Protein AF-0000000076529692 (afdb_homodimer)

Structure (mmCIF, N/CA/C/O backbone):
data_AF-0000000076529692-model_v1
#
loop_
_entity.id
_entity.type
_entity.pdbx_description
1 polymer 'dihydropteroate synthase'
#
loop_
_atom_site.group_PDB
_atom_site.id
_atom_site.type_symbol
_atom_site.label_atom_id
_atom_site.label_alt_id
_atom_site.label_comp_id
_atom_site.label_asym_id
_atom_site.label_entity_id
_atom_site.label_seq_id
_atom_site.pdbx_PDB_ins_code
_atom_site.Cartn_x
_atom_site.Cartn_y
_atom_site.Cartn_z
_atom_site.occupancy
_atom_site.B_iso_or_equiv
_atom_site.auth_seq_id
_atom_site.auth_comp_id
_atom_site.auth_asym_id
_atom_site.auth_atom_id
_atom_site.pdbx_PDB_model_num
ATOM 1 N N . MET A 1 1 ? 6.816 -10.875 -9.75 1 97.62 1 MET A N 1
ATOM 2 C CA . MET A 1 1 ? 6.414 -11.805 -10.797 1 97.62 1 MET A CA 1
ATOM 3 C C . MET A 1 1 ? 5.316 -11.195 -11.672 1 97.62 1 MET A C 1
ATOM 5 O O . MET A 1 1 ? 4.176 -11.062 -11.234 1 97.62 1 MET A O 1
ATOM 9 N N . ALA A 1 2 ? 5.715 -10.781 -12.891 1 98.25 2 ALA A N 1
ATOM 10 C CA . ALA A 1 2 ? 4.77 -10.109 -13.773 1 98.25 2 ALA A CA 1
ATOM 11 C C . ALA A 1 2 ? 4.098 -11.102 -14.719 1 98.25 2 ALA A C 1
ATOM 13 O O . ALA A 1 2 ? 4.754 -11.984 -15.273 1 98.25 2 ALA A O 1
ATOM 14 N N . ILE A 1 3 ? 2.846 -10.938 -14.914 1 96.38 3 ILE A N 1
ATOM 15 C CA . ILE A 1 3 ? 2.018 -11.891 -15.641 1 96.38 3 ILE A CA 1
ATOM 16 C C . ILE A 1 3 ? 2.066 -11.578 -17.141 1 96.38 3 ILE A C 1
ATOM 18 O O . ILE A 1 3 ? 1.864 -10.43 -17.547 1 96.38 3 ILE A O 1
ATOM 22 N N . VAL A 1 4 ? 2.33 -12.531 -17.906 1 94.38 4 VAL A N 1
ATOM 23 C CA . VAL A 1 4 ? 2.238 -12.477 -19.375 1 94.38 4 VAL A CA 1
ATOM 24 C C . VAL A 1 4 ? 1.317 -13.586 -19.875 1 94.38 4 VAL A C 1
ATOM 26 O O . VAL A 1 4 ? 1.7 -14.758 -19.891 1 94.38 4 VAL A O 1
ATOM 29 N N . ASN A 1 5 ? 0.143 -13.195 -20.234 1 87.56 5 ASN A N 1
ATOM 30 C CA . ASN A 1 5 ? -0.796 -14.156 -20.797 1 87.56 5 ASN A CA 1
ATOM 31 C C . ASN A 1 5 ? -0.762 -14.148 -22.328 1 87.56 5 ASN A C 1
ATOM 33 O O . ASN A 1 5 ? -0.855 -13.094 -22.953 1 87.56 5 ASN A O 1
ATOM 37 N N . ILE A 1 6 ? -0.597 -15.344 -22.812 1 85.88 6 ILE A N 1
ATOM 38 C CA . ILE A 1 6 ? -0.611 -15.477 -24.266 1 85.88 6 ILE A CA 1
ATOM 39 C C . ILE A 1 6 ? -1.953 -16.047 -24.719 1 85.88 6 ILE A C 1
ATOM 41 O O . ILE A 1 6 ? -2.203 -17.25 -24.578 1 85.88 6 ILE A O 1
ATOM 45 N N . THR A 1 7 ? -3 -15.336 -24.953 1 68.25 7 THR A N 1
ATOM 46 C CA . THR A 1 7 ? -4.305 -15.852 -25.359 1 68.25 7 THR A CA 1
ATOM 47 C C . THR A 1 7 ? -4.609 -15.469 -26.797 1 68.25 7 THR A C 1
ATOM 49 O O . THR A 1 7 ? -4.039 -14.516 -27.328 1 68.25 7 THR A O 1
ATOM 52 N N . PRO A 1 8 ? -5.465 -16.422 -27.438 1 60.72 8 PRO A N 1
ATOM 53 C CA . PRO A 1 8 ? -5.789 -16.297 -28.859 1 60.72 8 PRO A CA 1
ATOM 54 C C . PRO A 1 8 ? -6.352 -14.914 -29.219 1 60.72 8 PRO A C 1
ATOM 56 O O . PRO A 1 8 ? -6.242 -14.477 -30.375 1 60.72 8 PRO A O 1
ATOM 59 N N . ASP A 1 9 ? -7.277 -14.422 -28.312 1 52.22 9 ASP A N 1
ATOM 60 C CA . ASP A 1 9 ? -8.047 -13.422 -29.047 1 52.22 9 ASP A CA 1
ATOM 61 C C . ASP A 1 9 ? -7.137 -12.523 -29.875 1 52.22 9 ASP A C 1
ATOM 63 O O . ASP A 1 9 ? -7.613 -11.656 -30.609 1 52.22 9 ASP A O 1
ATOM 67 N N . SER A 1 10 ? -6.047 -12.422 -29.406 1 44.91 10 SER A N 1
ATOM 68 C CA . SER A 1 10 ? -5.242 -11.547 -30.266 1 44.91 10 SER A CA 1
ATOM 69 C C . SER A 1 10 ? -4.867 -12.234 -31.562 1 44.91 10 SER A C 1
ATOM 71 O O . SER A 1 10 ? -4.008 -11.758 -32.312 1 44.91 10 SER A O 1
ATOM 73 N N . PHE A 1 11 ? -5.281 -13.516 -31.609 1 41.28 11 PHE A N 1
ATOM 74 C CA . PHE A 1 11 ? -4.945 -14.242 -32.844 1 41.28 11 PHE A CA 1
ATOM 75 C C . PHE A 1 11 ? -5.832 -13.797 -34 1 41.28 11 PHE A C 1
ATOM 77 O O . PHE A 1 11 ? -6.676 -14.562 -34.469 1 41.28 11 PHE A O 1
ATOM 84 N N . SER A 1 12 ? -6.473 -12.695 -33.844 1 38.19 12 SER A N 1
ATOM 85 C CA . SER A 1 12 ? -7.145 -12.477 -35.125 1 38.19 12 SER A CA 1
ATOM 86 C C . SER A 1 12 ? -6.227 -12.82 -36.312 1 38.19 12 SER A C 1
ATOM 88 O O . SER A 1 12 ? -5.152 -13.391 -36.094 1 38.19 12 SER A O 1
ATOM 90 N N . ASP A 1 13 ? -6.379 -11.836 -37.438 1 40.62 13 ASP A N 1
ATOM 91 C CA . ASP A 1 13 ? -5.77 -12.047 -38.75 1 40.62 13 ASP A CA 1
ATOM 92 C C . ASP A 1 13 ? -4.285 -12.383 -38.625 1 40.62 13 ASP A C 1
ATOM 94 O O . ASP A 1 13 ? -3.74 -13.141 -39.406 1 40.62 13 ASP A O 1
ATOM 98 N N . GLY A 1 14 ? -3.447 -11.453 -38.375 1 43.47 14 GLY A N 1
ATOM 99 C CA . GLY A 1 14 ? -2.002 -11.523 -38.531 1 43.47 14 GLY A CA 1
ATOM 100 C C . GLY A 1 14 ? -1.351 -12.547 -37.625 1 43.47 14 GLY A C 1
ATOM 101 O O . GLY A 1 14 ? -0.164 -12.844 -37.781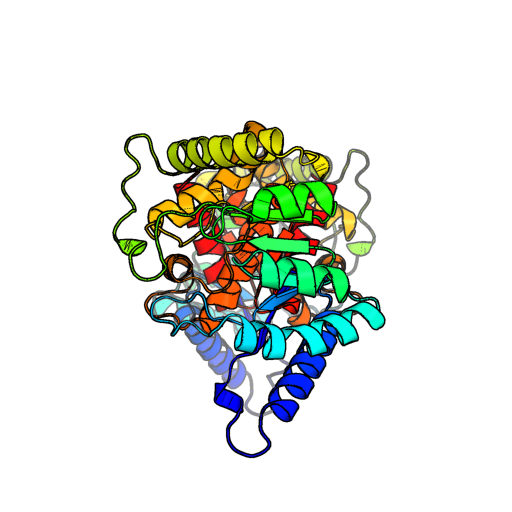 1 43.47 14 GLY A O 1
ATOM 102 N N . GLY A 1 15 ? -2.053 -13.742 -37 1 51.91 15 GLY A N 1
ATOM 103 C CA . GLY A 1 15 ? -1.924 -15.133 -36.594 1 51.91 15 GLY A CA 1
ATOM 104 C C . GLY A 1 15 ? -1.099 -15.305 -35.344 1 51.91 15 GLY A C 1
ATOM 105 O O . GLY A 1 15 ? -0.919 -14.359 -34.562 1 51.91 15 GLY A O 1
ATOM 106 N N . ARG A 1 16 ? -0.655 -16.547 -35 1 56.44 16 ARG A N 1
ATOM 107 C CA . ARG A 1 16 ? 0.222 -17.094 -33.969 1 56.44 16 ARG A CA 1
ATOM 108 C C . ARG A 1 16 ? 1.446 -16.203 -33.781 1 56.44 16 ARG A C 1
ATOM 110 O O . ARG A 1 16 ? 1.831 -15.922 -32.656 1 56.44 16 ARG A O 1
ATOM 117 N N . TRP A 1 17 ? 1.884 -15.766 -34.844 1 55.19 17 TRP A N 1
ATOM 118 C CA . TRP A 1 17 ? 3.104 -14.969 -34.812 1 55.19 17 TRP A CA 1
ATOM 119 C C . TRP A 1 17 ? 2.852 -13.617 -34.156 1 55.19 17 TRP A C 1
ATOM 121 O O . TRP A 1 17 ? 3.668 -13.156 -33.344 1 55.19 17 TRP A O 1
ATOM 131 N N . ASP A 1 18 ? 1.763 -13.133 -34.375 1 67.19 18 ASP A N 1
ATOM 132 C CA . ASP A 1 18 ? 1.43 -11.836 -33.781 1 67.19 18 ASP A CA 1
ATOM 133 C C . ASP A 1 18 ? 1.236 -11.938 -32.281 1 67.19 18 ASP A C 1
ATOM 135 O O . ASP A 1 18 ? 1.643 -11.039 -31.531 1 67.19 18 ASP A O 1
ATOM 139 N N . SER A 1 19 ? 0.863 -13.094 -32 1 78.88 19 SER A N 1
ATOM 140 C CA . SER A 1 19 ? 0.641 -13.305 -30.578 1 78.88 19 SER A CA 1
ATOM 141 C C . SER A 1 19 ? 1.96 -13.484 -29.828 1 78.88 19 SER A C 1
ATOM 143 O O . SER A 1 19 ? 2.137 -12.953 -28.734 1 78.88 19 SER A O 1
ATOM 145 N N . HIS A 1 20 ? 2.902 -14.109 -30.562 1 87.56 20 HIS A N 1
ATOM 146 C CA . HIS A 1 20 ? 4.207 -14.32 -29.953 1 87.56 20 HIS A CA 1
ATOM 147 C C . HIS A 1 20 ? 4.973 -13.008 -29.812 1 87.56 20 HIS A C 1
ATOM 149 O O . HIS A 1 20 ? 5.504 -12.703 -28.734 1 87.56 20 HIS A O 1
ATOM 155 N N . GLU A 1 21 ? 4.934 -12.305 -30.891 1 90.25 21 GLU A N 1
ATOM 156 C CA . GLU A 1 21 ? 5.656 -11.031 -30.875 1 90.25 21 GLU A CA 1
ATOM 157 C C . GLU A 1 21 ? 5.066 -10.078 -29.844 1 90.25 21 GLU A C 1
ATOM 159 O O . GLU A 1 21 ? 5.805 -9.359 -29.156 1 90.25 21 GLU A O 1
ATOM 164 N N . ALA A 1 22 ? 3.818 -10.086 -29.781 1 91 22 ALA A N 1
ATOM 165 C CA . ALA A 1 22 ? 3.148 -9.227 -28.797 1 91 22 ALA A CA 1
ATOM 166 C C . ALA A 1 22 ? 3.518 -9.633 -27.375 1 91 22 ALA A C 1
ATOM 168 O O . ALA A 1 22 ? 3.771 -8.781 -26.531 1 91 22 ALA A O 1
ATOM 169 N N . ALA A 1 23 ? 3.512 -10.914 -27.125 1 93.31 23 ALA A N 1
ATOM 170 C CA . ALA A 1 23 ? 3.867 -11.422 -25.797 1 93.31 23 ALA A CA 1
ATOM 171 C C . ALA A 1 23 ? 5.316 -11.094 -25.453 1 93.31 23 ALA A C 1
ATOM 173 O O . ALA A 1 23 ? 5.625 -10.719 -24.328 1 93.31 23 ALA A O 1
ATOM 174 N N . LEU A 1 24 ? 6.176 -11.234 -26.469 1 95.06 24 LEU A N 1
ATOM 175 C CA . LEU A 1 24 ? 7.582 -10.906 -26.281 1 95.06 24 LEU A CA 1
ATOM 176 C C . LEU A 1 24 ? 7.758 -9.422 -25.953 1 95.06 24 LEU A C 1
ATOM 178 O O . LEU A 1 24 ? 8.469 -9.062 -25.016 1 95.06 24 LEU A O 1
ATOM 182 N N . ALA A 1 25 ? 7.117 -8.633 -26.75 1 94.88 25 ALA A N 1
ATOM 183 C CA . ALA A 1 25 ? 7.184 -7.188 -26.531 1 94.88 25 ALA A CA 1
ATOM 184 C C . ALA A 1 25 ? 6.66 -6.824 -25.141 1 94.88 25 ALA A C 1
ATOM 186 O O . ALA A 1 25 ? 7.262 -6.016 -24.438 1 94.88 25 ALA A O 1
ATOM 187 N N . HIS A 1 26 ? 5.633 -7.449 -24.781 1 94.75 26 HIS A N 1
ATOM 188 C CA . HIS A 1 26 ? 5.039 -7.203 -23.469 1 94.75 26 HIS A CA 1
ATOM 189 C C . HIS A 1 26 ? 5.98 -7.641 -22.344 1 94.75 26 HIS A C 1
ATOM 191 O O . HIS A 1 26 ? 6.168 -6.914 -21.359 1 94.75 26 HIS A O 1
ATOM 197 N N . GLY A 1 27 ? 6.523 -8.805 -22.484 1 96.44 27 GLY A N 1
ATOM 198 C CA . GLY A 1 27 ? 7.488 -9.281 -21.5 1 96.44 27 GLY A CA 1
ATOM 199 C C . GLY A 1 27 ? 8.656 -8.328 -21.312 1 96.44 27 GLY A C 1
ATOM 200 O O . GLY A 1 27 ? 9.039 -8.031 -20.172 1 96.44 27 GLY A O 1
ATOM 201 N N . ARG A 1 28 ? 9.18 -7.84 -22.406 1 97.12 28 ARG A N 1
ATOM 202 C CA . ARG A 1 28 ? 10.289 -6.902 -22.344 1 97.12 28 ARG A CA 1
ATOM 203 C C . ARG A 1 28 ? 9.875 -5.598 -21.672 1 97.12 28 ARG A C 1
ATOM 205 O O . ARG A 1 28 ? 10.641 -5.031 -20.875 1 97.12 28 ARG A O 1
ATOM 212 N N . GLU A 1 29 ? 8.711 -5.172 -22.016 1 97 29 GLU A N 1
ATOM 213 C CA . GLU A 1 29 ? 8.172 -3.969 -21.391 1 97 29 GLU A CA 1
ATOM 214 C C . GLU A 1 29 ? 8.07 -4.129 -19.875 1 97 29 GLU A C 1
ATOM 216 O O . GLU A 1 29 ? 8.422 -3.215 -19.125 1 97 29 GLU A O 1
ATOM 221 N N . LEU A 1 30 ? 7.59 -5.246 -19.453 1 97.62 30 LEU A N 1
ATOM 222 C CA . LEU A 1 30 ? 7.438 -5.508 -18.031 1 97.62 30 LEU A CA 1
ATOM 223 C C . LEU A 1 30 ? 8.789 -5.531 -17.328 1 97.62 30 LEU A C 1
ATOM 225 O O . LEU A 1 30 ? 8.938 -5.004 -16.219 1 97.62 30 LEU A O 1
ATOM 229 N N . LEU A 1 31 ? 9.766 -6.117 -17.984 1 97.94 31 LEU A N 1
ATOM 230 C CA . LEU A 1 31 ? 11.117 -6.117 -17.438 1 97.94 31 LEU A CA 1
ATOM 231 C C . LEU A 1 31 ? 11.664 -4.695 -17.328 1 97.94 31 LEU A C 1
ATOM 233 O O . LEU A 1 31 ? 12.258 -4.328 -16.312 1 97.94 31 LEU A O 1
ATOM 237 N N . ASP A 1 32 ? 11.422 -3.896 -18.344 1 96.94 32 ASP A N 1
ATOM 238 C CA . ASP A 1 32 ? 11.844 -2.5 -18.344 1 96.94 32 ASP A CA 1
ATOM 239 C C . ASP A 1 32 ? 11.164 -1.72 -17.219 1 96.94 32 ASP A C 1
ATOM 241 O O . ASP A 1 32 ? 11.734 -0.775 -16.672 1 96.94 32 ASP A O 1
ATOM 245 N N . GLN A 1 33 ? 10.016 -2.131 -16.891 1 96.38 33 GLN A N 1
ATOM 246 C CA . GLN A 1 33 ? 9.242 -1.48 -15.836 1 96.38 33 GLN A CA 1
ATOM 247 C C . GLN A 1 33 ? 9.711 -1.917 -14.453 1 96.38 33 GLN A C 1
ATOM 249 O O . GLN A 1 33 ? 9.297 -1.354 -13.445 1 96.38 33 GLN A O 1
ATOM 254 N N . GLY A 1 34 ? 10.555 -2.994 -14.398 1 96.5 34 GLY A N 1
ATOM 255 C CA . GLY A 1 34 ? 11.172 -3.352 -13.133 1 96.5 34 GLY A CA 1
ATOM 256 C C . GLY A 1 34 ? 10.75 -4.715 -12.625 1 96.5 34 GLY A C 1
ATOM 257 O O . GLY A 1 34 ? 11.016 -5.062 -11.469 1 96.5 34 GLY A O 1
ATOM 258 N N . ALA A 1 35 ? 10.07 -5.52 -13.414 1 98.06 35 ALA A N 1
ATOM 259 C CA . ALA A 1 35 ? 9.727 -6.879 -13.008 1 98.06 35 ALA A CA 1
ATOM 260 C C . ALA A 1 35 ? 10.984 -7.711 -12.75 1 98.06 35 ALA A C 1
ATOM 262 O O . ALA A 1 35 ? 11.953 -7.625 -13.508 1 98.06 35 ALA A O 1
ATOM 263 N N . ASP A 1 36 ? 10.969 -8.484 -11.625 1 97.75 36 ASP A N 1
ATOM 264 C CA . ASP A 1 36 ? 12.094 -9.359 -11.32 1 97.75 36 ASP A CA 1
ATOM 265 C C . ASP A 1 36 ? 12.023 -10.648 -12.133 1 97.75 36 ASP A C 1
ATOM 267 O O . ASP A 1 36 ? 13.062 -11.227 -12.469 1 97.75 36 ASP A O 1
ATOM 271 N N . LEU A 1 37 ? 10.844 -11.109 -12.406 1 97.62 37 LEU A N 1
ATOM 272 C CA . LEU A 1 37 ? 10.625 -12.312 -13.195 1 97.62 37 LEU A CA 1
ATOM 273 C C . LEU A 1 37 ? 9.273 -12.25 -13.906 1 97.62 37 LEU A C 1
ATOM 275 O O . LEU A 1 37 ? 8.453 -11.383 -13.609 1 97.62 37 LEU A O 1
ATOM 279 N N . LEU A 1 38 ? 9.133 -13.07 -14.977 1 98.38 38 LEU A N 1
ATOM 280 C CA . LEU A 1 38 ? 7.934 -13.133 -15.805 1 98.38 38 LEU A CA 1
ATOM 281 C C . LEU A 1 38 ? 7.219 -14.469 -15.625 1 98.38 38 LEU A C 1
ATOM 283 O O . LEU A 1 38 ? 7.855 -15.523 -15.609 1 98.38 38 LEU A O 1
ATOM 287 N N . ASP A 1 39 ? 5.941 -14.406 -15.461 1 98.06 39 ASP A N 1
ATOM 288 C CA . ASP A 1 39 ? 5.105 -15.602 -15.406 1 98.06 39 ASP A CA 1
ATOM 289 C C . ASP A 1 39 ? 4.277 -15.758 -16.672 1 98.06 39 ASP A C 1
ATOM 291 O O . ASP A 1 39 ? 3.301 -15.039 -16.875 1 98.06 39 ASP A O 1
ATOM 295 N N . ILE A 1 40 ? 4.609 -16.766 -17.422 1 96.69 40 ILE A N 1
ATOM 296 C CA . ILE A 1 40 ? 4.016 -16.953 -18.75 1 96.69 40 ILE A CA 1
ATOM 297 C C . ILE A 1 40 ? 2.922 -18.016 -18.672 1 96.69 40 ILE A C 1
ATOM 299 O O . ILE A 1 40 ? 3.145 -19.109 -18.156 1 96.69 40 ILE A O 1
ATOM 303 N N . GLY A 1 41 ? 1.798 -17.688 -19.125 1 92.75 41 GLY A N 1
ATOM 304 C CA . GLY A 1 41 ? 0.682 -18.609 -19.188 1 92.75 41 GLY A CA 1
ATOM 305 C C . GLY A 1 41 ? 0.075 -18.719 -20.578 1 92.75 41 GLY A C 1
ATOM 306 O O . GLY A 1 41 ? -0.044 -17.719 -21.297 1 92.75 41 GLY A O 1
ATOM 307 N N . GLY A 1 42 ? -0.254 -19.938 -20.953 1 86.62 42 GLY A N 1
ATOM 308 C CA . GLY A 1 42 ? -0.865 -20.156 -22.25 1 86.62 42 GLY A CA 1
ATOM 309 C C . GLY A 1 42 ? -2.34 -20.5 -22.156 1 86.62 42 GLY A C 1
ATOM 310 O O . GLY A 1 42 ? -3.004 -20.672 -23.188 1 86.62 42 GLY A O 1
ATOM 311 N N . GLU A 1 43 ? -2.781 -20.656 -20.953 1 79 43 GLU A N 1
ATOM 312 C CA . GLU A 1 43 ? -4.168 -21 -20.672 1 79 43 GLU A CA 1
ATOM 313 C C . GLU A 1 43 ? -4.758 -20.109 -19.578 1 79 43 GLU A C 1
ATOM 315 O O . GLU A 1 43 ? -4.09 -19.812 -18.578 1 79 43 GLU A O 1
ATOM 320 N N . SER A 1 44 ? -6 -19.531 -20 1 66 44 SER A N 1
ATOM 321 C CA . SER A 1 44 ? -6.652 -18.766 -18.938 1 66 44 SER A CA 1
ATOM 322 C C . SER A 1 44 ? -7.219 -19.688 -17.859 1 66 44 SER A C 1
ATOM 324 O O . SER A 1 44 ? -7.754 -20.75 -18.156 1 66 44 SER A O 1
ATOM 326 N N . THR A 1 45 ? -6.859 -19.375 -16.609 1 60.22 45 THR A N 1
ATOM 327 C CA . THR A 1 45 ? -7.398 -20.141 -15.492 1 60.22 45 THR A CA 1
ATOM 328 C C . THR A 1 45 ? -8.586 -19.406 -14.859 1 60.22 45 THR A C 1
ATOM 330 O O . THR A 1 45 ? -9.047 -19.797 -13.789 1 60.22 45 THR A O 1
ATOM 333 N N . ARG A 1 46 ? -9.039 -18.406 -15.609 1 61.09 46 ARG A N 1
ATOM 334 C CA . ARG A 1 46 ? -10.211 -17.688 -15.133 1 61.09 46 ARG A CA 1
ATOM 335 C C . ARG A 1 46 ? -11.453 -18.578 -15.172 1 61.09 46 ARG A C 1
ATOM 337 O O . ARG A 1 46 ? -11.539 -19.5 -15.984 1 61.09 46 ARG A O 1
ATOM 344 N N . PRO A 1 47 ? -12.25 -18.25 -14.172 1 58.5 47 PRO A N 1
ATOM 345 C CA . PRO A 1 47 ? -13.516 -18.984 -14.211 1 58.5 47 PRO A CA 1
ATOM 346 C C . PRO A 1 47 ? -14.203 -18.906 -15.57 1 58.5 47 PRO A C 1
ATOM 348 O O . PRO A 1 47 ? -14.336 -17.828 -16.141 1 58.5 47 PRO A O 1
ATOM 351 N N . GLY A 1 48 ? -14.516 -19.953 -16.109 1 59.28 48 GLY A N 1
ATOM 352 C CA . GLY A 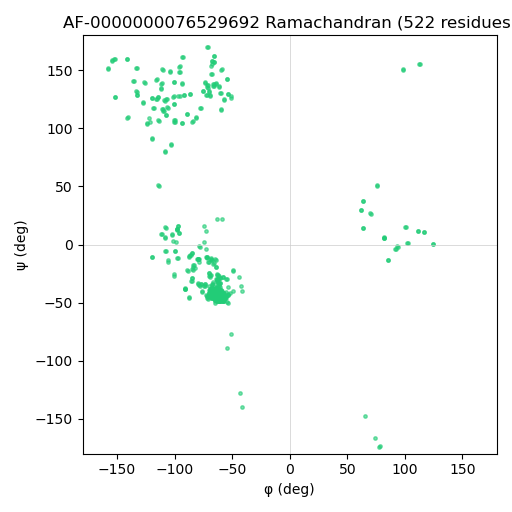1 48 ? -15.227 -20.031 -17.375 1 59.28 48 GLY A CA 1
ATOM 353 C C . GLY A 1 48 ? -14.305 -20.141 -18.578 1 59.28 48 GLY A C 1
ATOM 354 O O . GLY A 1 48 ? -14.766 -20.25 -19.719 1 59.28 48 GLY A O 1
ATOM 355 N N . ALA A 1 49 ? -13.055 -20.062 -18.297 1 62.44 49 ALA A N 1
ATOM 356 C CA . ALA A 1 49 ? -12.094 -20.109 -19.406 1 62.44 49 ALA A CA 1
ATOM 357 C C . ALA A 1 49 ? -12.117 -21.484 -20.078 1 62.44 49 ALA A C 1
ATOM 359 O O . ALA A 1 49 ? -12.359 -22.5 -19.438 1 62.44 49 ALA A O 1
ATOM 360 N N . GLN A 1 50 ? -12.094 -21.438 -21.531 1 61.59 50 GLN A N 1
ATOM 361 C CA . GLN A 1 50 ? -12.047 -22.672 -22.312 1 61.59 50 GLN A CA 1
ATOM 362 C C . GLN A 1 50 ? -10.656 -23.297 -22.281 1 61.59 50 GLN A C 1
ATOM 364 O O . GLN A 1 50 ? -9.648 -22.594 -22.359 1 61.59 50 GLN A O 1
ATOM 369 N N . ARG A 1 51 ? -10.625 -24.625 -22.016 1 70.56 51 ARG A N 1
ATOM 370 C CA . ARG A 1 51 ? -9.367 -25.359 -21.938 1 70.56 51 ARG A CA 1
ATOM 371 C C . ARG A 1 51 ? -8.742 -25.516 -23.328 1 70.56 51 ARG A C 1
ATOM 373 O O . ARG A 1 51 ? -9.445 -25.719 -24.312 1 70.56 51 ARG A O 1
ATOM 380 N N . VAL A 1 52 ? -7.512 -25.297 -23.484 1 80.81 52 VAL A N 1
ATOM 381 C CA . VAL A 1 52 ? -6.73 -25.531 -24.688 1 80.81 52 VAL A CA 1
ATOM 382 C C . VAL A 1 52 ? -6.043 -26.891 -24.609 1 80.81 52 VAL A C 1
ATOM 384 O O . VAL A 1 52 ? -5.82 -27.422 -23.516 1 80.81 52 VAL A O 1
ATOM 387 N N . SER A 1 53 ? -5.762 -27.469 -25.781 1 85.94 53 SER A N 1
ATOM 388 C CA . SER A 1 53 ? -5.035 -28.734 -25.781 1 85.94 53 SER A CA 1
ATOM 389 C C . SER A 1 53 ? -3.602 -28.547 -25.312 1 85.94 53 SER A C 1
ATOM 391 O O . SER A 1 53 ? -3.057 -27.438 -25.359 1 85.94 53 SER A O 1
ATOM 393 N N . PRO A 1 54 ? -3.029 -29.578 -24.766 1 88.5 54 PRO A N 1
ATOM 394 C CA . PRO A 1 54 ? -1.629 -29.5 -24.359 1 88.5 54 PRO A CA 1
ATOM 395 C C . PRO A 1 54 ? -0.704 -29.016 -25.469 1 88.5 54 PRO A C 1
ATOM 397 O O . PRO A 1 54 ? 0.204 -28.219 -25.234 1 88.5 54 PRO A O 1
ATOM 400 N N . ASP A 1 55 ? -0.958 -29.516 -26.656 1 91 55 ASP A N 1
ATOM 401 C CA . ASP A 1 55 ? -0.13 -29.125 -27.797 1 91 55 ASP A CA 1
ATOM 402 C C . ASP A 1 55 ? -0.28 -27.641 -28.094 1 91 55 ASP A C 1
ATOM 404 O O . ASP A 1 55 ? 0.71 -26.953 -28.344 1 91 55 ASP A O 1
ATOM 408 N N . GLN A 1 56 ? -1.438 -27.188 -28.078 1 88.38 56 GLN A N 1
ATOM 409 C CA . GLN A 1 56 ? -1.696 -25.766 -28.312 1 88.38 56 GLN A CA 1
ATOM 410 C C . GLN A 1 56 ? -1.052 -24.891 -27.234 1 88.38 56 GLN A C 1
ATOM 412 O O . GLN A 1 56 ? -0.49 -23.844 -27.531 1 88.38 56 GLN A O 1
ATOM 417 N N . GLU A 1 57 ? -1.182 -25.328 -26.031 1 90.94 57 GLU A N 1
ATOM 418 C CA . GLU A 1 57 ? -0.555 -24.594 -24.938 1 90.94 57 GLU A CA 1
ATOM 419 C C . GLU A 1 57 ? 0.951 -24.469 -25.141 1 90.94 57 GLU A C 1
ATOM 421 O O . GLU A 1 57 ? 1.508 -23.375 -25.016 1 90.94 57 GLU A O 1
ATOM 426 N N . ARG A 1 58 ? 1.552 -25.531 -25.516 1 93.56 58 ARG A N 1
ATOM 427 C CA . ARG A 1 58 ? 2.998 -25.547 -25.719 1 93.56 58 ARG A CA 1
ATOM 428 C C . ARG A 1 58 ? 3.396 -24.672 -26.891 1 93.56 58 ARG A C 1
ATOM 430 O O . ARG A 1 58 ? 4.387 -23.938 -26.828 1 93.56 58 ARG A O 1
ATOM 437 N N . GLU A 1 59 ? 2.613 -24.766 -27.922 1 90.88 59 GLU A N 1
ATOM 438 C CA . GLU A 1 59 ? 2.879 -23.953 -29.094 1 90.88 59 GLU A CA 1
ATOM 439 C C . GLU A 1 59 ? 2.82 -22.469 -28.766 1 90.88 59 GLU A C 1
ATOM 441 O O . GLU A 1 59 ? 3.576 -21.672 -29.328 1 90.88 59 GLU A O 1
ATOM 446 N N . ARG A 1 60 ? 1.974 -22.172 -27.875 1 89.31 60 ARG A N 1
ATOM 447 C CA . ARG A 1 60 ? 1.769 -20.781 -27.5 1 89.31 60 ARG A CA 1
ATOM 448 C C . ARG A 1 60 ? 2.912 -20.281 -26.625 1 89.31 60 ARG A C 1
ATOM 450 O O . ARG A 1 60 ? 3.41 -19.172 -26.828 1 89.31 60 ARG A O 1
ATOM 457 N N . ILE A 1 61 ? 3.385 -21.094 -25.703 1 94.25 61 ILE A N 1
ATOM 458 C CA . ILE A 1 61 ? 4.211 -20.5 -24.656 1 94.25 61 ILE A CA 1
ATOM 459 C C . ILE A 1 61 ? 5.688 -20.75 -24.953 1 94.25 61 ILE A C 1
ATOM 461 O O . ILE A 1 61 ? 6.551 -19.969 -24.578 1 94.25 61 ILE A O 1
ATOM 465 N N . LEU A 1 62 ? 6.047 -21.812 -25.703 1 96.19 62 LEU A N 1
ATOM 466 C CA . LEU A 1 62 ? 7.43 -22.266 -25.75 1 96.19 62 LEU A CA 1
ATOM 467 C C . LEU A 1 62 ? 8.305 -21.25 -26.5 1 96.19 62 LEU A C 1
ATOM 469 O O . LEU A 1 62 ? 9.406 -20.938 -26.047 1 96.19 62 LEU A O 1
ATOM 473 N N . PRO A 1 63 ? 7.859 -20.672 -27.672 1 95.69 63 PRO A N 1
ATOM 474 C CA . PRO A 1 63 ? 8.695 -19.672 -28.328 1 95.69 63 PRO A CA 1
ATOM 475 C C . PRO A 1 63 ? 8.969 -18.453 -27.453 1 95.69 63 PRO A C 1
ATOM 477 O O . PRO A 1 63 ? 10.078 -17.906 -27.469 1 95.69 63 PRO A O 1
ATOM 480 N N . VAL A 1 64 ? 8.016 -18.078 -26.703 1 96.44 64 VAL A N 1
ATOM 481 C CA . VAL A 1 64 ? 8.117 -16.906 -25.828 1 96.44 64 VAL A CA 1
ATOM 482 C C . VAL A 1 64 ? 9.07 -17.203 -24.672 1 96.44 64 VAL A C 1
ATOM 484 O O . VAL A 1 64 ? 9.953 -16.406 -24.359 1 96.44 64 VAL A O 1
ATOM 487 N N . VAL A 1 65 ? 8.93 -18.359 -24.078 1 98 65 VAL A N 1
ATOM 488 C CA . VAL A 1 65 ? 9.781 -18.797 -22.969 1 98 65 VAL A CA 1
ATOM 489 C C . VAL A 1 65 ? 11.234 -18.828 -23.422 1 98 65 VAL A C 1
ATOM 491 O O . VAL A 1 65 ? 12.109 -18.25 -22.781 1 98 65 VAL A O 1
ATOM 494 N N . ARG A 1 66 ? 11.461 -19.453 -24.578 1 98.12 66 ARG A N 1
ATOM 495 C CA . ARG A 1 66 ? 12.812 -19.625 -25.109 1 98.12 66 ARG A CA 1
ATOM 496 C C . ARG A 1 66 ? 13.477 -18.281 -25.344 1 98.12 66 ARG A C 1
ATOM 498 O O . ARG A 1 66 ? 14.617 -18.062 -24.922 1 98.12 66 ARG A O 1
ATOM 505 N N . GLU A 1 67 ? 12.781 -17.422 -25.969 1 97.38 67 GLU A N 1
ATOM 506 C CA . GLU A 1 67 ? 13.359 -16.125 -26.344 1 97.38 67 GLU A CA 1
ATOM 507 C C . GLU A 1 67 ? 13.625 -15.273 -25.109 1 97.38 67 GLU A C 1
ATOM 509 O O . GLU A 1 67 ? 14.703 -14.688 -24.984 1 97.38 67 GLU A O 1
ATOM 514 N N . LEU A 1 68 ? 12.727 -15.18 -24.188 1 97.94 68 LEU A N 1
ATOM 515 C CA . LEU A 1 68 ? 12.898 -14.352 -23 1 97.94 68 LEU A CA 1
ATOM 516 C C . LEU A 1 68 ? 14.016 -14.914 -22.109 1 97.94 68 LEU A C 1
ATOM 518 O O . LEU A 1 68 ? 14.828 -14.156 -21.594 1 97.94 68 LEU A O 1
ATOM 522 N N . ALA A 1 69 ? 14.047 -16.203 -21.969 1 98.19 69 ALA A N 1
ATOM 523 C CA . ALA A 1 69 ? 15.094 -16.828 -21.172 1 98.19 69 ALA A CA 1
ATOM 524 C C . ALA A 1 69 ? 16.469 -16.594 -21.797 1 98.19 69 ALA A C 1
ATOM 526 O O . ALA A 1 69 ? 17.438 -16.312 -21.094 1 98.19 69 ALA A O 1
ATOM 527 N N . ALA A 1 70 ? 16.531 -16.703 -23.109 1 97.31 70 ALA A N 1
ATOM 528 C CA . ALA A 1 70 ? 17.781 -16.5 -23.828 1 97.31 70 ALA A CA 1
ATOM 529 C C . ALA A 1 70 ? 18.312 -15.086 -23.625 1 97.31 70 ALA A C 1
ATOM 531 O O . ALA A 1 70 ? 19.531 -14.852 -23.672 1 97.31 70 ALA A O 1
ATOM 532 N N . HIS A 1 71 ? 17.438 -14.234 -23.375 1 95.88 71 HIS A N 1
ATOM 533 C CA . HIS A 1 71 ? 17.844 -12.844 -23.188 1 95.88 71 HIS A CA 1
ATOM 534 C C . HIS A 1 71 ? 18.016 -12.508 -21.719 1 95.88 71 HIS A C 1
ATOM 536 O O . HIS A 1 71 ? 18 -11.328 -21.344 1 95.88 71 HIS A O 1
ATOM 542 N N . GLY A 1 72 ? 17.984 -13.5 -20.859 1 97.19 72 GLY A N 1
ATOM 543 C CA . GLY A 1 72 ? 18.406 -13.32 -19.484 1 97.19 72 GLY A CA 1
ATOM 544 C C . GLY A 1 72 ? 17.266 -13.188 -18.5 1 97.19 72 GLY A C 1
ATOM 545 O O . GLY A 1 72 ? 17.484 -13 -17.312 1 97.19 72 GLY A O 1
ATOM 546 N N . ALA A 1 73 ? 16.047 -13.273 -18.953 1 98.25 73 ALA A N 1
ATOM 547 C CA . ALA A 1 73 ? 14.898 -13.156 -18.062 1 98.25 73 ALA A CA 1
ATOM 548 C C . ALA A 1 73 ? 14.727 -14.406 -17.203 1 98.25 73 ALA A C 1
ATOM 550 O O . ALA A 1 73 ? 14.961 -15.523 -17.688 1 98.25 73 ALA A O 1
ATOM 551 N N . VAL A 1 74 ? 14.383 -14.219 -15.938 1 98.62 74 VAL A N 1
ATOM 552 C CA . VAL A 1 74 ? 13.891 -15.336 -15.133 1 98.62 74 VAL A CA 1
ATOM 553 C C . VAL A 1 74 ? 12.438 -15.617 -15.484 1 98.62 74 VAL A C 1
ATOM 555 O O . VAL A 1 74 ? 11.562 -14.766 -15.305 1 98.62 74 VAL A O 1
ATOM 558 N N . VAL A 1 75 ? 12.188 -16.828 -16 1 98.69 75 VAL A N 1
ATOM 559 C CA . VAL A 1 75 ? 10.867 -17.125 -16.531 1 98.69 75 VAL A CA 1
ATOM 560 C C . VAL A 1 75 ? 10.195 -18.203 -15.695 1 98.69 75 VAL A C 1
ATOM 562 O O . VAL A 1 75 ? 10.797 -19.234 -15.398 1 98.69 75 VAL A O 1
ATOM 565 N N . SER A 1 76 ? 9.008 -17.906 -15.242 1 98.81 76 SER A N 1
ATOM 566 C CA . SER A 1 76 ? 8.047 -18.828 -14.664 1 98.81 76 SER A CA 1
ATOM 567 C C . SER A 1 76 ? 6.977 -19.219 -15.68 1 98.81 76 SER A C 1
ATOM 569 O O . SER A 1 76 ? 6.551 -18.391 -16.484 1 98.81 76 SER A O 1
ATOM 571 N N . VAL A 1 77 ? 6.598 -20.516 -15.672 1 98.12 77 VAL A N 1
ATOM 572 C CA . VAL A 1 77 ? 5.512 -20.938 -16.547 1 98.12 77 VAL A CA 1
ATOM 573 C C . VAL A 1 77 ? 4.332 -21.422 -15.711 1 98.12 77 VAL A C 1
ATOM 575 O O . VAL A 1 77 ? 4.484 -22.297 -14.852 1 98.12 77 VAL A O 1
ATOM 578 N N . ASP A 1 78 ? 3.209 -20.812 -16 1 96.69 78 ASP A N 1
ATOM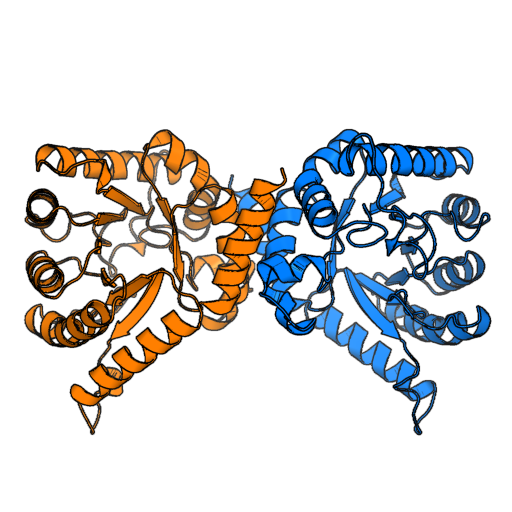 579 C CA . ASP A 1 78 ? 1.95 -21.203 -15.375 1 96.69 78 ASP A CA 1
ATOM 580 C C . ASP A 1 78 ? 1.303 -22.375 -16.109 1 96.69 78 ASP A C 1
ATOM 582 O O . ASP A 1 78 ? 0.732 -22.203 -17.188 1 96.69 78 ASP A O 1
ATOM 586 N N . THR A 1 79 ? 1.36 -23.547 -15.523 1 96.06 79 THR A N 1
ATOM 587 C CA . THR A 1 79 ? 0.776 -24.734 -16.141 1 96.06 79 THR A CA 1
ATOM 588 C C . THR A 1 79 ? 0.482 -25.797 -15.094 1 96.06 79 THR A C 1
ATOM 590 O O . THR A 1 79 ? 1.164 -25.875 -14.07 1 96.06 79 THR A O 1
ATOM 593 N N . THR A 1 80 ? -0.509 -26.594 -15.383 1 95.38 80 THR A N 1
ATOM 594 C CA . THR A 1 80 ? -0.841 -27.719 -14.516 1 95.38 80 THR A CA 1
ATOM 595 C C . THR A 1 80 ? -0.453 -29.047 -15.164 1 95.38 80 THR A C 1
ATOM 597 O O . THR A 1 80 ? -0.759 -30.109 -14.641 1 95.38 80 THR A O 1
ATOM 600 N N . ARG A 1 81 ? 0.224 -28.938 -16.328 1 96.38 81 ARG A N 1
ATOM 601 C CA . ARG A 1 81 ? 0.566 -30.141 -17.094 1 96.38 81 ARG A CA 1
ATOM 602 C C . ARG A 1 81 ? 2.062 -30.422 -17.031 1 96.38 81 ARG A C 1
ATOM 604 O O . ARG A 1 81 ? 2.879 -29.578 -17.406 1 96.38 81 ARG A O 1
ATOM 611 N N . ALA A 1 82 ? 2.344 -31.594 -16.594 1 97.94 82 ALA A N 1
ATOM 612 C CA . ALA A 1 82 ? 3.742 -31.984 -16.422 1 97.94 82 ALA A CA 1
ATOM 613 C C . ALA A 1 82 ? 4.492 -31.953 -17.75 1 97.94 82 ALA A C 1
ATOM 615 O O . ALA A 1 82 ? 5.648 -31.531 -17.797 1 97.94 82 ALA A O 1
ATOM 616 N N . ALA A 1 83 ? 3.807 -32.375 -18.812 1 97.25 83 ALA A N 1
ATOM 617 C CA . ALA A 1 83 ? 4.453 -32.406 -20.125 1 97.25 83 ALA A CA 1
ATOM 618 C C . ALA A 1 83 ? 4.805 -30.984 -20.578 1 97.25 83 ALA A C 1
ATOM 620 O O . ALA A 1 83 ? 5.887 -30.75 -21.125 1 97.25 83 ALA A O 1
ATOM 621 N N . THR A 1 84 ? 3.904 -30.078 -20.406 1 97 84 THR A N 1
ATOM 622 C CA . THR A 1 84 ? 4.16 -28.672 -20.719 1 97 84 THR A CA 1
ATOM 623 C C . THR A 1 84 ? 5.273 -28.109 -19.844 1 97 84 THR A C 1
ATOM 625 O O . THR A 1 84 ? 6.156 -27.406 -20.328 1 97 84 THR A O 1
ATOM 628 N N . ALA A 1 85 ? 5.254 -28.438 -18.578 1 98.44 85 ALA A N 1
ATOM 629 C CA . ALA A 1 85 ? 6.293 -28 -17.641 1 98.44 85 ALA A CA 1
ATOM 630 C C . ALA A 1 85 ? 7.664 -28.516 -18.094 1 98.44 85 ALA A C 1
ATOM 632 O O . ALA A 1 85 ? 8.633 -27.75 -18.12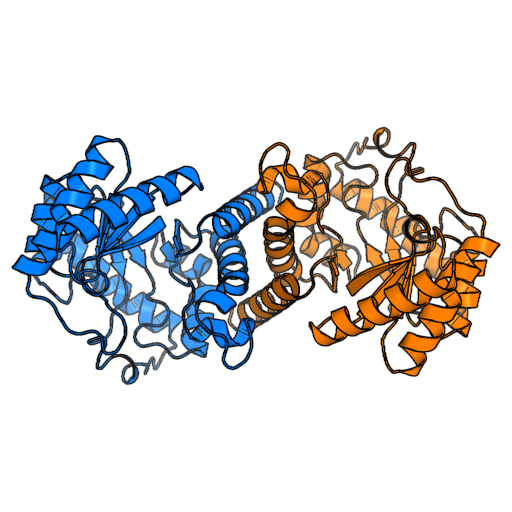5 1 98.44 85 ALA A O 1
ATOM 633 N N . ALA A 1 86 ? 7.711 -29.75 -18.453 1 98.56 86 ALA A N 1
ATOM 634 C CA . ALA A 1 86 ? 8.977 -30.344 -18.891 1 98.56 86 ALA A CA 1
ATOM 635 C C . ALA A 1 86 ? 9.523 -29.609 -20.109 1 98.56 86 ALA A C 1
ATOM 637 O O . ALA A 1 86 ? 10.711 -29.281 -20.156 1 98.56 86 ALA A O 1
ATOM 638 N N . ALA A 1 87 ? 8.641 -29.406 -21.047 1 98.38 87 ALA A N 1
ATOM 639 C CA . ALA A 1 87 ? 9.031 -28.703 -22.266 1 98.38 87 ALA A CA 1
ATOM 640 C C . ALA A 1 87 ? 9.5 -27.281 -21.938 1 98.38 87 ALA A C 1
ATOM 642 O O . ALA A 1 87 ? 10.453 -26.781 -22.547 1 98.38 87 ALA A O 1
ATOM 643 N N . ALA A 1 88 ? 8.836 -26.625 -21.031 1 98.5 88 ALA A N 1
ATOM 644 C CA . ALA A 1 88 ? 9.18 -25.266 -20.641 1 98.5 88 ALA A CA 1
ATOM 645 C C . ALA A 1 88 ? 10.555 -25.219 -19.969 1 98.5 88 ALA A C 1
ATOM 647 O O . ALA A 1 88 ? 11.344 -24.312 -20.219 1 98.5 88 ALA A O 1
ATOM 648 N N . ILE A 1 89 ? 10.844 -26.172 -19.078 1 98.69 89 ILE A N 1
ATOM 649 C CA . ILE A 1 89 ? 12.133 -26.266 -18.406 1 98.69 89 ILE A CA 1
ATOM 650 C C . ILE A 1 89 ? 13.25 -26.422 -19.453 1 98.69 89 ILE A C 1
ATOM 652 O O . ILE A 1 89 ? 14.266 -25.734 -19.391 1 98.69 89 ILE A O 1
ATOM 656 N N . GLU A 1 90 ? 12.977 -27.25 -20.406 1 98.31 90 GLU A N 1
ATOM 657 C CA . GLU A 1 90 ? 13.945 -27.453 -21.484 1 98.31 90 GLU A CA 1
ATOM 658 C C . GLU A 1 90 ? 14.164 -26.156 -22.266 1 98.31 90 GLU A C 1
ATOM 660 O O . GLU A 1 90 ? 15.273 -25.891 -22.734 1 98.31 90 GLU A O 1
ATOM 665 N N . ALA A 1 91 ? 13.148 -25.359 -22.359 1 98.38 91 ALA A N 1
ATOM 666 C CA . ALA A 1 91 ? 13.195 -24.109 -23.109 1 98.38 91 ALA A CA 1
ATOM 667 C C . ALA A 1 91 ? 13.867 -23 -22.312 1 98.38 91 ALA A C 1
ATOM 669 O O . ALA A 1 91 ? 14.141 -21.922 -22.828 1 98.38 91 ALA A O 1
ATOM 670 N N . GLY A 1 92 ? 14.078 -23.234 -21 1 98.5 92 GLY A N 1
ATOM 671 C CA . GLY A 1 92 ? 14.844 -22.266 -20.219 1 98.5 92 GLY A CA 1
ATOM 672 C C . GLY A 1 92 ? 14.102 -21.75 -19 1 98.5 92 GLY A C 1
ATOM 673 O O . GLY A 1 92 ? 14.625 -20.922 -18.25 1 98.5 92 GLY A O 1
ATOM 674 N N . ALA A 1 93 ? 12.875 -22.188 -18.734 1 98.69 93 ALA A N 1
ATOM 675 C CA . ALA A 1 93 ? 12.133 -21.781 -17.547 1 98.69 93 ALA A CA 1
ATOM 676 C C . ALA A 1 93 ? 12.82 -22.25 -16.281 1 98.69 93 ALA A C 1
ATOM 678 O O . ALA A 1 93 ? 13.289 -23.391 -16.203 1 98.69 93 ALA A O 1
ATOM 679 N N . LEU A 1 94 ? 12.844 -21.359 -15.273 1 98.62 94 LEU A N 1
ATOM 680 C CA . LEU A 1 94 ? 13.484 -21.688 -14.008 1 98.62 94 LEU A CA 1
ATOM 681 C C . LEU A 1 94 ? 12.445 -21.953 -12.922 1 98.62 94 LEU A C 1
ATOM 683 O O . LEU A 1 94 ? 12.773 -22.5 -11.867 1 98.62 94 LEU A O 1
ATOM 687 N N . ILE A 1 95 ? 11.203 -21.578 -13.219 1 98.81 95 ILE A N 1
ATOM 688 C CA . ILE A 1 95 ? 10.125 -21.703 -12.242 1 98.81 95 ILE A CA 1
ATOM 689 C C . ILE A 1 95 ? 8.898 -22.328 -12.906 1 98.81 95 ILE A C 1
ATOM 691 O O . ILE A 1 95 ? 8.555 -21.969 -14.039 1 98.81 95 ILE A O 1
ATOM 695 N N . ILE A 1 96 ? 8.297 -23.312 -12.297 1 98.81 96 ILE A N 1
ATOM 696 C CA . ILE A 1 96 ? 6.984 -23.828 -12.672 1 98.81 96 ILE A CA 1
ATOM 697 C C . ILE A 1 96 ? 5.945 -23.391 -11.641 1 98.81 96 ILE A C 1
ATOM 699 O O . ILE A 1 96 ? 6.09 -23.656 -10.445 1 98.81 96 ILE A O 1
ATOM 703 N N . ASN A 1 97 ? 4.992 -22.641 -12.078 1 98.5 97 ASN A N 1
ATOM 704 C CA . ASN A 1 97 ? 3.873 -22.156 -11.273 1 98.5 97 ASN A CA 1
ATOM 705 C C . ASN A 1 97 ? 2.615 -22.984 -11.508 1 98.5 97 ASN A C 1
ATOM 707 O O . ASN A 1 97 ? 1.972 -22.859 -12.555 1 98.5 97 ASN A O 1
ATOM 711 N N . ASP A 1 98 ? 2.26 -23.844 -10.539 1 97.38 98 ASP A N 1
ATOM 712 C CA . ASP A 1 98 ? 1.198 -24.844 -10.703 1 97.38 98 ASP A CA 1
ATOM 713 C C . ASP A 1 98 ? 0.023 -24.531 -9.773 1 97.38 98 ASP A C 1
ATOM 715 O O . ASP A 1 98 ? 0.065 -24.859 -8.586 1 97.38 98 ASP A O 1
ATOM 719 N N . VAL A 1 99 ? -1.075 -24.047 -10.359 1 95.38 99 VAL A N 1
ATOM 720 C CA . VAL A 1 99 ? -2.23 -23.609 -9.578 1 95.38 99 VAL A CA 1
ATOM 721 C C . VAL A 1 99 ? -2.889 -24.812 -8.914 1 95.38 99 VAL A C 1
ATOM 723 O O . VAL A 1 99 ? -3.654 -24.672 -7.961 1 95.38 99 VAL A O 1
ATOM 726 N N . SER A 1 100 ? -2.527 -26.078 -9.344 1 95.25 100 SER A N 1
ATOM 727 C CA . SER A 1 100 ? -3.184 -27.266 -8.797 1 95.25 100 SER A CA 1
ATOM 728 C C . SER A 1 100 ? -2.354 -27.891 -7.684 1 95.25 100 SER A C 1
ATOM 730 O O . SER A 1 100 ? -2.814 -28.812 -7.004 1 95.25 100 SER A O 1
ATOM 732 N N . GLY A 1 101 ? -1.129 -27.438 -7.562 1 97 101 GLY A N 1
ATOM 733 C CA . GLY A 1 101 ? -0.247 -28.031 -6.566 1 97 101 GLY A CA 1
ATOM 734 C C . GLY A 1 101 ? 0.021 -29.5 -6.809 1 97 101 GLY A C 1
ATOM 735 O O . GLY A 1 101 ? 0.151 -30.266 -5.855 1 97 101 GLY A O 1
ATOM 736 N N . GLY A 1 102 ? -0.01 -29.859 -8.047 1 97 102 GLY A N 1
ATOM 737 C CA . GLY A 1 102 ? 0.292 -31.234 -8.398 1 97 102 GLY A CA 1
ATOM 738 C C . GLY A 1 102 ? -0.943 -32.125 -8.5 1 97 102 GLY A C 1
ATOM 739 O O . GLY A 1 102 ? -0.853 -33.281 -8.875 1 97 102 GLY A O 1
ATOM 740 N N . LEU A 1 103 ? -2.104 -31.594 -8.25 1 95.88 103 LEU A N 1
ATOM 741 C CA . LEU A 1 103 ? -3.322 -32.406 -8.188 1 95.88 103 LEU A CA 1
ATOM 742 C C . LEU A 1 103 ? -3.887 -32.625 -9.578 1 95.88 103 LEU A C 1
ATOM 744 O O . LEU A 1 103 ? -4.625 -33.594 -9.797 1 95.88 103 LEU A O 1
ATOM 748 N N . ALA A 1 104 ? -3.531 -31.828 -10.547 1 94.31 104 ALA A N 1
ATOM 749 C CA . ALA A 1 104 ? -4.074 -31.969 -11.898 1 94.31 104 ALA A CA 1
ATOM 750 C C . ALA A 1 104 ? -3.295 -33 -12.703 1 94.31 104 ALA A C 1
ATOM 752 O O . ALA A 1 104 ? -3.834 -33.594 -13.633 1 94.31 104 ALA A O 1
ATOM 753 N N . ASP A 1 105 ? -2.061 -33.188 -12.438 1 96.62 105 ASP A N 1
ATOM 754 C CA . ASP A 1 105 ? -1.187 -34.125 -13.156 1 96.62 105 ASP A CA 1
ATOM 755 C C . ASP A 1 105 ? -0.246 -34.844 -12.195 1 96.62 105 ASP A C 1
ATOM 757 O O . ASP A 1 105 ? 0.713 -34.25 -11.695 1 96.62 105 ASP A O 1
ATOM 761 N N . PRO A 1 106 ? -0.462 -36.125 -11.984 1 96.69 106 PRO A N 1
ATOM 762 C CA . PRO A 1 106 ? 0.281 -36.875 -10.969 1 96.69 106 PRO A CA 1
ATOM 763 C C . PRO A 1 106 ? 1.774 -36.969 -11.281 1 96.69 106 PRO A C 1
ATOM 765 O O . PRO A 1 106 ? 2.566 -37.344 -10.414 1 96.69 106 PRO A O 1
ATOM 768 N N . ALA A 1 107 ? 2.188 -36.625 -12.492 1 98.06 107 ALA A N 1
ATOM 769 C CA . ALA A 1 107 ? 3.596 -36.688 -12.875 1 98.06 107 ALA A CA 1
ATOM 770 C C . ALA A 1 107 ? 4.34 -35.406 -12.477 1 98.06 107 ALA A C 1
ATOM 772 O O . ALA A 1 107 ? 5.57 -35.375 -12.539 1 98.06 107 ALA A O 1
ATOM 773 N N . MET A 1 108 ? 3.684 -34.406 -12.047 1 98.44 108 MET A N 1
ATOM 774 C CA . MET A 1 108 ? 4.262 -33.094 -11.82 1 98.44 108 MET A CA 1
ATOM 775 C C . MET A 1 108 ? 5.301 -33.125 -10.703 1 98.44 108 MET A C 1
ATOM 777 O O . MET A 1 108 ? 6.422 -32.656 -10.875 1 98.44 108 MET A O 1
ATOM 781 N N . HIS A 1 109 ? 4.984 -33.719 -9.562 1 98.5 109 HIS A N 1
ATOM 782 C CA . HIS A 1 109 ? 5.887 -33.719 -8.414 1 98.5 109 HIS A CA 1
ATOM 783 C C . HIS A 1 109 ? 7.191 -34.438 -8.742 1 98.5 109 HIS A C 1
ATOM 785 O O . HIS A 1 109 ? 8.273 -33.969 -8.352 1 98.5 109 HIS A O 1
ATOM 791 N N . ARG A 1 110 ? 7.078 -35.531 -9.461 1 98.19 110 ARG A N 1
ATOM 792 C CA . ARG A 1 110 ? 8.281 -36.25 -9.867 1 98.19 110 ARG A CA 1
ATOM 793 C C . ARG A 1 110 ? 9.133 -35.406 -10.805 1 98.19 110 ARG A C 1
ATOM 795 O O . ARG A 1 110 ? 10.359 -35.344 -10.672 1 98.19 110 ARG A O 1
ATOM 802 N N . LEU A 1 111 ? 8.461 -34.781 -11.758 1 98.5 111 LEU A N 1
ATOM 803 C CA . LEU A 1 111 ? 9.172 -33.875 -12.672 1 98.5 111 LEU A CA 1
ATOM 804 C C . LEU A 1 111 ? 9.914 -32.812 -11.906 1 98.5 111 LEU A C 1
ATOM 806 O O . LEU A 1 111 ? 11.078 -32.5 -12.203 1 98.5 111 LEU A O 1
ATOM 810 N N . VAL A 1 112 ? 9.305 -32.188 -10.945 1 98.12 112 VAL A N 1
ATOM 811 C CA . VAL A 1 112 ? 9.883 -31.109 -10.125 1 98.12 112 VAL A CA 1
ATOM 812 C C . VAL A 1 112 ? 11.109 -31.641 -9.391 1 98.12 112 VAL A C 1
ATOM 814 O O . VAL A 1 112 ? 12.18 -31.031 -9.422 1 98.12 112 VAL A O 1
ATOM 817 N N . ALA A 1 113 ? 10.977 -32.781 -8.758 1 98.12 113 ALA A N 1
ATOM 818 C CA . ALA A 1 113 ? 12.07 -33.375 -8.008 1 98.12 113 ALA A CA 1
ATOM 819 C C . ALA A 1 113 ? 13.281 -33.625 -8.898 1 98.12 113 ALA A C 1
ATOM 821 O O . ALA A 1 113 ? 14.414 -33.344 -8.516 1 98.12 113 ALA A O 1
ATOM 822 N N . GLU A 1 114 ? 13.023 -34.062 -10.07 1 98.12 114 GLU A N 1
ATOM 823 C CA . GLU A 1 114 ? 14.094 -34.469 -10.984 1 98.12 114 GLU A CA 1
ATOM 824 C C . GLU A 1 114 ? 14.758 -33.25 -11.633 1 98.12 114 GLU A C 1
ATOM 826 O O . GLU A 1 114 ? 15.961 -33.25 -11.875 1 98.12 114 GLU A O 1
ATOM 831 N N . SER A 1 115 ? 14.016 -32.219 -11.914 1 97.94 115 SER A N 1
ATOM 832 C CA . SER A 1 115 ? 14.508 -31.094 -12.688 1 97.94 115 SER A CA 1
ATOM 833 C C . SER A 1 115 ? 15.219 -30.078 -11.797 1 97.94 115 SER A C 1
ATOM 835 O O . SER A 1 115 ? 16.031 -29.281 -12.273 1 97.94 115 SER A O 1
ATOM 837 N N . GLY A 1 116 ? 14.797 -29.938 -10.555 1 96.69 116 GLY A N 1
ATOM 838 C CA . GLY A 1 116 ? 15.406 -28.984 -9.633 1 96.69 116 GLY A CA 1
ATOM 839 C C . GLY A 1 116 ? 14.891 -27.562 -9.805 1 96.69 116 GLY A C 1
ATOM 840 O O . GLY A 1 116 ? 15.406 -26.641 -9.188 1 96.69 116 GLY A O 1
ATOM 841 N N . VAL A 1 117 ? 13.93 -27.406 -10.617 1 98.06 117 VAL A N 1
ATOM 842 C CA . VAL A 1 117 ? 13.344 -26.094 -10.828 1 98.06 117 VAL A CA 1
ATOM 843 C C . VAL A 1 117 ? 12.656 -25.625 -9.547 1 98.06 117 VAL A C 1
ATOM 845 O O . VAL A 1 117 ? 12.328 -26.438 -8.68 1 98.06 117 VAL A O 1
ATOM 848 N N . VAL A 1 118 ? 12.484 -24.281 -9.406 1 98.75 118 VAL A N 1
ATOM 849 C CA . VAL A 1 118 ? 11.625 -23.766 -8.352 1 98.75 118 VAL A CA 1
ATOM 850 C C . VAL A 1 118 ? 10.164 -24.078 -8.664 1 98.75 118 VAL A C 1
ATOM 852 O O . VAL A 1 118 ? 9.727 -23.922 -9.812 1 98.75 118 VAL A O 1
ATOM 855 N N . TYR A 1 119 ? 9.516 -24.578 -7.676 1 98.88 119 TYR A N 1
ATOM 856 C CA . TYR A 1 119 ? 8.125 -25 -7.855 1 98.88 119 TYR A CA 1
ATOM 857 C C . TYR A 1 119 ? 7.199 -24.203 -6.949 1 98.88 119 TYR A C 1
ATOM 859 O O . TYR A 1 119 ? 7.352 -24.203 -5.727 1 98.88 119 TYR A O 1
ATOM 867 N N . VAL A 1 120 ? 6.266 -23.422 -7.602 1 98.88 120 VAL A N 1
ATOM 868 C CA . VAL A 1 120 ? 5.211 -22.75 -6.852 1 98.88 120 VAL A CA 1
ATOM 869 C C . VAL A 1 120 ? 3.994 -23.672 -6.73 1 98.88 120 VAL A C 1
ATOM 871 O O . VAL A 1 120 ? 3.324 -23.953 -7.727 1 98.88 120 VAL A O 1
ATOM 874 N N . CYS A 1 121 ? 3.766 -24.078 -5.539 1 98.69 121 CYS A N 1
ATOM 875 C CA . CYS A 1 121 ? 2.68 -24.984 -5.191 1 98.69 121 CYS A CA 1
ATOM 876 C C . CYS A 1 121 ? 1.497 -24.234 -4.605 1 98.69 121 CYS A C 1
ATOM 878 O O . CYS A 1 121 ? 1.553 -23.781 -3.459 1 98.69 121 CYS A O 1
ATOM 880 N N . GLN A 1 122 ? 0.452 -24.156 -5.418 1 98.12 122 GLN A N 1
ATOM 881 C CA . GLN A 1 122 ? -0.701 -23.391 -4.949 1 98.12 122 GLN A CA 1
ATOM 882 C C . GLN A 1 122 ? -1.738 -24.312 -4.301 1 98.12 122 GLN A C 1
ATOM 884 O O . GLN A 1 122 ? -1.859 -25.484 -4.672 1 98.12 122 GLN A O 1
ATOM 889 N N . HIS A 1 123 ? -2.449 -23.781 -3.314 1 98.12 123 HIS A N 1
ATOM 890 C CA . HIS A 1 123 ? -3.627 -24.453 -2.793 1 98.12 123 HIS A CA 1
ATOM 891 C C . HIS A 1 123 ? -4.738 -24.516 -3.834 1 98.12 123 HIS A C 1
ATOM 893 O O . HIS A 1 123 ? -5.031 -23.516 -4.488 1 98.12 123 HIS A O 1
ATOM 899 N N . TRP A 1 124 ? -5.391 -25.656 -3.914 1 93.5 124 TRP A N 1
ATOM 900 C CA . TRP A 1 124 ? -6.387 -25.859 -4.961 1 93.5 124 TRP A CA 1
ATOM 901 C C . TRP A 1 124 ? -7.457 -26.844 -4.508 1 93.5 124 TRP A C 1
ATOM 903 O O . TRP A 1 124 ? -7.148 -27.875 -3.893 1 93.5 124 TRP A O 1
ATOM 913 N N . ARG A 1 125 ? -8.695 -26.391 -4.641 1 92.75 125 ARG A N 1
ATOM 914 C CA . ARG A 1 125 ? -9.836 -27.297 -4.492 1 92.75 125 ARG A CA 1
ATOM 915 C C . ARG A 1 125 ? -10.695 -27.297 -5.75 1 92.75 125 ARG A C 1
ATOM 917 O O . ARG A 1 125 ? -11.375 -26.312 -6.051 1 92.75 125 ARG A O 1
ATOM 924 N N . GLY A 1 126 ? -10.68 -28.312 -6.473 1 82.19 126 GLY A N 1
ATOM 925 C CA . GLY A 1 126 ? -11.539 -28.438 -7.645 1 82.19 126 GLY A CA 1
ATOM 926 C C . GLY A 1 126 ? -11.031 -27.641 -8.836 1 82.19 126 GLY A C 1
ATOM 927 O O . GLY A 1 126 ? -9.914 -27.141 -8.82 1 82.19 126 GLY A O 1
ATOM 928 N N . SER A 1 127 ? -11.891 -27.641 -9.906 1 77.06 127 SER A N 1
ATOM 929 C CA . SER A 1 127 ? -11.578 -26.922 -11.133 1 77.06 127 SER A CA 1
ATOM 930 C C . SER A 1 127 ? -12.164 -25.516 -11.117 1 77.06 127 SER A C 1
ATOM 932 O O . SER A 1 127 ? -12.969 -25.172 -10.242 1 77.06 127 SER A O 1
ATOM 934 N N . PRO A 1 128 ? -11.625 -24.609 -12.016 1 71.94 128 PRO A N 1
ATOM 935 C CA . PRO A 1 128 ? -12.195 -23.266 -12.125 1 71.94 128 PRO A CA 1
ATOM 936 C C . PRO A 1 128 ? -13.711 -23.281 -12.266 1 71.94 128 PRO A C 1
ATOM 938 O O . PRO A 1 128 ? -14.383 -22.328 -11.859 1 71.94 128 PRO A O 1
ATOM 941 N N . GLU A 1 129 ? -14.188 -24.312 -12.695 1 73.75 129 GLU A N 1
ATOM 942 C CA . GLU A 1 129 ? -15.625 -24.438 -12.914 1 73.75 129 GLU A CA 1
ATOM 943 C C . GLU A 1 129 ? -16.344 -24.828 -11.633 1 73.75 129 GLU A C 1
ATOM 945 O O . GLU A 1 129 ? -17.547 -24.547 -11.484 1 73.75 129 GLU A O 1
ATOM 950 N N . THR A 1 130 ? -15.586 -25.422 -10.688 1 78.38 130 THR A N 1
ATOM 951 C CA . THR A 1 130 ? -16.297 -26 -9.555 1 78.38 130 THR A CA 1
ATOM 952 C C . THR A 1 130 ? -15.852 -25.344 -8.25 1 78.38 130 THR A C 1
ATOM 954 O O . THR A 1 130 ? -16.531 -25.484 -7.223 1 78.38 130 THR A O 1
ATOM 957 N N . MET A 1 131 ? -14.859 -24.625 -8.336 1 79.69 131 MET A N 1
ATOM 958 C CA . MET A 1 131 ? -14.172 -24.219 -7.117 1 79.69 131 MET A CA 1
ATOM 959 C C . MET A 1 131 ? -15.023 -23.266 -6.297 1 79.69 131 MET A C 1
ATOM 961 O O . MET A 1 131 ? -14.922 -23.219 -5.066 1 79.69 131 MET A O 1
ATOM 965 N N . ASP A 1 132 ? -15.883 -22.547 -6.852 1 80.25 132 ASP A N 1
ATOM 966 C CA . ASP A 1 132 ? -16.672 -21.547 -6.133 1 80.25 132 ASP A CA 1
ATOM 967 C C . ASP A 1 132 ? -17.609 -22.203 -5.125 1 80.25 132 ASP A C 1
ATOM 969 O O . ASP A 1 132 ? -18.047 -21.562 -4.168 1 80.25 132 ASP A O 1
ATOM 973 N N . ALA A 1 133 ? -17.781 -23.531 -5.316 1 83.88 133 ALA A N 1
ATOM 974 C CA . ALA A 1 133 ? -18.688 -24.25 -4.434 1 83.88 133 ALA A CA 1
ATOM 975 C C . ALA A 1 133 ? -17.922 -25.016 -3.361 1 83.88 133 ALA A C 1
ATOM 977 O O . ALA A 1 133 ? -18.516 -25.672 -2.502 1 83.88 133 ALA A O 1
ATOM 978 N N . LEU A 1 134 ? -16.688 -24.859 -3.383 1 90.5 134 LEU A N 1
ATOM 979 C CA . LEU A 1 134 ? -15.852 -25.656 -2.49 1 90.5 134 LEU A CA 1
ATOM 980 C C . LEU A 1 134 ? -15.156 -24.766 -1.463 1 90.5 134 LEU A C 1
ATOM 982 O O . LEU A 1 134 ? -13.945 -24.859 -1.265 1 90.5 134 LEU A O 1
ATOM 986 N N . THR A 1 135 ? -15.922 -23.953 -0.802 1 94.31 135 THR A N 1
ATOM 987 C CA . THR A 1 135 ? -15.359 -22.953 0.104 1 94.31 135 THR A CA 1
ATOM 988 C C . THR A 1 135 ? -15.625 -23.328 1.558 1 94.31 135 THR A C 1
ATOM 990 O O . THR A 1 135 ? -15.555 -22.484 2.449 1 94.31 135 THR A O 1
ATOM 993 N N . ASP A 1 136 ? -16.016 -24.609 1.765 1 95.5 136 ASP A N 1
ATOM 994 C CA . ASP A 1 136 ? -16.297 -25.047 3.129 1 95.5 136 ASP A CA 1
ATOM 995 C C . ASP A 1 136 ? -15 -25.406 3.859 1 95.5 136 ASP A C 1
ATOM 997 O O . ASP A 1 136 ? -14.344 -26.391 3.527 1 95.5 136 ASP A O 1
ATOM 1001 N N . TYR A 1 137 ? -14.609 -24.609 4.809 1 97.06 137 TYR A N 1
ATOM 1002 C CA . TYR A 1 137 ? -13.477 -24.812 5.703 1 97.06 137 TYR A CA 1
ATOM 1003 C C . TYR A 1 137 ? -13.938 -24.875 7.156 1 97.06 137 TYR A C 1
ATOM 1005 O O . TYR A 1 137 ? -13.93 -23.859 7.852 1 97.06 137 TYR A O 1
ATOM 1013 N N . PRO A 1 138 ? -14.242 -26.078 7.645 1 96.19 138 PRO A N 1
ATOM 1014 C CA . PRO A 1 138 ? -14.891 -26.188 8.953 1 96.19 138 PRO A CA 1
ATOM 1015 C C . PRO A 1 138 ? -14.031 -25.641 10.086 1 96.19 138 PRO A C 1
ATOM 1017 O O . PRO A 1 138 ? -14.562 -25.125 11.078 1 96.19 138 PRO A O 1
ATOM 1020 N N . ASP A 1 139 ? -12.781 -25.75 9.984 1 96.69 139 ASP A N 1
ATOM 1021 C CA . ASP A 1 139 ? -11.891 -25.266 11.039 1 96.69 139 ASP A CA 1
ATOM 1022 C C . ASP A 1 139 ? -11.336 -23.875 10.695 1 96.69 139 ASP A C 1
ATOM 1024 O O . ASP A 1 139 ? -10.367 -23.422 11.305 1 96.69 139 ASP A O 1
ATOM 1028 N N . GLY A 1 140 ? -11.883 -23.219 9.719 1 97.81 140 GLY A N 1
ATOM 1029 C CA . GLY A 1 140 ? -11.375 -21.953 9.234 1 97.81 140 GLY A CA 1
ATOM 1030 C C . GLY A 1 140 ? -10.516 -22.094 7.992 1 97.81 140 GLY A C 1
ATOM 1031 O O . GLY A 1 140 ? -9.82 -23.094 7.82 1 97.81 140 GLY A O 1
ATOM 1032 N N . VAL A 1 141 ? -10.539 -21.062 7.211 1 98.31 141 VAL A N 1
ATOM 1033 C CA . VAL A 1 141 ? -9.898 -21.141 5.902 1 98.31 141 VAL A CA 1
ATOM 1034 C C . VAL A 1 141 ? -8.383 -21.203 6.078 1 98.31 141 VAL A C 1
ATOM 1036 O O . VAL A 1 141 ? -7.691 -21.922 5.344 1 98.31 141 VAL A O 1
ATOM 1039 N N . VAL A 1 142 ? -7.824 -20.453 7.031 1 98.62 142 VAL A N 1
ATOM 1040 C CA . VAL A 1 142 ? -6.375 -20.422 7.215 1 98.62 142 VAL A CA 1
ATOM 1041 C C . VAL A 1 142 ? -5.891 -21.812 7.648 1 98.62 142 VAL A C 1
ATOM 1043 O O . VAL A 1 142 ? -4.965 -22.359 7.051 1 98.62 142 VAL A O 1
ATOM 1046 N N . ALA A 1 143 ? -6.574 -22.375 8.617 1 98.38 143 ALA A N 1
ATOM 1047 C CA . ALA A 1 143 ? -6.207 -23.703 9.086 1 98.38 143 ALA A CA 1
ATOM 1048 C C . ALA A 1 143 ? -6.414 -24.75 7.996 1 98.38 143 ALA A C 1
ATOM 1050 O O . ALA A 1 143 ? -5.594 -25.656 7.832 1 98.38 143 ALA A O 1
ATOM 1051 N N . GLY A 1 144 ? -7.512 -24.656 7.328 1 98.38 144 GLY A N 1
ATOM 1052 C CA . GLY A 1 144 ? -7.801 -25.594 6.258 1 98.38 144 GLY A CA 1
ATOM 1053 C C . GLY A 1 144 ? -6.781 -25.547 5.137 1 98.38 144 GLY A C 1
ATOM 1054 O O . GLY A 1 144 ? -6.281 -26.594 4.707 1 98.38 144 GLY A O 1
ATOM 1055 N N . VAL A 1 145 ? -6.457 -24.375 4.668 1 98.5 145 VAL A N 1
ATOM 1056 C CA . VAL A 1 145 ? -5.488 -24.188 3.592 1 98.5 145 VAL A CA 1
ATOM 1057 C C . VAL A 1 145 ? -4.113 -24.672 4.051 1 98.5 145 VAL A C 1
ATOM 1059 O O . VAL A 1 145 ? -3.412 -25.359 3.305 1 98.5 145 VAL A O 1
ATOM 1062 N N . GLU A 1 146 ? -3.75 -24.328 5.277 1 98.5 146 GLU A N 1
ATOM 1063 C CA . GLU A 1 146 ? -2.477 -24.781 5.824 1 98.5 146 GLU A CA 1
ATOM 1064 C C . GLU A 1 146 ? -2.391 -26.312 5.816 1 98.5 146 GLU A C 1
ATOM 1066 O O . GLU A 1 146 ? -1.392 -26.875 5.371 1 98.5 146 GLU A O 1
ATOM 1071 N N . SER A 1 147 ? -3.432 -26.938 6.305 1 98.44 147 SER A N 1
ATOM 1072 C CA . SER A 1 147 ? -3.461 -28.391 6.379 1 98.44 147 SER A CA 1
ATOM 1073 C C . SER A 1 147 ? -3.332 -29.016 4.992 1 98.44 147 SER A C 1
ATOM 1075 O O . SER A 1 147 ? -2.576 -29.969 4.805 1 98.44 147 SER A O 1
ATOM 1077 N N . GLU A 1 148 ? -4.012 -28.484 4.09 1 98.12 148 GLU A N 1
ATOM 1078 C CA . GLU A 1 148 ? -4.012 -29.062 2.746 1 98.12 148 GLU A CA 1
ATOM 1079 C C . GLU A 1 148 ? -2.695 -28.781 2.027 1 98.12 148 GLU A C 1
ATOM 1081 O O . GLU A 1 148 ? -2.219 -29.609 1.253 1 98.12 148 GLU A O 1
ATOM 1086 N N . LEU A 1 149 ? -2.07 -27.641 2.262 1 98.62 149 LEU A N 1
ATOM 1087 C CA . LEU A 1 149 ? -0.752 -27.359 1.704 1 98.62 149 LEU A CA 1
ATOM 1088 C C . LEU A 1 149 ? 0.3 -28.281 2.309 1 98.62 149 LEU A C 1
ATOM 1090 O O . LEU A 1 149 ? 1.25 -28.672 1.628 1 98.62 149 LEU A O 1
ATOM 1094 N N . ARG A 1 150 ? 0.132 -28.672 3.58 1 98.56 150 ARG A N 1
ATOM 1095 C CA . ARG A 1 150 ? 1.044 -29.625 4.199 1 98.56 150 ARG A CA 1
ATOM 1096 C C . ARG A 1 150 ? 0.974 -30.969 3.504 1 98.56 150 ARG A C 1
ATOM 1098 O O . ARG A 1 150 ? 1.988 -31.656 3.369 1 98.56 150 ARG A O 1
ATOM 1105 N N . LEU A 1 151 ? -0.211 -31.328 3.082 1 98.25 151 LEU A N 1
ATOM 1106 C CA . LEU A 1 151 ? -0.356 -32.562 2.332 1 98.25 151 LEU A CA 1
ATOM 1107 C C . LEU A 1 151 ? 0.401 -32.5 1.01 1 98.25 151 LEU A C 1
ATOM 1109 O O . LEU A 1 151 ? 1.034 -33.469 0.599 1 98.25 151 LEU A O 1
ATOM 1113 N N . ARG A 1 152 ? 0.302 -31.328 0.357 1 98.06 152 ARG A N 1
ATOM 1114 C CA . ARG A 1 152 ? 1.057 -31.156 -0.878 1 98.06 152 ARG A CA 1
ATOM 1115 C C . ARG A 1 152 ? 2.557 -31.234 -0.622 1 98.06 152 ARG A C 1
ATOM 1117 O O . ARG A 1 152 ? 3.289 -31.859 -1.402 1 98.06 152 ARG A O 1
ATOM 1124 N N . LEU A 1 153 ? 3.025 -30.625 0.444 1 98.31 153 LEU A N 1
ATOM 1125 C CA . LEU A 1 153 ? 4.438 -30.656 0.81 1 98.31 153 LEU A CA 1
ATOM 1126 C C . LEU A 1 153 ? 4.902 -32.094 1.058 1 98.31 153 LEU A C 1
ATOM 1128 O O . LEU A 1 153 ? 5.992 -32.469 0.625 1 98.31 153 LEU A O 1
ATOM 1132 N N . ALA A 1 154 ? 4.082 -32.875 1.69 1 98.19 154 ALA A N 1
ATOM 1133 C CA . ALA A 1 154 ? 4.406 -34.281 1.939 1 98.19 154 ALA A CA 1
ATOM 1134 C C . ALA A 1 154 ? 4.531 -35.031 0.63 1 98.19 154 ALA A C 1
ATOM 1136 O O . ALA A 1 154 ? 5.414 -35.875 0.486 1 98.19 154 ALA A O 1
ATOM 1137 N N . GLY A 1 155 ? 3.639 -34.75 -0.28 1 97.88 155 GLY A N 1
ATOM 1138 C CA . GLY A 1 155 ? 3.709 -35.375 -1.591 1 97.88 155 GLY A CA 1
ATOM 1139 C C . GLY A 1 155 ? 4.98 -35.031 -2.346 1 97.88 155 GLY A C 1
ATOM 1140 O O . GLY A 1 155 ? 5.59 -35.906 -2.967 1 97.88 155 GLY A O 1
ATOM 1141 N N . LEU A 1 156 ? 5.371 -33.812 -2.309 1 98.44 156 LEU A N 1
ATOM 1142 C CA . LEU A 1 156 ? 6.598 -33.344 -2.947 1 98.44 156 LEU A CA 1
ATOM 1143 C C . LEU A 1 156 ? 7.82 -34.031 -2.322 1 98.44 156 LEU A C 1
ATOM 1145 O O . LEU A 1 156 ? 8.719 -34.469 -3.033 1 98.44 156 LEU A O 1
ATOM 1149 N N . GLU A 1 157 ? 7.809 -34.094 -1.01 1 97.62 157 GLU A N 1
ATOM 1150 C CA . GLU A 1 157 ? 8.898 -34.75 -0.3 1 97.62 157 GLU A CA 1
ATOM 1151 C C . GLU A 1 157 ? 8.992 -36.25 -0.694 1 97.62 157 GLU A C 1
ATOM 1153 O O . GLU A 1 157 ? 10.086 -36.75 -0.956 1 97.62 157 GLU A O 1
ATOM 1158 N N . ALA A 1 158 ? 7.871 -36.844 -0.769 1 97.94 158 ALA A N 1
ATOM 1159 C CA . ALA A 1 158 ? 7.824 -38.281 -1.133 1 97.94 158 ALA A CA 1
ATOM 1160 C C . ALA A 1 158 ? 8.359 -38.5 -2.545 1 97.94 158 ALA A C 1
ATOM 1162 O O . ALA A 1 158 ? 8.953 -39.531 -2.834 1 97.94 158 ALA A O 1
ATOM 1163 N N . ALA A 1 159 ? 8.164 -37.5 -3.371 1 97.88 159 ALA A N 1
ATOM 1164 C CA . ALA A 1 159 ? 8.625 -37.562 -4.758 1 97.88 159 ALA A CA 1
ATOM 1165 C C . ALA A 1 159 ? 10.117 -37.281 -4.859 1 97.88 159 ALA A C 1
ATOM 1167 O O . ALA A 1 159 ? 10.727 -37.469 -5.918 1 97.88 159 ALA A O 1
ATOM 1168 N N . GLY A 1 160 ? 10.672 -36.719 -3.754 1 98.06 160 GLY A N 1
ATOM 1169 C CA . GLY A 1 160 ? 12.102 -36.469 -3.719 1 98.06 160 GLY A CA 1
ATOM 1170 C C . GLY A 1 160 ? 12.461 -35.031 -3.994 1 98.06 160 GLY A C 1
ATOM 1171 O O . GLY A 1 160 ? 13.617 -34.688 -4.273 1 98.06 160 GLY A O 1
ATOM 1172 N N . ALA A 1 161 ? 11.539 -34.188 -3.926 1 97.88 161 ALA A N 1
ATOM 1173 C CA . ALA A 1 161 ? 11.812 -32.781 -4.168 1 97.88 161 ALA A CA 1
ATOM 1174 C C . ALA A 1 161 ? 12.594 -32.156 -3.01 1 97.88 161 ALA A C 1
ATOM 1176 O O . ALA A 1 161 ? 12.336 -32.469 -1.845 1 97.88 161 ALA A O 1
ATOM 1177 N N . ASP A 1 162 ? 13.594 -31.344 -3.324 1 97.69 162 ASP A N 1
ATOM 1178 C CA . ASP A 1 162 ? 14.281 -30.547 -2.324 1 97.69 162 ASP A CA 1
ATOM 1179 C C . ASP A 1 162 ? 13.375 -29.438 -1.774 1 97.69 162 ASP A C 1
ATOM 1181 O O . ASP A 1 162 ? 12.789 -28.672 -2.539 1 97.69 162 ASP A O 1
ATOM 1185 N N . PRO A 1 163 ? 13.266 -29.375 -0.445 1 96.62 163 PRO A N 1
ATOM 1186 C CA . PRO A 1 163 ? 12.406 -28.344 0.139 1 96.62 163 PRO A CA 1
ATOM 1187 C C . PRO A 1 163 ? 12.773 -26.938 -0.331 1 96.62 163 PRO A C 1
ATOM 1189 O O . PRO A 1 163 ? 11.898 -26.062 -0.423 1 96.62 163 PRO A O 1
ATOM 1192 N N . ALA A 1 164 ? 13.969 -26.703 -0.629 1 96.38 164 ALA A N 1
ATOM 1193 C CA . ALA A 1 164 ? 14.453 -25.375 -1.016 1 96.38 164 ALA A CA 1
ATOM 1194 C C . ALA A 1 164 ? 13.883 -24.969 -2.371 1 96.38 164 ALA A C 1
ATOM 1196 O O . ALA A 1 164 ? 13.938 -23.781 -2.74 1 96.38 164 ALA A O 1
ATOM 1197 N N . GLN A 1 165 ? 13.266 -25.938 -3.113 1 96.94 165 GLN A N 1
ATOM 1198 C CA . GLN A 1 165 ? 12.711 -25.672 -4.434 1 96.94 165 GLN A CA 1
ATOM 1199 C C . GLN A 1 165 ? 11.273 -25.172 -4.332 1 96.94 165 GLN A C 1
ATOM 1201 O O . GLN A 1 165 ? 10.711 -24.688 -5.312 1 96.94 165 GLN A O 1
ATOM 1206 N N . VAL A 1 166 ? 10.719 -25.266 -3.145 1 98.69 166 VAL A N 1
ATOM 1207 C CA . VAL A 1 166 ? 9.258 -25.188 -3.088 1 98.69 166 VAL A CA 1
ATOM 1208 C C . VAL A 1 166 ? 8.836 -23.844 -2.512 1 98.69 166 VAL A C 1
ATOM 1210 O O . VAL A 1 166 ? 9.305 -23.438 -1.443 1 98.69 166 VAL A O 1
ATOM 1213 N N . VAL A 1 167 ? 8.008 -23.125 -3.238 1 98.81 167 VAL A N 1
ATOM 1214 C CA . VAL A 1 167 ? 7.285 -21.938 -2.82 1 98.81 167 VAL A CA 1
ATOM 1215 C C . VAL A 1 167 ? 5.793 -22.234 -2.736 1 98.81 167 VAL A C 1
ATOM 1217 O O . VAL A 1 167 ? 5.254 -22.969 -3.576 1 98.81 167 VAL A O 1
ATOM 1220 N N . LEU A 1 168 ? 5.145 -21.734 -1.72 1 98.88 168 LEU A N 1
ATOM 1221 C CA . LEU A 1 168 ? 3.719 -22 -1.568 1 98.88 168 LEU A CA 1
ATOM 1222 C C . LEU A 1 168 ? 2.893 -20.781 -1.958 1 98.88 168 LEU A C 1
ATOM 1224 O O . LEU A 1 168 ? 3.363 -19.656 -1.846 1 98.88 168 LEU A O 1
ATOM 1228 N N . ASP A 1 169 ? 1.731 -21 -2.461 1 98.81 169 ASP A N 1
ATOM 1229 C CA . ASP A 1 169 ? 0.697 -20.016 -2.756 1 98.81 169 ASP A CA 1
ATOM 1230 C C . ASP A 1 169 ? -0.637 -20.406 -2.127 1 98.81 169 ASP A C 1
ATOM 1232 O O . ASP A 1 169 ? -1.2 -21.453 -2.463 1 98.81 169 ASP A O 1
ATOM 1236 N N . PRO A 1 170 ? -1.182 -19.547 -1.289 1 98.56 170 PRO A N 1
ATOM 1237 C CA . PRO A 1 170 ? -2.42 -19.938 -0.604 1 98.56 170 PRO A CA 1
ATOM 1238 C C . PRO A 1 170 ? -3.625 -19.969 -1.541 1 98.56 170 PRO A C 1
ATOM 1240 O O . PRO A 1 170 ? -4.688 -20.469 -1.165 1 98.56 170 PRO A O 1
ATOM 1243 N N . GLY A 1 171 ? -3.463 -19.469 -2.709 1 97.25 171 GLY A N 1
ATOM 1244 C CA . GLY A 1 171 ? -4.508 -19.578 -3.713 1 97.25 171 GLY A CA 1
ATOM 1245 C C . GLY A 1 171 ? -5.664 -18.641 -3.477 1 97.25 171 GLY A C 1
ATOM 1246 O O . GLY A 1 171 ? -6.828 -19.047 -3.506 1 97.25 171 GLY A O 1
ATOM 1247 N N . LEU A 1 172 ? -5.355 -17.359 -3.283 1 97 172 LEU A N 1
ATOM 1248 C CA . LEU A 1 172 ? -6.395 -16.359 -3.07 1 97 172 LEU A CA 1
ATOM 1249 C C . LEU A 1 172 ? -7.43 -16.391 -4.191 1 97 172 LEU A C 1
ATOM 1251 O O . LEU A 1 172 ? -7.07 -16.422 -5.371 1 97 172 LEU A O 1
ATOM 1255 N N . GLY A 1 173 ? -8.672 -16.453 -3.791 1 92.56 173 GLY A N 1
ATOM 1256 C CA . GLY A 1 173 ? -9.75 -16.422 -4.766 1 92.56 173 GLY A CA 1
ATOM 1257 C C . GLY A 1 173 ? -10.078 -17.781 -5.344 1 92.56 173 GLY A C 1
ATOM 1258 O O . GLY A 1 173 ? -11.078 -17.938 -6.055 1 92.56 173 GLY A O 1
ATOM 1259 N N . PHE A 1 174 ? -9.273 -18.781 -5.172 1 91.88 174 PHE A N 1
ATOM 1260 C CA . PHE A 1 174 ? -9.516 -20.141 -5.633 1 91.88 174 PHE A CA 1
ATOM 1261 C C . PHE A 1 174 ? -10.172 -20.969 -4.535 1 91.88 174 PHE A C 1
ATOM 1263 O O . PHE A 1 174 ? -9.508 -21.375 -3.58 1 91.88 174 PHE A O 1
ATOM 1270 N N . ALA A 1 175 ? -11.477 -21.203 -4.691 1 94.19 175 ALA A N 1
ATOM 1271 C CA . ALA A 1 175 ? -12.25 -21.938 -3.691 1 94.19 175 ALA A CA 1
ATOM 1272 C C . ALA A 1 175 ? -12.289 -21.172 -2.367 1 94.19 175 ALA A C 1
ATOM 1274 O O . ALA A 1 175 ? -12.117 -21.766 -1.301 1 94.19 175 ALA A O 1
ATOM 1275 N N . LYS A 1 176 ? -12.367 -19.953 -2.414 1 96.38 176 LYS A N 1
ATOM 1276 C CA . LYS A 1 176 ? -12.461 -19.047 -1.273 1 96.38 176 LYS A CA 1
ATOM 1277 C C . LYS A 1 176 ? -13.516 -17.969 -1.516 1 96.38 176 LYS A C 1
ATOM 1279 O O . LYS A 1 176 ? -13.633 -17.453 -2.627 1 96.38 176 LYS A O 1
ATOM 1284 N N . THR A 1 177 ? -14.242 -17.656 -0.479 1 95.44 177 THR A N 1
ATOM 1285 C CA . THR A 1 177 ? -15.055 -16.438 -0.526 1 95.44 177 THR A CA 1
ATOM 1286 C C . THR A 1 177 ? -14.18 -15.195 -0.449 1 95.44 177 THR A C 1
ATOM 1288 O O . THR A 1 177 ? -12.969 -15.297 -0.247 1 95.44 177 THR A O 1
ATOM 1291 N N . HIS A 1 178 ? -14.844 -14.078 -0.696 1 95.44 178 HIS A N 1
ATOM 1292 C CA . HIS A 1 178 ? -14.102 -12.828 -0.568 1 95.44 178 HIS A CA 1
ATOM 1293 C C . HIS A 1 178 ? -13.508 -12.68 0.828 1 95.44 178 HIS A C 1
ATOM 1295 O O . HIS A 1 178 ? -12.328 -12.367 0.973 1 95.44 178 HIS A O 1
ATOM 1301 N N . GLU A 1 179 ? -14.289 -12.93 1.854 1 96.62 179 GLU A N 1
ATOM 1302 C CA . GLU A 1 179 ? -13.844 -12.828 3.24 1 96.62 179 GLU A CA 1
ATOM 1303 C C . GLU A 1 179 ? -12.695 -13.797 3.52 1 96.62 179 GLU A C 1
ATOM 1305 O O . GLU A 1 179 ? -11.711 -13.43 4.16 1 96.62 179 GLU A O 1
ATOM 1310 N N . GLN A 1 180 ? -12.82 -14.977 3.006 1 97.88 180 GLN A N 1
ATOM 1311 C CA . GLN A 1 180 ? -11.789 -15.992 3.201 1 97.88 180 GLN A CA 1
ATOM 1312 C C . GLN A 1 180 ? -10.484 -15.586 2.52 1 97.88 180 GLN A C 1
ATOM 1314 O O . GLN A 1 180 ? -9.398 -15.836 3.051 1 97.88 180 GLN A O 1
ATOM 1319 N N . SER A 1 181 ? -10.578 -15 1.375 1 98.06 181 SER A N 1
ATOM 1320 C CA . SER A 1 181 ? -9.391 -14.516 0.679 1 98.06 181 SER A CA 1
ATOM 1321 C C . SER A 1 181 ? -8.672 -13.445 1.491 1 98.06 181 SER A C 1
ATOM 1323 O O . SER A 1 181 ? -7.441 -13.438 1.574 1 98.06 181 SER A O 1
ATOM 1325 N N . TRP A 1 182 ? -9.445 -12.57 2.107 1 98.5 182 TRP A N 1
ATOM 1326 C CA . TRP A 1 182 ? -8.844 -11.547 2.957 1 98.5 182 TRP A CA 1
ATOM 1327 C C . TRP A 1 182 ? -8.18 -12.172 4.18 1 98.5 182 TRP A C 1
ATOM 1329 O O . TRP A 1 182 ? -7.098 -11.758 4.59 1 98.5 182 TRP A O 1
ATOM 1339 N N . GLN A 1 183 ? -8.828 -13.188 4.801 1 98.69 183 GLN A N 1
ATOM 1340 C CA . GLN A 1 183 ? -8.258 -13.891 5.949 1 98.69 183 GLN A CA 1
ATOM 1341 C C . GLN A 1 183 ? -6.906 -14.516 5.594 1 98.69 183 GLN A C 1
ATOM 1343 O O . GLN A 1 183 ? -5.949 -14.414 6.363 1 98.69 183 GLN A O 1
ATOM 1348 N N . LEU A 1 184 ? -6.867 -15.086 4.426 1 98.75 184 LEU A N 1
ATOM 1349 C CA . LEU A 1 184 ? -5.625 -15.711 3.975 1 98.75 184 LEU A CA 1
ATOM 1350 C C . LEU A 1 184 ? -4.551 -14.664 3.713 1 98.75 184 LEU A C 1
ATOM 1352 O O . LEU A 1 184 ? -3.393 -14.844 4.09 1 98.75 184 LEU A O 1
ATOM 1356 N N . LEU A 1 185 ? -4.934 -13.594 3.053 1 98.75 185 LEU A N 1
ATOM 1357 C CA . LEU A 1 185 ? -3.992 -12.523 2.773 1 98.75 185 LEU A CA 1
ATOM 1358 C C . LEU A 1 185 ? -3.402 -11.961 4.066 1 98.75 185 LEU A C 1
ATOM 1360 O O . LEU A 1 185 ? -2.186 -11.797 4.176 1 98.75 185 LEU A O 1
ATOM 1364 N N . ALA A 1 186 ? -4.25 -11.758 5.059 1 98.56 186 ALA A N 1
ATOM 1365 C CA . ALA A 1 186 ? -3.828 -11.195 6.34 1 98.56 186 ALA A CA 1
ATOM 1366 C C . ALA A 1 186 ? -2.988 -12.203 7.125 1 98.56 186 ALA A C 1
ATOM 1368 O O . ALA A 1 186 ? -2.285 -11.828 8.062 1 98.56 186 ALA A O 1
ATOM 1369 N N . ALA A 1 187 ? -3.008 -13.477 6.738 1 98.69 187 ALA A N 1
ATOM 1370 C CA . ALA A 1 187 ? -2.289 -14.531 7.449 1 98.69 187 ALA A CA 1
ATOM 1371 C C . ALA A 1 187 ? -0.943 -14.812 6.789 1 98.69 187 ALA A C 1
ATOM 1373 O O . ALA A 1 187 ? -0.309 -15.836 7.07 1 98.69 187 ALA A O 1
ATOM 1374 N N . THR A 1 188 ? -0.448 -13.945 5.949 1 98.69 188 THR A N 1
ATOM 1375 C CA . THR A 1 188 ? 0.777 -14.148 5.184 1 98.69 188 THR A CA 1
ATOM 1376 C C . THR A 1 188 ? 1.939 -14.508 6.105 1 98.69 188 THR A C 1
ATOM 1378 O O . THR A 1 188 ? 2.621 -15.508 5.891 1 98.69 188 THR A O 1
ATOM 1381 N N . ALA A 1 189 ? 2.139 -13.727 7.16 1 98.38 189 ALA A N 1
ATOM 1382 C CA . ALA A 1 189 ? 3.244 -13.977 8.078 1 98.38 189 ALA A CA 1
ATOM 1383 C C . ALA A 1 189 ? 3.074 -15.32 8.789 1 98.38 189 ALA A C 1
ATOM 1385 O O . ALA A 1 189 ? 4.023 -16.094 8.891 1 98.38 189 ALA A O 1
ATOM 1386 N N . ARG A 1 190 ? 1.887 -15.578 9.234 1 98.31 190 ARG A N 1
ATOM 1387 C CA . ARG A 1 190 ? 1.591 -16.812 9.969 1 98.31 190 ARG A CA 1
ATOM 1388 C C . ARG A 1 190 ? 1.816 -18.031 9.086 1 98.31 190 ARG A C 1
ATOM 1390 O O . ARG A 1 190 ? 2.461 -19 9.508 1 98.31 190 ARG A O 1
ATOM 1397 N N . LEU A 1 191 ? 1.285 -17.984 7.883 1 98.62 191 LEU A N 1
ATOM 1398 C CA . LEU A 1 191 ? 1.426 -19.109 6.965 1 98.62 191 LEU A CA 1
ATOM 1399 C C . LEU A 1 191 ? 2.895 -19.359 6.645 1 98.62 191 LEU A C 1
ATOM 1401 O O . LEU A 1 191 ? 3.328 -20.516 6.586 1 98.62 191 LEU A O 1
ATOM 1405 N N . THR A 1 192 ? 3.656 -18.297 6.434 1 98.25 192 THR A N 1
ATOM 1406 C CA . THR A 1 192 ? 5.082 -18.438 6.16 1 98.25 192 THR A CA 1
ATOM 1407 C C . THR A 1 192 ? 5.797 -19.109 7.328 1 98.25 192 THR A C 1
ATOM 1409 O O . THR A 1 192 ? 6.578 -20.047 7.125 1 98.25 192 THR A O 1
ATOM 1412 N N . ALA A 1 193 ? 5.492 -18.672 8.531 1 98.06 193 ALA A N 1
ATOM 1413 C CA . ALA A 1 193 ? 6.129 -19.219 9.727 1 98.06 193 ALA A CA 1
ATOM 1414 C C . ALA A 1 193 ? 5.719 -20.672 9.953 1 98.06 193 ALA A C 1
ATOM 1416 O O . ALA A 1 193 ? 6.566 -21.531 10.203 1 98.06 193 ALA A O 1
ATOM 1417 N N . ASP A 1 194 ? 4.469 -20.953 9.844 1 98.19 194 ASP A N 1
ATOM 1418 C CA . ASP A 1 194 ? 3.92 -22.266 10.172 1 98.19 194 ASP A CA 1
ATOM 1419 C C . ASP A 1 194 ? 4.371 -23.328 9.164 1 98.19 194 ASP A C 1
ATOM 1421 O O . ASP A 1 194 ? 4.68 -24.453 9.531 1 98.19 194 ASP A O 1
ATOM 1425 N N . LEU A 1 195 ? 4.41 -22.922 7.887 1 98.38 195 LEU A N 1
ATOM 1426 C CA . LEU A 1 195 ? 4.699 -23.891 6.832 1 98.38 195 LEU A CA 1
ATOM 1427 C C . LEU A 1 195 ? 6.203 -23.984 6.578 1 98.38 195 LEU A C 1
ATOM 1429 O O . LEU A 1 195 ? 6.676 -24.953 5.98 1 98.38 195 LEU A O 1
ATOM 1433 N N . GLY A 1 196 ? 6.914 -22.938 6.969 1 98 196 GLY A N 1
ATOM 1434 C CA . GLY A 1 196 ? 8.367 -22.938 6.84 1 98 196 GLY A CA 1
ATOM 1435 C C . GLY A 1 196 ? 8.836 -22.844 5.398 1 98 196 GLY A C 1
ATOM 1436 O O . GLY A 1 196 ? 9.867 -23.422 5.043 1 98 196 GLY A O 1
ATOM 1437 N N . ARG A 1 197 ? 8.055 -22.281 4.555 1 98.44 197 ARG A N 1
ATOM 1438 C CA . ARG A 1 197 ? 8.359 -22.109 3.139 1 98.44 197 ARG A CA 1
ATOM 1439 C C . ARG A 1 197 ? 8.055 -20.672 2.691 1 98.44 197 ARG A C 1
ATOM 1441 O O . ARG A 1 197 ? 7.203 -20 3.277 1 98.44 197 ARG A O 1
ATOM 1448 N N . PRO A 1 198 ? 8.812 -20.219 1.643 1 98.62 198 PRO A N 1
ATOM 1449 C CA . PRO A 1 198 ? 8.422 -18.922 1.079 1 98.62 198 PRO A CA 1
ATOM 1450 C C . PRO A 1 198 ? 6.984 -18.906 0.558 1 98.62 198 PRO A C 1
ATOM 1452 O O . PRO A 1 198 ? 6.473 -19.953 0.13 1 98.62 198 PRO A O 1
ATOM 1455 N N . LEU A 1 199 ? 6.355 -17.719 0.599 1 98.81 199 LEU A N 1
ATOM 1456 C CA . LEU A 1 199 ? 4.965 -17.594 0.176 1 98.81 199 LEU A CA 1
ATOM 1457 C C . LEU A 1 199 ? 4.836 -16.625 -0.986 1 98.81 199 LEU A C 1
ATOM 1459 O O . LEU A 1 199 ? 5.352 -15.5 -0.921 1 98.81 199 LEU A O 1
ATOM 1463 N N . LEU A 1 200 ? 4.223 -17.031 -2.076 1 98.88 200 LEU A N 1
ATOM 1464 C CA . LEU A 1 200 ? 3.824 -16.172 -3.186 1 98.88 200 LEU A CA 1
ATOM 1465 C C . LEU A 1 200 ? 2.398 -15.656 -2.992 1 98.88 200 LEU A C 1
ATOM 1467 O O . LEU A 1 200 ? 1.492 -16.438 -2.691 1 98.88 200 LEU A O 1
ATOM 1471 N N . ILE A 1 201 ? 2.229 -14.359 -3.107 1 98.81 201 ILE A N 1
ATOM 1472 C CA . ILE A 1 201 ? 0.902 -13.766 -2.98 1 98.81 201 ILE A CA 1
ATOM 1473 C C . ILE A 1 201 ? 0.431 -13.258 -4.34 1 98.81 201 ILE A C 1
ATOM 1475 O O . ILE A 1 201 ? 1.05 -12.367 -4.926 1 98.81 201 ILE A O 1
ATOM 1479 N N . GLY A 1 202 ? -0.622 -13.836 -4.879 1 98.25 202 GLY A N 1
ATOM 1480 C CA . GLY A 1 202 ? -1.247 -13.398 -6.117 1 98.25 202 GLY A CA 1
ATOM 1481 C C . GLY A 1 202 ? -2.594 -12.734 -5.898 1 98.25 202 GLY A C 1
ATOM 1482 O O . GLY A 1 202 ? -3.637 -13.328 -6.184 1 98.25 202 GLY A O 1
ATOM 1483 N N . ALA A 1 203 ? -2.586 -11.516 -5.52 1 98.12 203 ALA A N 1
ATOM 1484 C CA . ALA A 1 203 ? -3.828 -10.805 -5.223 1 98.12 203 ALA A CA 1
ATOM 1485 C C . ALA A 1 203 ? -4.25 -9.93 -6.398 1 98.12 203 ALA A C 1
ATOM 1487 O O . ALA A 1 203 ? -5.371 -9.414 -6.426 1 98.12 203 ALA A O 1
ATOM 1488 N N . SER A 1 204 ? -3.457 -9.828 -7.41 1 97.75 204 SER A N 1
ATOM 1489 C CA . SER A 1 204 ? -3.592 -8.781 -8.414 1 97.75 204 SER A CA 1
ATOM 1490 C C . SER A 1 204 ? -4.953 -8.844 -9.102 1 97.75 204 SER A C 1
ATOM 1492 O O . SER A 1 204 ? -5.289 -9.852 -9.727 1 97.75 204 SER A O 1
ATOM 1494 N N . ARG A 1 205 ? -5.785 -7.797 -8.938 1 96.81 205 ARG A N 1
ATOM 1495 C CA . ARG A 1 205 ? -7.039 -7.496 -9.617 1 96.81 205 ARG A CA 1
ATOM 1496 C C . ARG A 1 205 ? -8.094 -8.555 -9.312 1 96.81 205 ARG A C 1
ATOM 1498 O O . ARG A 1 205 ? -9.117 -8.633 -9.992 1 96.81 205 ARG A O 1
ATOM 1505 N N . LYS A 1 206 ? -7.914 -9.367 -8.367 1 95.44 206 LYS A N 1
ATOM 1506 C CA . LYS A 1 206 ? -8.883 -10.406 -8.031 1 95.44 206 LYS A CA 1
ATOM 1507 C C . LYS A 1 206 ? -10.172 -9.805 -7.477 1 95.44 206 LYS A C 1
ATOM 1509 O O . LYS A 1 206 ? -10.156 -8.703 -6.922 1 95.44 206 LYS A O 1
ATOM 1514 N N . ARG A 1 207 ? -11.188 -10.5 -7.547 1 93.25 207 ARG A N 1
ATOM 1515 C CA . ARG A 1 207 ? -12.531 -10.016 -7.258 1 93.25 207 ARG A CA 1
ATOM 1516 C C . ARG A 1 207 ? -12.656 -9.602 -5.797 1 93.25 207 ARG A C 1
ATOM 1518 O O . ARG A 1 207 ? -13.352 -8.641 -5.473 1 93.25 207 ARG A O 1
ATOM 1525 N N . PHE A 1 208 ? -12.023 -10.344 -4.902 1 96.06 208 PHE A N 1
ATOM 1526 C CA . PHE A 1 208 ? -12.203 -10.047 -3.486 1 96.06 208 PHE A CA 1
ATOM 1527 C C . PHE A 1 208 ? -11.656 -8.664 -3.152 1 96.06 208 PHE A C 1
ATOM 1529 O O . PHE A 1 208 ? -12.078 -8.047 -2.172 1 96.06 208 PHE A O 1
ATOM 1536 N N . LEU A 1 209 ? -10.758 -8.062 -4.008 1 97.75 209 LEU A N 1
ATOM 1537 C CA . LEU A 1 209 ? -10.227 -6.715 -3.812 1 97.75 209 LEU A CA 1
ATOM 1538 C C . LEU A 1 209 ? -11.289 -5.664 -4.105 1 97.75 209 LEU A C 1
ATOM 1540 O O . LEU A 1 209 ? -11.117 -4.488 -3.768 1 97.75 209 LEU A O 1
ATOM 1544 N N . GLY A 1 210 ? -12.367 -6.09 -4.676 1 96.25 210 GLY A N 1
ATOM 1545 C CA . GLY A 1 210 ? -13.469 -5.176 -4.91 1 96.25 210 GLY A CA 1
ATOM 1546 C C . GLY A 1 210 ? -13.992 -4.531 -3.637 1 96.25 210 GLY A C 1
ATOM 1547 O O . GLY A 1 210 ? -14.523 -3.418 -3.67 1 96.25 210 GLY A O 1
ATOM 1548 N N . LEU A 1 211 ? -13.844 -5.215 -2.518 1 94.31 211 LEU A N 1
ATOM 1549 C CA . LEU A 1 211 ? -14.266 -4.656 -1.235 1 94.31 211 LEU A CA 1
ATOM 1550 C C . LEU A 1 211 ? -13.453 -3.41 -0.894 1 94.31 211 LEU A C 1
ATOM 1552 O O . LEU A 1 211 ? -13.961 -2.498 -0.235 1 94.31 211 LEU A O 1
ATOM 1556 N N . ALA A 1 212 ? -12.266 -3.355 -1.349 1 96.44 212 ALA A N 1
ATOM 1557 C CA . ALA A 1 212 ? -11.383 -2.225 -1.081 1 96.44 212 ALA A CA 1
ATOM 1558 C C . ALA A 1 212 ? -11.508 -1.162 -2.17 1 96.44 212 ALA A C 1
ATOM 1560 O O . ALA A 1 212 ? -11.508 0.036 -1.878 1 96.44 212 ALA A O 1
ATOM 1561 N N . ALA A 1 213 ? -11.648 -1.561 -3.396 1 95.62 213 ALA A N 1
ATOM 1562 C CA . ALA A 1 213 ? -11.641 -0.659 -4.547 1 95.62 213 ALA A CA 1
ATOM 1563 C C . ALA A 1 213 ? -13.016 -0.034 -4.77 1 95.62 213 ALA A C 1
ATOM 1565 O O . ALA A 1 213 ? -13.133 0.981 -5.457 1 95.62 213 ALA A O 1
ATOM 1566 N N . GLY A 1 214 ? -14.039 -0.616 -4.203 1 92 214 GLY A N 1
ATOM 1567 C CA . GLY A 1 214 ? -15.398 -0.136 -4.375 1 92 214 GLY A CA 1
ATOM 1568 C C . GLY A 1 214 ? -16.281 -1.098 -5.156 1 92 214 GLY A C 1
ATOM 1569 O O . GLY A 1 214 ? -15.773 -1.916 -5.93 1 92 214 GLY A O 1
ATOM 1570 N N . PRO A 1 215 ? -17.562 -0.971 -4.902 1 88.06 215 PRO A N 1
ATOM 1571 C CA . PRO A 1 215 ? -18.484 -1.874 -5.574 1 88.06 215 PRO A CA 1
ATOM 1572 C C . PRO A 1 215 ? -18.438 -1.752 -7.098 1 88.06 215 PRO A C 1
ATOM 1574 O O . PRO A 1 215 ? -18.391 -0.64 -7.629 1 88.06 215 PRO A O 1
ATOM 1577 N N . GLY A 1 216 ? -18.312 -2.9 -7.727 1 90.69 216 GLY A N 1
ATOM 1578 C CA . GLY A 1 216 ? -18.375 -2.916 -9.18 1 90.69 216 GLY A CA 1
ATOM 1579 C C . GLY A 1 216 ? -17.062 -2.549 -9.836 1 90.69 216 GLY A C 1
ATOM 1580 O O . GLY A 1 216 ? -16.984 -2.416 -11.062 1 90.69 216 GLY A O 1
ATOM 1581 N N . ALA A 1 217 ? -16.078 -2.389 -9.117 1 93.56 217 ALA A N 1
ATOM 1582 C CA . ALA A 1 217 ? -14.789 -2.016 -9.688 1 93.56 217 ALA A CA 1
ATOM 1583 C C . ALA A 1 217 ? -14.336 -3.031 -10.734 1 93.56 217 ALA A C 1
ATOM 1585 O O . ALA A 1 217 ? -14.242 -4.227 -10.445 1 93.56 217 ALA A O 1
ATOM 1586 N N . ALA A 1 218 ? -14.047 -2.57 -11.945 1 95.19 218 ALA A N 1
ATOM 1587 C CA . ALA A 1 218 ? -13.453 -3.414 -12.977 1 95.19 218 ALA A CA 1
ATOM 1588 C C . ALA A 1 218 ? -12.039 -3.846 -12.586 1 95.19 218 ALA A C 1
ATOM 1590 O O . ALA A 1 218 ? -11.43 -3.25 -11.695 1 95.19 218 ALA A O 1
ATOM 1591 N N . PRO A 1 219 ? -11.523 -4.848 -13.211 1 94.5 219 PRO A N 1
ATOM 1592 C CA . PRO A 1 219 ? -10.219 -5.379 -12.805 1 94.5 219 PRO A CA 1
ATOM 1593 C C . PRO A 1 219 ? -9.133 -4.305 -12.758 1 94.5 219 PRO A C 1
ATOM 1595 O O . PRO A 1 219 ? -8.422 -4.18 -11.758 1 94.5 219 PRO A O 1
ATOM 1598 N N . VAL A 1 220 ? -9.078 -3.449 -13.719 1 94.44 220 VAL A N 1
ATOM 1599 C CA . VAL A 1 220 ? -8.023 -2.443 -13.781 1 94.44 220 VAL A CA 1
ATOM 1600 C C . VAL A 1 220 ? -8.219 -1.415 -12.672 1 94.44 220 VAL A C 1
ATOM 1602 O O . VAL A 1 220 ? -7.254 -0.821 -12.188 1 94.44 220 VAL A O 1
ATOM 1605 N N . GLN A 1 221 ? -9.453 -1.242 -12.172 1 95.56 221 GLN A N 1
ATOM 1606 C CA . GLN A 1 221 ? -9.773 -0.299 -11.109 1 95.56 221 GLN A CA 1
ATOM 1607 C C . GLN A 1 221 ? -9.375 -0.853 -9.742 1 95.56 221 GLN A C 1
ATOM 1609 O O . GLN A 1 221 ? -9.461 -0.152 -8.734 1 95.56 221 GLN A O 1
ATOM 1614 N N . ARG A 1 222 ? -8.844 -2.084 -9.758 1 97.88 222 ARG A N 1
ATOM 1615 C CA . ARG A 1 222 ? -8.422 -2.707 -8.508 1 97.88 222 ARG A CA 1
ATOM 1616 C C . ARG A 1 222 ? -6.902 -2.643 -8.352 1 97.88 222 ARG A C 1
ATOM 1618 O O . ARG A 1 222 ? -6.348 -3.189 -7.398 1 97.88 222 ARG A O 1
ATOM 1625 N N . ASP A 1 223 ? -6.258 -1.9 -9.25 1 97.69 223 ASP A N 1
ATOM 1626 C CA . ASP A 1 223 ? -4.801 -1.845 -9.242 1 97.69 223 ASP A CA 1
ATOM 1627 C C . ASP A 1 223 ? -4.277 -1.149 -7.988 1 97.69 223 ASP A C 1
ATOM 1629 O O . ASP A 1 223 ? -3.271 -1.567 -7.414 1 97.69 223 ASP A O 1
ATOM 1633 N N . ALA A 1 224 ? -4.973 -0.11 -7.543 1 97.81 224 ALA A N 1
ATOM 1634 C CA . ALA A 1 224 ? -4.527 0.592 -6.344 1 97.81 224 ALA A CA 1
ATOM 1635 C C . ALA A 1 224 ? -4.641 -0.301 -5.109 1 97.81 224 ALA A C 1
ATOM 1637 O O . ALA A 1 224 ? -3.727 -0.351 -4.285 1 97.81 224 ALA A O 1
ATOM 1638 N N . ALA A 1 225 ? -5.734 -0.982 -5.02 1 98.56 225 ALA A N 1
ATOM 1639 C CA . ALA A 1 225 ? -5.902 -1.94 -3.93 1 98.56 225 ALA A CA 1
ATOM 1640 C C . ALA A 1 225 ? -4.871 -3.061 -4.02 1 98.56 225 ALA A C 1
ATOM 1642 O O . ALA A 1 225 ? -4.363 -3.531 -3 1 98.56 225 ALA A O 1
ATOM 1643 N N . THR A 1 226 ? -4.57 -3.484 -5.258 1 98.75 226 THR A N 1
ATOM 1644 C CA . THR A 1 226 ? -3.527 -4.48 -5.473 1 98.75 226 THR A CA 1
ATOM 1645 C C . THR A 1 226 ? -2.191 -3.994 -4.922 1 98.75 226 THR A C 1
ATOM 1647 O O . THR A 1 226 ? -1.518 -4.715 -4.184 1 98.75 226 THR A O 1
ATOM 1650 N N . ALA A 1 227 ? -1.849 -2.771 -5.258 1 98.69 227 ALA A N 1
ATOM 1651 C CA . ALA A 1 227 ? -0.568 -2.227 -4.816 1 98.69 227 ALA A CA 1
ATOM 1652 C C . ALA A 1 227 ? -0.52 -2.098 -3.297 1 98.69 227 ALA A C 1
ATOM 1654 O O . ALA A 1 227 ? 0.514 -2.361 -2.678 1 98.69 227 ALA A O 1
ATOM 1655 N N . ALA A 1 228 ? -1.622 -1.698 -2.711 1 98.81 228 ALA A N 1
ATOM 1656 C CA . ALA A 1 228 ? -1.704 -1.629 -1.255 1 98.81 228 ALA A CA 1
ATOM 1657 C C . ALA A 1 228 ? -1.527 -3.01 -0.629 1 98.81 228 ALA A C 1
ATOM 1659 O O . ALA A 1 228 ? -0.783 -3.168 0.342 1 98.81 228 ALA A O 1
ATOM 1660 N N . ALA A 1 229 ? -2.176 -3.996 -1.188 1 98.88 229 ALA A N 1
ATOM 1661 C CA . ALA A 1 229 ? -2.041 -5.371 -0.72 1 98.88 229 ALA A CA 1
ATOM 1662 C C . ALA A 1 229 ? -0.604 -5.863 -0.873 1 98.88 229 ALA A C 1
ATOM 1664 O O . ALA A 1 229 ? -0.094 -6.59 -0.015 1 98.88 229 ALA A O 1
ATOM 1665 N N . THR A 1 230 ? 0.017 -5.484 -1.966 1 98.88 230 THR A N 1
ATOM 1666 C CA . THR A 1 230 ? 1.419 -5.812 -2.205 1 98.88 230 THR A CA 1
ATOM 1667 C C . THR A 1 230 ? 2.299 -5.273 -1.079 1 98.88 230 THR A C 1
ATOM 1669 O O . THR A 1 230 ? 3.145 -5.996 -0.549 1 98.88 230 THR A O 1
ATOM 1672 N N . ALA A 1 231 ? 2.08 -4.035 -0.69 1 98.88 231 ALA A N 1
ATOM 1673 C CA . ALA A 1 231 ? 2.881 -3.432 0.372 1 98.88 231 ALA A CA 1
ATOM 1674 C C . ALA A 1 231 ? 2.703 -4.184 1.688 1 98.88 231 ALA A C 1
ATOM 1676 O O . ALA A 1 231 ? 3.682 -4.488 2.373 1 98.88 231 ALA A O 1
ATOM 1677 N N . LEU A 1 232 ? 1.481 -4.508 2.027 1 98.88 232 LEU A N 1
ATOM 1678 C CA . LEU A 1 232 ? 1.181 -5.18 3.285 1 98.88 232 LEU A CA 1
ATOM 1679 C C . LEU A 1 232 ? 1.739 -6.602 3.289 1 98.88 232 LEU A C 1
ATOM 1681 O O . LEU A 1 232 ? 2.355 -7.027 4.266 1 98.88 232 LEU A O 1
ATOM 1685 N N . ALA A 1 233 ? 1.538 -7.312 2.172 1 98.88 233 ALA A N 1
ATOM 1686 C CA . ALA A 1 233 ? 2.039 -8.68 2.066 1 98.88 233 ALA A CA 1
ATOM 1687 C C . ALA A 1 233 ? 3.562 -8.711 2.143 1 98.88 233 ALA A C 1
ATOM 1689 O O . ALA A 1 233 ? 4.137 -9.578 2.805 1 98.88 233 ALA A O 1
ATOM 1690 N N . ALA A 1 234 ? 4.184 -7.793 1.445 1 98.75 234 ALA A N 1
ATOM 1691 C CA . ALA A 1 234 ? 5.641 -7.707 1.465 1 98.75 234 ALA A CA 1
ATOM 1692 C C . ALA A 1 234 ? 6.156 -7.414 2.871 1 98.75 234 ALA A C 1
ATOM 1694 O O . ALA A 1 234 ? 7.113 -8.039 3.332 1 98.75 234 ALA A O 1
ATOM 1695 N N . ALA A 1 235 ? 5.531 -6.477 3.516 1 98.5 235 ALA A N 1
ATOM 1696 C CA . ALA A 1 235 ? 5.914 -6.156 4.887 1 98.5 235 ALA A CA 1
ATOM 1697 C C . ALA A 1 235 ? 5.73 -7.367 5.801 1 98.5 235 ALA A C 1
ATOM 1699 O O . ALA A 1 235 ? 6.469 -7.535 6.773 1 98.5 235 ALA A O 1
ATOM 1700 N N . ALA A 1 236 ? 4.785 -8.227 5.457 1 98.44 236 ALA A N 1
ATOM 1701 C CA . ALA A 1 236 ? 4.484 -9.414 6.254 1 98.44 236 ALA A CA 1
ATOM 1702 C C . ALA A 1 236 ? 5.406 -10.57 5.879 1 98.44 236 ALA A C 1
ATOM 1704 O O . ALA A 1 236 ? 5.332 -11.648 6.477 1 98.44 236 ALA A O 1
ATOM 1705 N N . GLY A 1 237 ? 6.207 -10.406 4.844 1 98.19 237 GLY A N 1
ATOM 1706 C CA . GLY A 1 237 ? 7.258 -11.375 4.602 1 98.19 237 GLY A CA 1
ATOM 1707 C C . GLY A 1 237 ? 7.027 -12.211 3.352 1 98.19 237 GLY A C 1
ATOM 1708 O O . GLY A 1 237 ? 7.699 -13.219 3.141 1 98.19 237 GLY A O 1
ATOM 1709 N N . ALA A 1 238 ? 6.09 -11.852 2.514 1 98.56 238 ALA A N 1
ATOM 1710 C CA . ALA A 1 238 ? 5.879 -12.578 1.265 1 98.56 238 ALA A CA 1
ATOM 1711 C C . ALA A 1 238 ? 7.172 -12.664 0.457 1 98.56 238 ALA A C 1
ATOM 1713 O O . ALA A 1 238 ? 7.949 -11.711 0.415 1 98.56 238 ALA A O 1
ATOM 1714 N N . TRP A 1 239 ? 7.371 -13.789 -0.182 1 98.12 239 TRP A N 1
ATOM 1715 C CA . TRP A 1 239 ? 8.547 -13.992 -1.023 1 98.12 239 TRP A CA 1
ATOM 1716 C C . TRP A 1 239 ? 8.438 -13.188 -2.312 1 98.12 239 TRP A C 1
ATOM 1718 O O . TRP A 1 239 ? 9.398 -12.547 -2.732 1 98.12 239 TRP A O 1
ATOM 1728 N N . ALA A 1 240 ? 7.32 -13.203 -2.891 1 98.44 240 ALA A N 1
ATOM 1729 C CA . ALA A 1 240 ? 7.016 -12.492 -4.133 1 98.44 240 ALA A CA 1
ATOM 1730 C C . ALA A 1 240 ? 5.523 -12.188 -4.234 1 98.44 240 ALA A C 1
ATOM 1732 O O . ALA A 1 240 ? 4.711 -12.758 -3.504 1 98.44 240 ALA A O 1
ATOM 1733 N N . VAL A 1 241 ? 5.25 -11.219 -5.051 1 98.81 241 VAL A N 1
ATOM 1734 C CA . VAL A 1 241 ? 3.875 -10.953 -5.461 1 98.81 241 VAL A CA 1
ATOM 1735 C C . VAL A 1 241 ? 3.732 -11.188 -6.965 1 98.81 241 VAL A C 1
ATOM 1737 O O . VAL A 1 241 ? 4.668 -10.938 -7.727 1 98.81 241 VAL A O 1
ATOM 1740 N N . ARG A 1 242 ? 2.594 -11.75 -7.344 1 98.62 242 ARG A N 1
ATOM 1741 C CA . ARG A 1 242 ? 2.248 -11.938 -8.75 1 98.62 242 ARG A CA 1
ATOM 1742 C C . ARG A 1 242 ? 1.275 -10.859 -9.219 1 98.62 242 ARG A C 1
ATOM 1744 O O . ARG A 1 242 ? 0.172 -10.734 -8.688 1 98.62 242 ARG A O 1
ATOM 1751 N N . VAL A 1 243 ? 1.711 -10.094 -10.258 1 98.38 243 VAL A N 1
ATOM 1752 C CA . VAL A 1 243 ? 0.916 -8.898 -10.5 1 98.38 243 VAL A CA 1
ATOM 1753 C C . VAL A 1 243 ? 0.772 -8.664 -12.008 1 98.38 243 VAL A C 1
ATOM 1755 O O . VAL A 1 243 ? 1.589 -9.141 -12.797 1 98.38 243 VAL A O 1
ATOM 1758 N N . HIS A 1 244 ? -0.24 -7.883 -12.414 1 96.06 244 HIS A N 1
ATOM 1759 C CA . HIS A 1 244 ? -0.486 -7.449 -13.789 1 96.06 244 HIS A CA 1
ATOM 1760 C C . HIS A 1 244 ? 0.201 -6.117 -14.078 1 96.06 244 HIS A C 1
ATOM 1762 O O . HIS A 1 244 ? 0.685 -5.895 -15.188 1 96.06 244 HIS A O 1
ATOM 1768 N N . GLU A 1 245 ? 0.216 -5.215 -13.117 1 96.12 245 GLU A N 1
ATOM 1769 C CA . GLU A 1 245 ? 0.757 -3.863 -13.234 1 96.12 245 GLU A CA 1
ATOM 1770 C C . GLU A 1 245 ? 2.031 -3.709 -12.406 1 96.12 245 GLU A C 1
ATOM 1772 O O . GLU A 1 245 ? 1.994 -3.779 -11.18 1 96.12 245 GLU A O 1
ATOM 1777 N N . VAL A 1 246 ? 3.127 -3.438 -13.133 1 98 246 VAL A N 1
ATOM 1778 C CA . VAL A 1 246 ? 4.43 -3.602 -12.5 1 98 246 VAL A CA 1
ATOM 1779 C C . VAL A 1 246 ? 4.824 -2.314 -11.773 1 98 246 VAL A C 1
ATOM 1781 O O . VAL A 1 246 ? 5.191 -2.34 -10.602 1 98 246 VAL A O 1
ATOM 1784 N N . PRO A 1 247 ? 4.703 -1.117 -12.305 1 97 247 PRO A N 1
ATOM 1785 C CA . PRO A 1 247 ? 5.316 0.073 -11.711 1 97 247 PRO A CA 1
ATOM 1786 C C . PRO A 1 247 ? 4.789 0.372 -10.312 1 97 247 PRO A C 1
ATOM 1788 O O . PRO A 1 247 ? 5.574 0.521 -9.367 1 97 247 PRO A O 1
ATOM 1791 N N . ALA A 1 248 ? 3.504 0.377 -10.109 1 97.69 248 ALA A N 1
ATOM 1792 C CA . ALA A 1 248 ? 2.965 0.692 -8.789 1 97.69 248 ALA A CA 1
ATOM 1793 C C . ALA A 1 248 ? 3.314 -0.398 -7.777 1 97.69 248 ALA A C 1
ATOM 1795 O O . ALA A 1 248 ? 3.545 -0.111 -6.598 1 97.69 248 ALA A O 1
ATOM 1796 N N . ASN A 1 249 ? 3.354 -1.62 -8.25 1 98.62 249 ASN A N 1
ATOM 1797 C CA . ASN A 1 249 ? 3.689 -2.715 -7.34 1 98.62 249 ASN A CA 1
ATOM 1798 C C . ASN A 1 249 ? 5.176 -2.725 -7.004 1 98.62 249 ASN A C 1
ATOM 1800 O O . ASN A 1 249 ? 5.559 -3.082 -5.887 1 98.62 249 ASN A O 1
ATOM 1804 N N . ARG A 1 250 ? 5.988 -2.383 -7.961 1 98.19 250 ARG A N 1
ATOM 1805 C CA . ARG A 1 250 ? 7.41 -2.203 -7.676 1 98.19 250 ARG A CA 1
ATOM 1806 C C . ARG A 1 250 ? 7.621 -1.151 -6.59 1 98.19 250 ARG A C 1
ATOM 1808 O O . ARG A 1 250 ? 8.359 -1.38 -5.633 1 98.19 250 ARG A O 1
ATOM 1815 N N . ASP A 1 251 ? 6.98 0.001 -6.723 1 98.44 251 ASP A N 1
ATOM 1816 C CA . ASP A 1 251 ? 7.078 1.05 -5.715 1 98.44 251 ASP A CA 1
ATOM 1817 C C . ASP A 1 251 ? 6.57 0.557 -4.359 1 98.44 251 ASP A C 1
ATOM 1819 O O . ASP A 1 251 ? 7.137 0.888 -3.318 1 98.44 251 ASP A O 1
ATOM 1823 N N . ALA A 1 252 ? 5.492 -0.228 -4.359 1 98.75 252 ALA A N 1
ATOM 1824 C CA . ALA A 1 252 ? 4.934 -0.783 -3.127 1 98.75 252 ALA A CA 1
ATOM 1825 C C . ALA A 1 252 ? 5.93 -1.718 -2.449 1 98.75 252 ALA A C 1
ATOM 1827 O O . ALA A 1 252 ? 6.105 -1.667 -1.229 1 98.75 252 ALA A O 1
ATOM 1828 N N . LEU A 1 253 ? 6.59 -2.561 -3.244 1 98.69 253 LEU A N 1
ATOM 1829 C CA . LEU A 1 253 ? 7.586 -3.479 -2.699 1 98.69 253 LEU A CA 1
ATOM 1830 C C . LEU A 1 253 ? 8.75 -2.711 -2.086 1 98.69 253 LEU A C 1
ATOM 1832 O O . LEU A 1 253 ? 9.219 -3.049 -0.995 1 98.69 253 LEU A O 1
ATOM 1836 N N . ARG A 1 254 ? 9.18 -1.737 -2.77 1 98.31 254 ARG A N 1
ATOM 1837 C CA . ARG A 1 254 ? 10.289 -0.933 -2.266 1 98.31 254 ARG A CA 1
ATOM 1838 C C . ARG A 1 254 ? 9.891 -0.185 -0.998 1 98.31 254 ARG A C 1
ATOM 1840 O O . ARG A 1 254 ? 10.68 -0.085 -0.056 1 98.31 254 ARG A O 1
ATOM 1847 N N . THR A 1 255 ? 8.711 0.349 -0.985 1 98.75 255 THR A N 1
ATOM 1848 C CA . THR A 1 255 ? 8.188 1.017 0.205 1 98.75 255 THR A CA 1
ATOM 1849 C C . THR A 1 255 ? 8.18 0.064 1.396 1 98.75 255 THR A C 1
ATOM 1851 O O . THR A 1 255 ? 8.633 0.418 2.486 1 98.75 255 THR A O 1
ATOM 1854 N N . ALA A 1 256 ? 7.676 -1.157 1.172 1 98.75 256 ALA A N 1
ATOM 1855 C CA . ALA A 1 256 ? 7.637 -2.158 2.234 1 98.75 256 ALA A CA 1
ATOM 1856 C C . ALA A 1 256 ? 9.047 -2.518 2.701 1 98.75 256 ALA A C 1
ATOM 1858 O O . ALA A 1 256 ? 9.281 -2.703 3.898 1 98.75 256 ALA A O 1
ATOM 1859 N N . SER A 1 257 ? 9.977 -2.65 1.745 1 98.25 257 SER A N 1
ATOM 1860 C CA . SER A 1 257 ? 11.359 -2.959 2.096 1 98.25 257 SER A CA 1
ATOM 1861 C C . SER A 1 257 ? 11.961 -1.866 2.971 1 98.25 257 SER A C 1
ATOM 1863 O O . SER A 1 257 ? 12.586 -2.158 3.992 1 98.25 257 SER A O 1
ATOM 1865 N N . LEU A 1 258 ? 11.773 -0.615 2.604 1 98.12 258 LEU A N 1
ATOM 1866 C CA . LEU A 1 258 ? 12.281 0.514 3.371 1 98.12 258 LEU A CA 1
ATOM 1867 C C . LEU A 1 258 ? 11.617 0.587 4.742 1 98.12 258 LEU A C 1
ATOM 1869 O O . LEU A 1 258 ? 12.273 0.868 5.742 1 98.12 258 LEU A O 1
ATOM 1873 N N . TRP A 1 259 ? 10.32 0.332 4.773 1 98.06 259 TRP A N 1
ATOM 1874 C CA . TRP A 1 259 ? 9.57 0.27 6.023 1 98.06 259 TRP A CA 1
ATOM 1875 C C . TRP A 1 259 ? 10.18 -0.752 6.977 1 98.06 259 TRP A C 1
ATOM 1877 O O . TRP A 1 259 ? 10.453 -0.441 8.141 1 98.06 259 TRP A O 1
ATOM 1887 N N . LYS A 1 260 ? 10.5 -1.926 6.5 1 97.5 260 LYS A N 1
ATOM 1888 C CA . LYS A 1 260 ? 11.055 -3.008 7.309 1 97.5 260 LYS A CA 1
ATOM 1889 C C . LYS A 1 260 ? 12.484 -2.686 7.75 1 97.5 260 LYS A C 1
ATOM 1891 O O . LYS A 1 260 ? 12.859 -2.961 8.891 1 97.5 260 LYS A O 1
ATOM 1896 N N . GLU A 1 261 ? 13.234 -2.148 6.824 1 96.5 261 GLU A N 1
ATOM 1897 C CA . GLU A 1 261 ? 14.633 -1.844 7.094 1 96.5 261 GLU A CA 1
ATOM 1898 C C . GLU A 1 261 ? 14.773 -0.806 8.203 1 96.5 261 GLU A C 1
ATOM 1900 O O . GLU A 1 261 ? 15.781 -0.77 8.906 1 96.5 261 GLU A O 1
ATOM 1905 N N . HIS A 1 262 ? 13.797 0.018 8.414 1 95.5 262 HIS A N 1
ATOM 1906 C CA . HIS A 1 262 ? 13.938 1.16 9.312 1 95.5 262 HIS A CA 1
ATOM 1907 C C . HIS A 1 262 ? 13.078 0.991 10.562 1 95.5 262 HIS A C 1
ATOM 1909 O O . HIS A 1 262 ? 12.883 1.943 11.32 1 95.5 262 HIS A O 1
ATOM 1915 N N . GLN A 1 263 ? 12.484 -0.159 10.789 1 90.25 263 GLN A N 1
ATOM 1916 C CA . GLN A 1 263 ? 11.727 -0.451 12 1 90.25 263 GLN A CA 1
ATOM 1917 C C . GLN A 1 263 ? 12.648 -0.602 13.211 1 90.25 263 GLN A C 1
ATOM 1919 O O . GLN A 1 263 ? 13.773 -1.08 13.078 1 90.25 263 GLN A O 1
ATOM 1924 N N . MET B 1 1 ? -7.465 12.938 4.918 1 97.69 1 MET B N 1
ATOM 1925 C CA . MET B 1 1 ? -7.301 14.391 4.879 1 97.69 1 MET B CA 1
ATOM 1926 C C . MET B 1 1 ? -6.707 14.836 3.547 1 97.69 1 MET B C 1
ATOM 1928 O O . MET B 1 1 ? -5.523 14.609 3.283 1 97.69 1 MET B O 1
ATOM 1932 N N . ALA B 1 2 ? -7.566 15.414 2.703 1 98.31 2 ALA B N 1
ATOM 1933 C CA . ALA B 1 2 ? -7.133 15.805 1.365 1 98.31 2 ALA B CA 1
ATOM 1934 C C . ALA B 1 2 ? -6.68 17.266 1.337 1 98.31 2 ALA B C 1
ATOM 1936 O O . ALA B 1 2 ? -7.332 18.125 1.919 1 98.31 2 ALA B O 1
ATOM 1937 N N . ILE B 1 3 ? -5.629 17.516 0.661 1 96.38 3 ILE B N 1
ATOM 1938 C CA . ILE B 1 3 ? -4.965 18.812 0.67 1 96.38 3 ILE B CA 1
ATOM 1939 C C . ILE B 1 3 ? -5.598 19.719 -0.384 1 96.38 3 ILE B C 1
ATOM 1941 O O . ILE B 1 3 ? -5.754 19.328 -1.54 1 96.38 3 ILE B O 1
ATOM 1945 N N . VAL B 1 4 ? -5.945 20.859 -0.004 1 94.31 4 VAL B N 1
ATOM 1946 C CA . VAL B 1 4 ? -6.395 21.938 -0.892 1 94.31 4 VAL B CA 1
ATOM 1947 C C . VAL B 1 4 ? -5.539 23.172 -0.675 1 94.31 4 VAL B C 1
ATOM 1949 O O . VAL B 1 4 ? -5.691 23.875 0.33 1 94.31 4 VAL B O 1
ATOM 1952 N N . ASN B 1 5 ? -4.664 23.422 -1.597 1 87.44 5 ASN B N 1
ATOM 1953 C CA . ASN B 1 5 ? -3.836 24.609 -1.523 1 87.44 5 ASN B CA 1
ATOM 1954 C C . ASN B 1 5 ? -4.414 25.75 -2.367 1 87.44 5 ASN B C 1
ATOM 1956 O O . ASN B 1 5 ? -4.73 25.547 -3.541 1 87.44 5 ASN B O 1
ATOM 1960 N N . ILE B 1 6 ? -4.535 26.844 -1.681 1 85.94 6 ILE B N 1
ATOM 1961 C CA . ILE B 1 6 ? -5.016 28.016 -2.393 1 85.94 6 ILE B CA 1
ATOM 1962 C C . ILE B 1 6 ? -3.844 28.953 -2.686 1 85.94 6 ILE B C 1
ATOM 1964 O O . ILE B 1 6 ? -3.361 29.656 -1.792 1 85.94 6 ILE B O 1
ATOM 1968 N N . THR B 1 7 ? -3.062 28.844 -3.727 1 68.25 7 THR B N 1
ATOM 1969 C CA . THR B 1 7 ? -1.922 29.703 -4.023 1 68.25 7 THR B CA 1
ATOM 1970 C C . THR B 1 7 ? -2.217 30.594 -5.227 1 68.25 7 THR B C 1
ATOM 1972 O O . THR B 1 7 ? -3.082 30.281 -6.043 1 68.25 7 THR B O 1
ATOM 1975 N N . PRO B 1 8 ? -1.533 31.844 -5.176 1 60.19 8 PRO B N 1
ATOM 1976 C CA . PRO B 1 8 ? -1.769 32.906 -6.176 1 60.19 8 PRO B CA 1
ATOM 1977 C C . PRO B 1 8 ? -1.581 32.406 -7.605 1 60.19 8 PRO B C 1
ATOM 1979 O O . PRO B 1 8 ? -2.066 33.031 -8.547 1 60.19 8 PRO B O 1
ATOM 1982 N N . ASP B 1 9 ? -0.594 31.5 -7.863 1 52.16 9 ASP B N 1
ATOM 1983 C CA . ASP B 1 9 ? -0.269 31.641 -9.281 1 52.16 9 ASP B CA 1
ATOM 1984 C C . ASP B 1 9 ? -1.535 31.781 -10.117 1 52.16 9 ASP B C 1
ATOM 1986 O O . ASP B 1 9 ? -1.461 32.031 -11.328 1 52.16 9 ASP B O 1
ATOM 1990 N N . SER B 1 10 ? -2.469 31.156 -9.742 1 44.16 10 SER B N 1
ATOM 1991 C CA . SER B 1 10 ? -3.539 31.266 -10.727 1 44.16 10 SER B CA 1
ATOM 1992 C C . SER B 1 10 ? -4.199 32.625 -10.68 1 44.16 10 SER B C 1
ATOM 1994 O O . SER B 1 10 ? -5.324 32.812 -11.156 1 44.16 10 SER B O 1
ATOM 1996 N N . PHE B 1 11 ? -3.664 33.469 -9.789 1 40.66 11 PHE B N 1
ATOM 1997 C CA . PHE B 1 11 ? -4.316 34.781 -9.711 1 40.66 11 PHE B CA 1
ATOM 1998 C C . PHE B 1 11 ? -3.996 35.625 -10.938 1 40.66 11 PHE B C 1
ATOM 2000 O O . PHE B 1 11 ? -3.332 36.656 -10.836 1 40.66 11 PHE B O 1
ATOM 2007 N N . SER B 1 12 ? -3.42 35 -11.938 1 38.47 12 SER B N 1
ATOM 2008 C CA . SER B 1 12 ? -3.283 36.031 -12.961 1 38.47 12 SER B CA 1
ATOM 2009 C C . SER B 1 12 ? -4.551 36.875 -13.062 1 38.47 12 SER B C 1
ATOM 2011 O O . SER B 1 12 ? -4.523 38.094 -12.797 1 38.47 12 SER B O 1
ATOM 2013 N N . ASP B 1 13 ? -5.031 36.938 -14.461 1 40.94 13 ASP B N 1
ATOM 2014 C CA . ASP B 1 13 ? -6.098 37.875 -14.828 1 40.94 13 ASP B CA 1
ATOM 2015 C C . ASP B 1 13 ? -7.332 37.688 -13.953 1 40.94 13 ASP B C 1
ATOM 2017 O O . ASP B 1 13 ? -7.863 38.625 -13.391 1 40.94 13 ASP B O 1
ATOM 2021 N N . GLY B 1 14 ? -8.25 36.875 -14.273 1 43.47 14 GLY B N 1
ATOM 2022 C CA . GLY B 1 14 ? -9.609 36.688 -13.766 1 43.47 14 GLY B CA 1
ATOM 2023 C C . GLY B 1 14 ? -9.656 36.375 -12.289 1 43.47 14 GLY B C 1
ATOM 2024 O O . GLY B 1 14 ? -10.734 36.344 -11.688 1 43.47 14 GLY B O 1
ATOM 2025 N N . GLY B 1 15 ? -8.508 36.719 -11.273 1 51.22 15 GLY B N 1
ATOM 2026 C CA . GLY B 1 15 ? -8 37.156 -9.992 1 51.22 15 GLY B CA 1
ATOM 2027 C C . GLY B 1 15 ? -8.328 36.219 -8.852 1 51.22 15 GLY B C 1
ATOM 2028 O O . GLY B 1 15 ? -8.523 35 -9.07 1 51.22 15 GLY B O 1
ATOM 2029 N N . ARG B 1 16 ? -8.523 36.75 -7.609 1 57.03 16 ARG B N 1
ATOM 2030 C CA . ARG B 1 16 ? -8.883 36.156 -6.312 1 57.03 16 ARG B CA 1
ATOM 2031 C C . ARG B 1 16 ? -10.086 35.25 -6.43 1 57.03 16 ARG B C 1
ATOM 2033 O O . ARG B 1 16 ? -10.086 34.156 -5.867 1 57.03 16 ARG B O 1
ATOM 2040 N N . TRP B 1 17 ? -10.969 35.688 -7.188 1 56.19 17 TRP B N 1
ATOM 2041 C CA . TRP B 1 17 ? -12.219 34.938 -7.336 1 56.19 17 TRP B CA 1
ATOM 2042 C C . TRP B 1 17 ? -11.977 33.625 -8.055 1 56.19 17 TRP B C 1
ATOM 2044 O O . TRP B 1 17 ? -12.523 32.594 -7.668 1 56.19 17 TRP B O 1
ATOM 2054 N N . ASP B 1 18 ? -11.156 33.688 -8.938 1 67.12 18 ASP B N 1
ATOM 2055 C CA . ASP B 1 18 ? -10.867 32.469 -9.711 1 67.12 18 ASP B CA 1
ATOM 2056 C C . ASP B 1 18 ? -10.141 31.438 -8.852 1 67.12 18 ASP B C 1
ATOM 2058 O O . ASP B 1 18 ? -10.398 30.25 -8.961 1 67.12 18 ASP B O 1
ATOM 2062 N N . SER B 1 19 ? -9.5 32.031 -7.977 1 78.75 19 SER B N 1
ATOM 2063 C CA . SER B 1 19 ? -8.758 31.141 -7.102 1 78.75 19 SER B CA 1
ATOM 2064 C C . SER B 1 19 ? -9.68 30.469 -6.086 1 78.75 19 SER B C 1
ATOM 2066 O O . SER B 1 19 ? -9.539 29.281 -5.805 1 78.75 19 SER B O 1
ATOM 2068 N N . HIS B 1 20 ? -10.703 31.25 -5.695 1 87.69 20 HIS B N 1
ATOM 2069 C CA . HIS B 1 20 ? -11.648 30.703 -4.73 1 87.69 20 HIS B CA 1
ATOM 2070 C C . HIS B 1 20 ? -12.523 29.641 -5.367 1 87.69 20 HIS B C 1
ATOM 2072 O O . HIS B 1 20 ? -12.688 28.547 -4.809 1 87.69 20 HIS B O 1
ATOM 2078 N N . GLU B 1 21 ? -12.992 29.984 -6.512 1 90.25 21 GLU B N 1
ATOM 2079 C CA . GLU B 1 21 ? -13.867 29.031 -7.199 1 90.25 21 GLU B CA 1
ATOM 2080 C C . GLU B 1 21 ? -13.117 27.75 -7.547 1 90.25 21 GLU B C 1
ATOM 2082 O O . GLU B 1 21 ? -13.68 26.656 -7.441 1 90.25 21 GLU B O 1
ATOM 2087 N N . ALA B 1 22 ? -11.945 27.922 -7.945 1 91.12 22 ALA B N 1
ATOM 2088 C CA . ALA B 1 22 ? -11.133 26.766 -8.273 1 91.12 22 ALA B CA 1
ATOM 2089 C C . ALA B 1 22 ? -10.891 25.891 -7.039 1 91.12 22 ALA B C 1
ATOM 2091 O O . ALA B 1 22 ? -10.969 24.672 -7.113 1 91.12 22 ALA B O 1
ATOM 2092 N N . ALA B 1 23 ? -10.578 26.516 -5.949 1 93.38 23 ALA B N 1
ATOM 2093 C CA . ALA B 1 23 ? -10.352 25.797 -4.703 1 93.38 23 ALA B CA 1
ATOM 2094 C C . ALA B 1 23 ? -11.617 25.078 -4.246 1 93.38 23 ALA B C 1
ATOM 2096 O O . ALA B 1 23 ? -11.555 23.938 -3.783 1 93.38 23 ALA B O 1
ATOM 2097 N N . LEU B 1 24 ? -12.742 25.781 -4.402 1 95.12 24 LEU B N 1
ATOM 2098 C CA . LEU B 1 24 ? -14.023 25.188 -4.039 1 95.12 24 LEU B CA 1
ATOM 2099 C C . LEU B 1 24 ? -14.32 23.969 -4.91 1 95.12 24 LEU B C 1
ATOM 2101 O O . LEU B 1 24 ? -14.695 22.922 -4.398 1 95.12 24 LEU B O 1
ATOM 2105 N N . ALA B 1 25 ? -14.156 24.172 -6.168 1 94.94 25 ALA B N 1
ATOM 2106 C CA . ALA B 1 25 ? -14.383 23.062 -7.098 1 94.94 25 ALA B CA 1
ATOM 2107 C C . ALA B 1 25 ? -13.469 21.891 -6.785 1 94.94 25 ALA B C 1
ATOM 2109 O O . ALA B 1 25 ? -13.914 20.734 -6.777 1 94.94 25 ALA B O 1
ATOM 2110 N N . HIS B 1 26 ? -12.289 22.188 -6.484 1 94.81 26 HIS B N 1
ATOM 2111 C CA . HIS B 1 26 ? -11.32 21.141 -6.145 1 94.81 26 HIS B CA 1
ATOM 2112 C C . HIS B 1 26 ? -11.711 20.422 -4.855 1 94.81 26 HIS B C 1
ATOM 2114 O O . HIS B 1 26 ? -11.656 19.203 -4.781 1 94.81 26 HIS B O 1
ATOM 2120 N N . GLY B 1 27 ? -12.062 21.188 -3.859 1 96.44 27 GLY B N 1
ATOM 2121 C CA . GLY B 1 27 ? -12.516 20.594 -2.613 1 96.44 27 GLY B CA 1
ATOM 2122 C C . GLY B 1 27 ? -13.688 19.641 -2.799 1 96.44 27 GLY B C 1
ATOM 2123 O O . GLY B 1 27 ? -13.68 18.531 -2.254 1 96.44 27 GLY B O 1
ATOM 2124 N N . ARG B 1 28 ? -14.633 20.047 -3.588 1 97.19 28 ARG B N 1
ATOM 2125 C CA . ARG B 1 28 ? -15.797 19.219 -3.859 1 97.19 28 ARG B CA 1
ATOM 2126 C C . ARG B 1 28 ? -15.398 17.938 -4.602 1 97.19 28 ARG B C 1
ATOM 2128 O O . ARG B 1 28 ? -15.922 16.859 -4.316 1 97.19 28 ARG B O 1
ATOM 2135 N N . GLU B 1 29 ? -14.531 18.125 -5.531 1 97 29 GLU B N 1
ATOM 2136 C CA . GLU B 1 29 ? -14.023 16.984 -6.277 1 97 29 GLU B CA 1
ATOM 2137 C C . GLU B 1 29 ? -13.359 15.969 -5.344 1 97 29 GLU B C 1
ATOM 2139 O O . GLU B 1 29 ? -13.578 14.758 -5.48 1 97 29 GLU B O 1
ATOM 2144 N N . LEU B 1 30 ? -12.578 16.453 -4.449 1 97.69 30 LEU B N 1
ATOM 2145 C CA . LEU B 1 30 ? -11.883 15.578 -3.504 1 97.69 30 LEU B CA 1
ATOM 2146 C C . LEU B 1 30 ? -12.883 14.844 -2.615 1 97.69 30 LEU B C 1
ATOM 2148 O O . LEU B 1 30 ? -12.711 13.656 -2.336 1 97.69 30 LEU B O 1
ATOM 2152 N N . LEU B 1 31 ? -13.898 15.539 -2.191 1 98 31 LEU B N 1
ATOM 2153 C CA . LEU B 1 31 ? -14.945 14.898 -1.401 1 98 31 LEU B CA 1
ATOM 2154 C C . LEU B 1 31 ? -15.648 13.812 -2.209 1 98 31 LEU B C 1
ATOM 2156 O O . LEU B 1 31 ? -15.898 12.711 -1.701 1 98 31 LEU B O 1
ATOM 2160 N N . ASP B 1 32 ? -15.93 14.102 -3.455 1 97 32 ASP B N 1
ATOM 2161 C CA . ASP B 1 32 ? -16.562 13.133 -4.344 1 97 32 ASP B CA 1
ATOM 2162 C C . ASP B 1 32 ? -15.672 11.906 -4.543 1 97 32 ASP B C 1
ATOM 2164 O O . ASP B 1 32 ? -16.172 10.797 -4.742 1 97 32 ASP B O 1
ATOM 2168 N N . GLN B 1 33 ? -14.438 12.117 -4.461 1 96.44 33 GLN B N 1
ATOM 2169 C CA . GLN B 1 33 ? -13.461 11.047 -4.637 1 96.44 33 GLN B CA 1
ATOM 2170 C C . GLN B 1 33 ? -13.328 10.211 -3.365 1 96.44 33 GLN B C 1
ATOM 2172 O O . GLN B 1 33 ? -12.672 9.164 -3.367 1 96.44 33 GLN B O 1
ATOM 2177 N N . GLY B 1 34 ? -13.891 10.719 -2.23 1 96.56 34 GLY B N 1
ATOM 2178 C CA . GLY B 1 34 ? -13.945 9.898 -1.034 1 96.56 34 GLY B CA 1
ATOM 2179 C C . GLY B 1 34 ? -13.141 10.461 0.118 1 96.56 34 GLY B C 1
ATOM 2180 O O . GLY B 1 34 ? -12.914 9.781 1.119 1 96.56 34 GLY B O 1
ATOM 2181 N N . ALA B 1 35 ? -12.656 11.695 0.031 1 98.06 35 ALA B N 1
ATOM 2182 C CA . ALA B 1 35 ? -11.961 12.32 1.154 1 98.06 35 ALA B CA 1
ATOM 2183 C C . ALA B 1 35 ? -12.883 12.445 2.365 1 98.06 35 ALA B C 1
ATOM 2185 O O . ALA B 1 35 ? -14.055 12.789 2.225 1 98.06 35 ALA B O 1
ATOM 2186 N N . ASP B 1 36 ? -12.328 12.102 3.566 1 97.75 36 ASP B N 1
ATOM 2187 C CA . ASP B 1 36 ? -13.102 12.234 4.797 1 97.75 36 ASP B CA 1
ATOM 2188 C C . ASP B 1 36 ? -13.117 13.688 5.277 1 97.75 36 ASP B C 1
ATOM 2190 O O . ASP B 1 36 ? -14.086 14.133 5.898 1 97.75 36 ASP B O 1
ATOM 2194 N N . LEU B 1 37 ? -12.039 14.383 5.055 1 97.56 37 LEU B N 1
ATOM 2195 C CA . LEU B 1 37 ? -11.914 15.789 5.43 1 97.56 37 LEU B CA 1
ATOM 2196 C C . LEU B 1 37 ? -10.945 16.516 4.504 1 97.56 37 LEU B C 1
ATOM 2198 O O . LEU B 1 37 ? -10.234 15.875 3.723 1 97.56 37 LEU B O 1
ATOM 2202 N N . LEU B 1 38 ? -11.055 17.859 4.465 1 98.38 38 LEU B N 1
ATOM 2203 C CA . LEU B 1 38 ? -10.234 18.719 3.621 1 98.38 38 LEU B CA 1
ATOM 2204 C C . LEU B 1 38 ? -9.289 19.562 4.465 1 98.38 38 LEU B C 1
ATOM 2206 O O . LEU B 1 38 ? -9.688 20.125 5.484 1 98.38 38 LEU B O 1
ATOM 2210 N N . ASP B 1 39 ? -8.07 19.625 4.055 1 98.06 39 ASP B N 1
ATOM 2211 C CA . ASP B 1 39 ? -7.082 20.484 4.688 1 98.06 39 ASP B CA 1
ATOM 2212 C C . ASP B 1 39 ? -6.746 21.688 3.795 1 98.06 39 ASP B C 1
ATOM 2214 O O . ASP B 1 39 ? -6.043 21.531 2.793 1 98.06 39 ASP B O 1
ATOM 2218 N N . ILE B 1 40 ? -7.145 22.828 4.25 1 96.69 40 ILE B N 1
ATOM 2219 C CA . ILE B 1 40 ? -7.035 24.047 3.439 1 96.69 40 ILE B CA 1
ATOM 2220 C C . ILE B 1 40 ? -5.824 24.859 3.887 1 96.69 40 ILE B C 1
ATOM 2222 O O . ILE B 1 40 ? -5.656 25.125 5.078 1 96.69 40 ILE B O 1
ATOM 2226 N N . GLY B 1 41 ? -5.012 25.188 2.973 1 92.75 41 GLY B N 1
ATOM 2227 C CA . GLY B 1 41 ? -3.85 26.016 3.238 1 92.75 41 GLY B CA 1
ATOM 2228 C C . GLY B 1 41 ? -3.766 27.234 2.326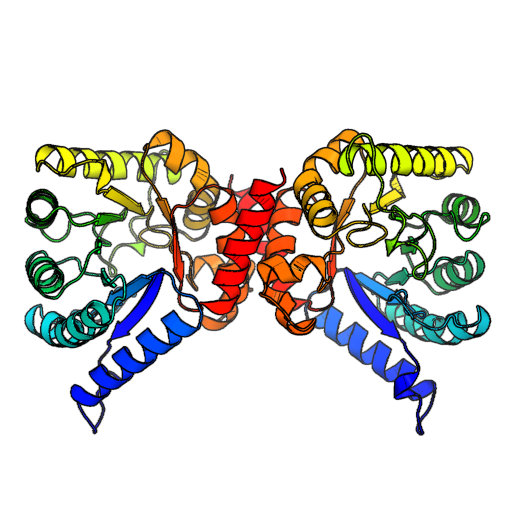 1 92.75 41 GLY B C 1
ATOM 2229 O O . GLY B 1 41 ? -4.086 27.141 1.141 1 92.75 41 GLY B O 1
ATOM 2230 N N . GLY B 1 42 ? -3.385 28.328 2.904 1 86.5 42 GLY B N 1
ATOM 2231 C CA . GLY B 1 42 ? -3.246 29.547 2.127 1 86.5 42 GLY B CA 1
ATOM 2232 C C . GLY B 1 42 ? -1.802 29.953 1.91 1 86.5 42 GLY B C 1
ATOM 2233 O O . GLY B 1 42 ? -1.526 30.953 1.233 1 86.5 42 GLY B O 1
ATOM 2234 N N . GLU B 1 43 ? -0.931 29.219 2.545 1 78.81 43 GLU B N 1
ATOM 2235 C CA . GLU B 1 43 ? 0.505 29.484 2.477 1 78.81 43 GLU B CA 1
ATOM 2236 C C . GLU B 1 43 ? 1.28 28.188 2.203 1 78.81 43 GLU B C 1
ATOM 2238 O O . GLU B 1 43 ? 0.974 27.141 2.773 1 78.81 43 GLU B O 1
ATOM 2243 N N . SER B 1 44 ? 2.176 28.359 1.102 1 65.88 44 SER B N 1
ATOM 2244 C CA . SER B 1 44 ? 3.02 27.188 0.882 1 65.88 44 SER B CA 1
ATOM 2245 C C . SER B 1 44 ? 4.082 27.062 1.97 1 65.88 44 SER B C 1
ATOM 2247 O O . SER B 1 44 ? 4.648 28.062 2.41 1 65.88 44 SER B O 1
ATOM 2249 N N . THR B 1 45 ? 4.145 25.859 2.568 1 59.91 45 THR B N 1
ATOM 2250 C CA . THR B 1 45 ? 5.168 25.609 3.574 1 59.91 45 THR B CA 1
ATOM 2251 C C . THR B 1 45 ? 6.359 24.875 2.959 1 59.91 45 THR B C 1
ATOM 2253 O O . THR B 1 45 ? 7.238 24.391 3.678 1 59.91 45 THR B O 1
ATOM 2256 N N . ARG B 1 46 ? 6.34 24.875 1.624 1 61.09 46 ARG B N 1
ATOM 2257 C CA . ARG B 1 46 ? 7.461 24.25 0.932 1 61.09 46 ARG B CA 1
ATOM 2258 C C . ARG B 1 46 ? 8.742 25.062 1.122 1 61.09 46 ARG B C 1
ATOM 2260 O O . ARG B 1 46 ? 8.688 26.281 1.311 1 61.09 46 ARG B O 1
ATOM 2267 N N . PRO B 1 47 ? 9.773 24.25 1.151 1 58.31 47 PRO B N 1
ATOM 2268 C CA . PRO B 1 47 ? 11.047 24.984 1.228 1 58.31 47 PRO B CA 1
ATOM 2269 C C . PRO B 1 47 ? 11.172 26.062 0.16 1 58.31 47 PRO B C 1
ATOM 2271 O O . PRO B 1 47 ? 10.906 25.812 -1.018 1 58.31 47 PRO B O 1
ATOM 2274 N N . GLY B 1 48 ? 11.453 27.188 0.525 1 58.94 48 GLY B N 1
ATOM 2275 C CA . GLY B 1 48 ? 11.656 28.312 -0.375 1 58.94 48 GLY B CA 1
ATOM 2276 C C . GLY B 1 48 ? 10.398 29.109 -0.628 1 58.94 48 GLY B C 1
ATOM 2277 O O . GLY B 1 48 ? 10.422 30.109 -1.354 1 58.94 48 GLY B O 1
ATOM 2278 N N . ALA B 1 49 ? 9.336 28.641 -0.086 1 62.12 49 ALA B N 1
ATOM 2279 C CA . ALA B 1 49 ? 8.07 29.328 -0.317 1 62.12 49 ALA B CA 1
ATOM 2280 C C . ALA B 1 49 ? 8.078 30.719 0.311 1 62.12 49 ALA B C 1
ATOM 2282 O O . ALA B 1 49 ? 8.703 30.938 1.356 1 62.12 49 ALA B O 1
ATOM 2283 N N . GLN B 1 50 ? 7.531 31.766 -0.512 1 61.59 50 GLN B N 1
ATOM 2284 C CA . GLN B 1 50 ? 7.418 33.125 -0.01 1 61.59 50 GLN B CA 1
ATOM 2285 C C . GLN B 1 50 ? 6.258 33.25 0.975 1 61.59 50 GLN B C 1
ATOM 2287 O O . GLN B 1 50 ? 5.184 32.688 0.756 1 61.59 50 GLN B O 1
ATOM 2292 N N . ARG B 1 51 ? 6.562 33.906 2.143 1 70.19 51 ARG B N 1
ATOM 2293 C CA . ARG B 1 51 ? 5.555 34.094 3.18 1 70.19 51 ARG B CA 1
ATOM 2294 C C . ARG B 1 51 ? 4.516 35.125 2.75 1 70.19 51 ARG B C 1
ATOM 2296 O O . ARG B 1 51 ? 4.855 36.125 2.113 1 70.19 51 ARG B O 1
ATOM 2303 N N . VAL B 1 52 ? 3.307 34.906 2.932 1 80.69 52 VAL B N 1
ATOM 2304 C CA . VAL B 1 52 ? 2.199 35.812 2.709 1 80.69 52 VAL B CA 1
ATOM 2305 C C . VAL B 1 52 ? 1.831 36.5 4.02 1 80.69 52 VAL B C 1
ATOM 2307 O O . VAL B 1 52 ? 2.107 36 5.102 1 80.69 52 VAL B O 1
ATOM 2310 N N . SER B 1 53 ? 1.254 37.719 3.904 1 85.81 53 SER B N 1
ATOM 2311 C CA . SER B 1 53 ? 0.801 38.406 5.109 1 85.81 53 SER B CA 1
ATOM 2312 C C . SER B 1 53 ? -0.38 37.656 5.746 1 85.81 53 SER B C 1
ATOM 2314 O O . SER B 1 53 ? -1.088 36.906 5.078 1 85.81 53 SER B O 1
ATOM 2316 N N . PRO B 1 54 ? -0.538 37.844 7.016 1 88.38 54 PRO B N 1
ATOM 2317 C CA . PRO B 1 54 ? -1.69 37.219 7.688 1 88.38 54 PRO B CA 1
ATOM 2318 C C . PRO B 1 54 ? -3.018 37.594 7.031 1 88.38 54 PRO B C 1
ATOM 2320 O O . PRO B 1 54 ? -3.902 36.75 6.891 1 88.38 54 PRO B O 1
ATOM 2323 N N . ASP B 1 55 ? -3.121 38.875 6.648 1 90.94 55 ASP B N 1
ATOM 2324 C CA . ASP B 1 55 ? -4.355 39.312 6.016 1 90.94 55 ASP B CA 1
ATOM 2325 C C . ASP B 1 55 ? -4.578 38.625 4.676 1 90.94 55 ASP B C 1
ATOM 2327 O O . ASP B 1 55 ? -5.695 38.188 4.371 1 90.94 55 ASP B O 1
ATOM 2331 N N . GLN B 1 56 ? -3.586 38.5 3.934 1 88.25 56 GLN B N 1
ATOM 2332 C CA . GLN B 1 56 ? -3.676 37.812 2.646 1 88.25 56 GLN B CA 1
ATOM 2333 C C . GLN B 1 56 ? -4.035 36.344 2.828 1 88.25 56 GLN B C 1
ATOM 2335 O O . GLN B 1 56 ? -4.84 35.812 2.07 1 88.25 56 GLN B O 1
ATOM 2340 N N . GLU B 1 57 ? -3.416 35.75 3.777 1 90.88 57 GLU B N 1
ATOM 2341 C CA . GLU B 1 57 ? -3.725 34.344 4.07 1 90.88 57 GLU B CA 1
ATOM 2342 C C . GLU B 1 57 ? -5.207 34.156 4.391 1 90.88 57 GLU B C 1
ATOM 2344 O O . GLU B 1 57 ? -5.863 33.281 3.838 1 90.88 57 GLU B O 1
ATOM 2349 N N . ARG B 1 58 ? -5.707 35.031 5.195 1 93.5 58 ARG B N 1
ATOM 2350 C CA . ARG B 1 58 ? -7.102 34.938 5.609 1 93.5 58 ARG B CA 1
ATOM 2351 C C . ARG B 1 58 ? -8.039 35.188 4.434 1 93.5 58 ARG B C 1
ATOM 2353 O O . ARG B 1 58 ? -9.055 34.5 4.281 1 93.5 58 ARG B O 1
ATOM 2360 N N . GLU B 1 59 ? -7.664 36.156 3.66 1 90.88 59 GLU B N 1
ATOM 2361 C CA . GLU B 1 59 ? -8.469 36.469 2.482 1 90.88 59 GLU B CA 1
ATOM 2362 C C . GLU B 1 59 ? -8.547 35.281 1.534 1 90.88 59 GLU B C 1
ATOM 2364 O O . GLU B 1 59 ? -9.578 35.062 0.895 1 90.88 59 GLU B O 1
ATOM 2369 N N . ARG B 1 60 ? -7.512 34.562 1.505 1 89.25 60 ARG B N 1
ATOM 2370 C CA . ARG B 1 60 ? -7.43 33.438 0.598 1 89.25 60 ARG B CA 1
ATOM 2371 C C . ARG B 1 60 ? -8.258 32.25 1.115 1 89.25 60 ARG B C 1
ATOM 2373 O O . ARG B 1 60 ? -8.977 31.625 0.349 1 89.25 60 ARG B O 1
ATOM 2380 N N . ILE B 1 61 ? -8.219 32 2.408 1 94.19 61 ILE B N 1
ATOM 2381 C CA . ILE B 1 61 ? -8.703 30.703 2.855 1 94.19 61 ILE B CA 1
ATOM 2382 C C . ILE B 1 61 ? -10.125 30.844 3.395 1 94.19 61 ILE B C 1
ATOM 2384 O O . ILE B 1 61 ? -10.914 29.906 3.318 1 94.19 61 ILE B O 1
ATOM 2388 N N . LEU B 1 62 ? -10.531 32 3.9 1 96.19 62 LEU B N 1
ATOM 2389 C CA . LEU B 1 62 ? -11.742 32.094 4.707 1 96.19 62 LEU B CA 1
ATOM 2390 C C . LEU B 1 62 ? -12.984 31.875 3.846 1 96.19 62 LEU B C 1
ATOM 2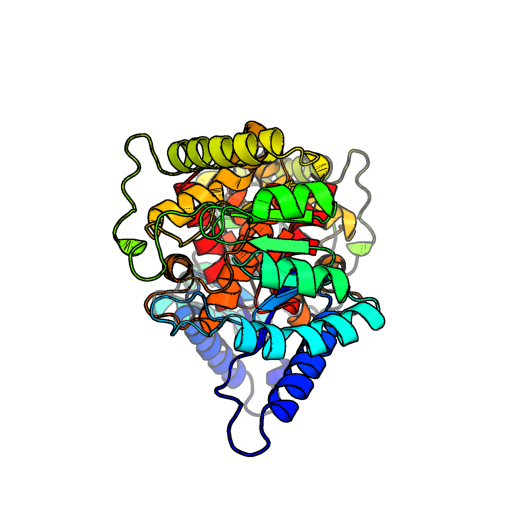392 O O . LEU B 1 62 ? -13.898 31.141 4.246 1 96.19 62 LEU B O 1
ATOM 2396 N N . PRO B 1 63 ? -13.094 32.438 2.596 1 95.69 63 PRO B N 1
ATOM 2397 C CA . PRO B 1 63 ? -14.273 32.156 1.771 1 95.69 63 PRO B CA 1
ATOM 2398 C C . PRO B 1 63 ? -14.414 30.688 1.445 1 95.69 63 PRO B C 1
ATOM 2400 O O . PRO B 1 63 ? -15.531 30.156 1.434 1 95.69 63 PRO B O 1
ATOM 2403 N N . VAL B 1 64 ? -13.336 30.031 1.249 1 96.44 64 VAL B N 1
ATOM 2404 C CA . VAL B 1 64 ? -13.328 28.625 0.894 1 96.44 64 VAL B CA 1
ATOM 2405 C C . VAL B 1 64 ? -13.734 27.781 2.104 1 96.44 64 VAL B C 1
ATOM 2407 O O . VAL B 1 64 ? -14.57 26.891 1.993 1 96.44 64 VAL B O 1
ATOM 2410 N N . VAL B 1 65 ? -13.195 28.109 3.248 1 98 65 VAL B N 1
ATOM 2411 C CA . VAL B 1 65 ? -13.516 27.406 4.488 1 98 65 VAL B CA 1
ATOM 2412 C C . VAL B 1 65 ? -15.008 27.516 4.781 1 98 65 VAL B C 1
ATOM 2414 O O . VAL B 1 65 ? -15.68 26.516 5.027 1 98 65 VAL B O 1
ATOM 2417 N N . ARG B 1 66 ? -15.516 28.75 4.688 1 98.12 66 ARG B N 1
ATOM 2418 C CA . ARG B 1 66 ? -16.906 29.016 5.004 1 98.12 66 ARG B CA 1
ATOM 2419 C C . ARG B 1 66 ? -17.844 28.219 4.102 1 98.12 66 ARG B C 1
ATOM 2421 O O . ARG B 1 66 ? -18.781 27.562 4.578 1 98.12 66 ARG B O 1
ATOM 2428 N N . GLU B 1 67 ? -17.578 28.25 2.867 1 97.38 67 GLU B N 1
ATOM 2429 C CA . GLU B 1 67 ? -18.453 27.609 1.897 1 97.38 67 GLU B CA 1
ATOM 2430 C C . GLU B 1 67 ? -18.406 26.094 2.041 1 97.38 67 GLU B C 1
ATOM 2432 O O . GLU B 1 67 ? -19.453 25.438 2.062 1 97.38 67 GLU B O 1
ATOM 2437 N N . LEU B 1 68 ? -17.266 25.5 2.16 1 97.94 68 LEU B N 1
ATOM 2438 C CA . LEU B 1 68 ? -17.141 24.047 2.277 1 97.94 68 LEU B CA 1
ATOM 2439 C C . LEU B 1 68 ? -17.75 23.547 3.584 1 97.94 68 LEU B C 1
ATOM 2441 O O . LEU B 1 68 ? -18.453 22.531 3.605 1 97.94 68 LEU B O 1
ATOM 2445 N N . ALA B 1 69 ? -17.5 24.266 4.637 1 98.19 6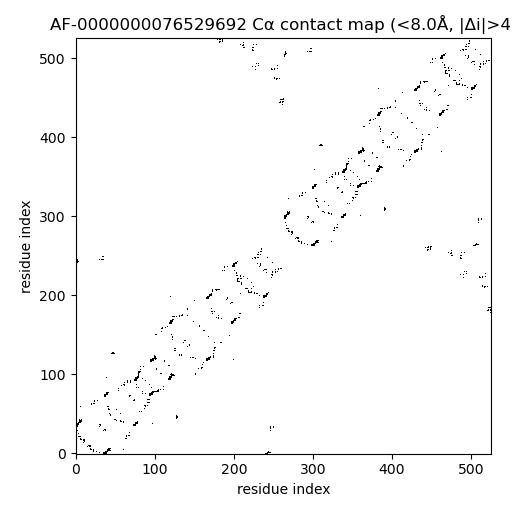9 ALA B N 1
ATOM 2446 C CA . ALA B 1 69 ? -18.078 23.891 5.926 1 98.19 69 ALA B CA 1
ATOM 2447 C C . ALA B 1 69 ? -19.609 23.969 5.895 1 98.19 69 ALA B C 1
ATOM 2449 O O . ALA B 1 69 ? -20.297 23.094 6.43 1 98.19 69 ALA B O 1
ATOM 2450 N N . ALA B 1 70 ? -20.109 25.016 5.254 1 97.25 70 ALA B N 1
ATOM 2451 C CA . ALA B 1 70 ? -21.562 25.203 5.156 1 97.25 70 ALA B CA 1
ATOM 2452 C C . ALA B 1 70 ? -22.203 24.047 4.398 1 97.25 70 ALA B C 1
ATOM 2454 O O . ALA B 1 70 ? -23.375 23.734 4.625 1 97.25 70 ALA B O 1
ATOM 2455 N N . HIS B 1 71 ? -21.469 23.469 3.59 1 95.88 71 HIS B N 1
ATOM 2456 C CA . HIS B 1 71 ? -22 22.375 2.787 1 95.88 71 HIS B CA 1
ATOM 2457 C C . HIS B 1 71 ? -21.688 21.031 3.424 1 95.88 71 HIS B C 1
ATOM 2459 O O . HIS B 1 71 ? -21.734 20 2.754 1 95.88 71 HIS B O 1
ATOM 2465 N N . GLY B 1 72 ? -21.203 21.031 4.641 1 97.19 72 GLY B N 1
ATOM 2466 C CA . GLY B 1 72 ? -21.141 19.812 5.434 1 97.19 72 GLY B CA 1
ATOM 2467 C C . GLY B 1 72 ? -19.75 19.188 5.473 1 97.19 72 GLY B C 1
ATOM 2468 O O . GLY B 1 72 ? -19.547 18.141 6.078 1 97.19 72 GLY B O 1
ATOM 2469 N N . ALA B 1 73 ? -18.781 19.781 4.855 1 98.25 73 ALA B N 1
ATOM 2470 C CA . ALA B 1 73 ? -17.422 19.234 4.855 1 98.25 73 ALA B CA 1
ATOM 2471 C C . ALA B 1 73 ? -16.75 19.438 6.211 1 98.25 73 ALA B C 1
ATOM 2473 O O . ALA B 1 73 ? -16.953 20.469 6.863 1 98.25 73 ALA B O 1
ATOM 2474 N N . VAL B 1 74 ? -16.031 18.422 6.66 1 98.62 74 VAL B N 1
ATOM 2475 C CA . VAL B 1 74 ? -15.102 18.609 7.77 1 98.62 74 VAL B CA 1
ATOM 2476 C C . VAL B 1 74 ? -13.836 19.312 7.27 1 98.62 74 VAL B C 1
ATOM 2478 O O . VAL B 1 74 ? -13.117 18.766 6.426 1 98.62 74 VAL B O 1
ATOM 2481 N N . VAL B 1 75 ? -13.586 20.516 7.797 1 98.69 75 VAL B N 1
ATOM 2482 C CA . VAL B 1 75 ? -12.516 21.328 7.242 1 98.69 75 VAL B CA 1
ATOM 2483 C C . VAL B 1 75 ? -11.406 21.5 8.281 1 98.69 75 VAL B C 1
ATOM 2485 O O . VAL B 1 75 ? -11.68 21.844 9.438 1 98.69 75 VAL B O 1
ATOM 2488 N N . SER B 1 76 ? -10.211 21.172 7.879 1 98.81 76 SER B N 1
ATOM 2489 C CA . SER B 1 76 ? -8.961 21.5 8.555 1 98.81 76 SER B CA 1
ATOM 2490 C C . SER B 1 76 ? -8.273 22.688 7.898 1 98.81 76 SER B C 1
ATOM 2492 O O . SER B 1 76 ? -8.312 22.844 6.672 1 98.81 76 SER B O 1
ATOM 2494 N N . VAL B 1 77 ? -7.699 23.578 8.734 1 98.06 77 VAL B N 1
ATOM 2495 C CA . VAL B 1 77 ? -6.945 24.703 8.188 1 98.06 77 VAL B CA 1
ATOM 2496 C C . VAL B 1 77 ? -5.477 24.578 8.594 1 98.06 77 VAL B C 1
ATOM 2498 O O . VAL B 1 77 ? -5.16 24.469 9.781 1 98.06 77 VAL B O 1
ATOM 2501 N N . ASP B 1 78 ? -4.66 24.609 7.562 1 96.69 78 ASP B N 1
ATOM 2502 C CA . ASP B 1 78 ? -3.213 24.594 7.75 1 96.69 78 ASP B CA 1
ATOM 2503 C C . ASP B 1 78 ? -2.68 26 7.988 1 96.69 78 ASP B C 1
ATOM 2505 O O . ASP B 1 78 ? -2.566 26.797 7.051 1 96.69 78 ASP B O 1
ATOM 2509 N N . THR B 1 79 ? -2.322 26.312 9.227 1 96.06 79 THR B N 1
ATOM 2510 C CA . THR B 1 79 ? -1.801 27.625 9.562 1 96.06 79 THR B CA 1
ATOM 2511 C C . THR B 1 79 ? -0.978 27.578 10.844 1 96.06 79 THR B C 1
ATOM 2513 O O . THR B 1 79 ? -1.227 26.75 11.719 1 96.06 79 THR B O 1
ATOM 2516 N N . THR B 1 80 ? -0.029 28.469 10.922 1 95.38 80 THR B N 1
ATOM 2517 C CA . THR B 1 80 ? 0.775 28.594 12.133 1 95.38 80 THR B CA 1
ATOM 2518 C C . THR B 1 80 ? 0.416 29.875 12.898 1 95.38 80 THR B C 1
ATOM 2520 O O . THR B 1 80 ? 1.067 30.219 13.883 1 95.38 80 THR B O 1
ATOM 2523 N N . ARG B 1 81 ? -0.633 30.562 12.414 1 96.38 81 ARG B N 1
ATOM 2524 C CA . ARG B 1 81 ? -1.019 31.844 13 1 96.38 81 ARG B CA 1
ATOM 2525 C C . ARG B 1 81 ? -2.318 31.719 13.789 1 96.38 81 ARG B C 1
ATOM 2527 O O . ARG B 1 81 ? -3.348 31.328 13.234 1 96.38 81 ARG B O 1
ATOM 2534 N N . ALA B 1 82 ? -2.221 32.094 15.016 1 97.94 82 ALA B N 1
ATOM 2535 C CA . ALA B 1 82 ? -3.379 31.969 15.898 1 97.94 82 ALA B CA 1
ATOM 2536 C C . ALA B 1 82 ? -4.547 32.812 15.398 1 97.94 82 ALA B C 1
ATOM 2538 O O . ALA B 1 82 ? -5.703 32.406 15.469 1 97.94 82 ALA B O 1
ATOM 2539 N N . ALA B 1 83 ? -4.223 34 14.875 1 97.19 83 ALA B N 1
ATOM 2540 C CA . ALA B 1 83 ? -5.277 34.875 14.383 1 97.19 83 ALA B CA 1
ATOM 2541 C C . ALA B 1 83 ? -6.004 34.25 13.195 1 97.19 83 ALA B C 1
ATOM 2543 O O . ALA B 1 83 ? -7.23 34.344 13.102 1 97.19 83 ALA B O 1
ATOM 2544 N N . THR B 1 84 ? -5.273 33.719 12.289 1 97 84 THR B N 1
ATOM 2545 C CA . THR B 1 84 ? -5.863 33 11.148 1 97 84 THR B CA 1
ATOM 2546 C C . THR B 1 84 ? -6.668 31.797 11.617 1 97 84 THR B C 1
ATOM 2548 O O . THR B 1 84 ? -7.773 31.547 11.125 1 97 84 THR B O 1
ATOM 2551 N N . ALA B 1 85 ? -6.145 31.062 12.57 1 98.44 85 ALA B N 1
ATOM 2552 C CA . ALA B 1 85 ? -6.84 29.906 13.133 1 98.44 85 ALA B CA 1
ATOM 2553 C C . ALA B 1 85 ? -8.172 30.328 13.75 1 98.44 85 ALA B C 1
ATOM 2555 O O . ALA B 1 85 ? -9.203 29.688 13.5 1 98.44 85 ALA B O 1
ATOM 2556 N N . ALA B 1 86 ? -8.125 31.375 14.508 1 98.5 86 ALA B N 1
ATOM 2557 C CA . ALA B 1 86 ? -9.344 31.875 15.148 1 98.5 86 ALA B CA 1
ATOM 2558 C C . ALA B 1 86 ? -10.406 32.219 14.109 1 98.5 86 ALA B C 1
ATOM 2560 O O . ALA B 1 86 ? -11.57 31.859 14.258 1 98.5 86 ALA B O 1
ATOM 2561 N N . ALA B 1 87 ? -9.969 32.938 13.117 1 98.38 87 ALA B N 1
ATOM 2562 C CA . ALA B 1 87 ? -10.883 33.344 12.047 1 98.38 87 ALA B CA 1
ATOM 2563 C C . ALA B 1 87 ? -11.438 32.125 11.328 1 98.38 87 ALA B C 1
ATOM 2565 O O . ALA B 1 87 ? -12.617 32.094 10.953 1 98.38 87 ALA B O 1
ATOM 2566 N N . ALA B 1 88 ? -10.617 31.125 11.102 1 98.5 88 ALA B N 1
ATOM 2567 C CA . ALA B 1 88 ? -11.031 29.891 10.43 1 98.5 88 ALA B CA 1
ATOM 2568 C C . ALA B 1 88 ? -12.062 29.141 11.266 1 98.5 88 ALA B C 1
ATOM 2570 O O . ALA B 1 88 ? -13.031 28.609 10.727 1 98.5 88 ALA B O 1
ATOM 2571 N N . ILE B 1 89 ? -11.852 29.031 12.578 1 98.69 89 ILE B N 1
ATOM 2572 C CA . ILE B 1 89 ? -12.781 28.375 13.484 1 98.69 89 ILE B CA 1
ATOM 2573 C C . ILE B 1 89 ? -14.141 29.062 13.414 1 98.69 89 ILE B C 1
ATOM 2575 O O . ILE B 1 89 ? -15.172 28.391 13.289 1 98.69 89 ILE B O 1
ATOM 2579 N N . GLU B 1 90 ? -14.094 30.344 13.414 1 98.31 90 GLU B N 1
ATOM 2580 C CA . GLU B 1 90 ? -15.328 31.109 13.297 1 98.31 90 GLU B CA 1
ATOM 2581 C C . GLU B 1 90 ? -16.031 30.828 11.969 1 98.31 90 GLU B C 1
ATOM 2583 O O . GLU B 1 90 ? -17.266 30.828 11.906 1 98.31 90 GLU B O 1
ATOM 2588 N N . ALA B 1 91 ? -15.273 30.578 10.953 1 98.38 91 ALA B N 1
ATOM 2589 C CA . ALA B 1 91 ? -15.805 30.328 9.609 1 98.38 91 ALA B CA 1
ATOM 2590 C C . ALA B 1 91 ? -16.328 28.906 9.477 1 98.38 91 ALA B C 1
ATOM 2592 O O . ALA B 1 91 ? -16.938 28.562 8.461 1 98.38 91 ALA B O 1
ATOM 2593 N N . GLY B 1 92 ? -16 28.031 10.461 1 98.5 92 GLY B N 1
ATOM 2594 C CA . GLY B 1 92 ? -16.594 26.703 10.445 1 98.5 92 GLY B CA 1
ATOM 2595 C C . GLY B 1 92 ? -15.57 25.594 10.469 1 98.5 92 GLY B C 1
ATOM 2596 O O . GLY B 1 92 ? -15.93 24.406 10.469 1 98.5 92 GLY B O 1
ATOM 2597 N N . ALA B 1 93 ? -14.273 25.891 10.508 1 98.69 93 ALA B N 1
ATOM 2598 C CA . ALA B 1 93 ? -13.242 24.859 10.594 1 98.69 93 ALA B CA 1
ATOM 2599 C C . ALA B 1 93 ? -13.344 24.094 11.914 1 98.69 93 ALA B C 1
ATOM 2601 O O . ALA B 1 93 ? -13.562 24.688 12.969 1 98.69 93 ALA B O 1
ATOM 2602 N N . LEU B 1 94 ? -13.164 22.781 11.82 1 98.62 94 LEU B N 1
ATOM 2603 C CA . LEU B 1 94 ? -13.242 21.922 13.008 1 98.62 94 LEU B CA 1
ATOM 2604 C C . LEU B 1 94 ? -11.859 21.469 13.438 1 98.62 94 LEU B C 1
ATOM 2606 O O . LEU B 1 94 ? -11.68 20.953 14.547 1 98.62 94 LEU B O 1
ATOM 2610 N N . ILE B 1 95 ? -10.883 21.641 12.547 1 98.81 95 ILE B N 1
ATOM 2611 C CA . ILE B 1 95 ? -9.523 21.172 12.797 1 98.81 95 ILE B CA 1
ATOM 2612 C C . ILE B 1 95 ? -8.523 22.281 12.453 1 98.81 95 ILE B C 1
ATOM 2614 O O . ILE B 1 95 ? -8.672 22.969 11.438 1 98.81 95 ILE B O 1
ATOM 2618 N N . ILE B 1 96 ? -7.586 22.562 13.344 1 98.81 96 ILE B N 1
ATOM 2619 C CA . ILE B 1 96 ? -6.426 23.391 13.047 1 98.81 96 ILE B CA 1
ATOM 2620 C C . ILE B 1 96 ? -5.18 22.516 12.914 1 98.81 96 ILE B C 1
ATOM 2622 O O . ILE B 1 96 ? -4.844 21.766 13.844 1 98.81 96 ILE B O 1
ATOM 2626 N N . ASN B 1 97 ? -4.59 22.516 11.766 1 98.5 97 ASN B N 1
ATOM 2627 C CA . ASN B 1 97 ? -3.359 21.797 11.461 1 98.5 97 ASN B CA 1
ATOM 2628 C C . ASN B 1 97 ? -2.145 22.719 11.5 1 98.5 97 ASN B C 1
ATOM 2630 O O . ASN B 1 97 ? -1.947 23.531 10.594 1 98.5 97 ASN B O 1
ATOM 2634 N N . ASP B 1 98 ? -1.327 22.625 12.555 1 97.38 98 ASP B N 1
ATOM 2635 C CA . ASP B 1 98 ? -0.241 23.547 12.836 1 97.38 98 ASP B CA 1
ATOM 2636 C C . ASP B 1 98 ? 1.118 22.859 12.711 1 97.38 98 ASP B C 1
ATOM 2638 O O . ASP B 1 98 ? 1.558 22.172 13.633 1 97.38 98 ASP B O 1
ATOM 2642 N N . VAL B 1 99 ? 1.836 23.172 11.617 1 95.31 99 VAL B N 1
ATOM 2643 C CA . VAL B 1 99 ? 3.102 22.5 11.328 1 95.31 99 VAL B CA 1
ATOM 2644 C C . VAL B 1 99 ? 4.148 22.891 12.367 1 95.31 99 VAL B C 1
ATOM 2646 O O . VAL B 1 99 ? 5.164 22.219 12.523 1 95.31 99 VAL B O 1
ATOM 2649 N N . SER B 1 100 ? 3.875 23.969 13.195 1 95.25 100 SER B N 1
ATOM 2650 C CA . SER B 1 100 ? 4.875 24.438 14.156 1 95.25 100 SER B CA 1
ATOM 2651 C C . SER B 1 100 ? 4.613 23.859 15.547 1 95.25 100 SER B C 1
ATOM 2653 O O . SER B 1 100 ? 5.434 24.016 16.453 1 95.25 100 SER B O 1
ATOM 2655 N N . GLY B 1 101 ? 3.457 23.266 15.711 1 97 101 GLY B N 1
ATOM 2656 C CA . GLY B 1 101 ? 3.1 22.734 17.016 1 97 101 GLY B CA 1
ATOM 2657 C C . GLY B 1 101 ? 3.018 23.812 18.078 1 97 101 GLY B C 1
ATOM 2658 O O . GLY B 1 101 ? 3.367 23.578 19.25 1 97 101 GLY B O 1
ATOM 2659 N N . GLY B 1 102 ? 2.672 24.984 17.656 1 97 102 GLY B N 1
ATOM 2660 C CA . GLY B 1 102 ? 2.504 26.078 18.594 1 97 102 GLY B CA 1
ATOM 2661 C C . GLY B 1 102 ? 3.752 26.938 18.75 1 97 102 GLY B C 1
ATOM 2662 O O . GLY B 1 102 ? 3.732 27.953 19.453 1 97 102 GLY B O 1
ATOM 2663 N N . LEU B 1 103 ? 4.82 26.609 18.094 1 95.75 103 LEU B N 1
ATOM 2664 C CA . LEU B 1 103 ? 6.098 27.281 18.297 1 95.75 103 LEU B CA 1
ATOM 2665 C C . LEU B 1 103 ? 6.164 28.578 17.5 1 95.75 103 LEU B C 1
ATOM 2667 O O . LEU B 1 103 ? 6.926 29.484 17.844 1 95.75 103 LEU B O 1
ATOM 2671 N N . ALA B 1 104 ? 5.355 28.734 16.484 1 94.25 104 ALA B N 1
ATOM 2672 C CA . ALA B 1 104 ? 5.398 29.922 15.633 1 94.25 104 ALA B CA 1
ATOM 2673 C C . ALA B 1 104 ? 4.57 31.062 16.234 1 94.25 104 ALA B C 1
ATOM 2675 O O . ALA B 1 104 ? 4.836 32.25 15.977 1 94.25 104 ALA B O 1
ATOM 2676 N N . ASP B 1 105 ? 3.578 30.75 16.969 1 96.62 105 ASP B N 1
ATOM 2677 C CA . ASP B 1 105 ? 2.676 31.734 17.562 1 96.62 105 ASP B CA 1
ATOM 2678 C C . ASP B 1 105 ? 2.275 31.312 18.984 1 96.62 105 ASP B C 1
ATOM 2680 O O . ASP B 1 105 ? 1.475 30.406 19.156 1 96.62 105 ASP B O 1
ATOM 2684 N N . PRO B 1 106 ? 2.758 32 19.984 1 96.62 106 PRO B N 1
ATOM 2685 C CA . PRO B 1 106 ? 2.562 31.609 21.391 1 96.62 106 PRO B CA 1
ATOM 2686 C C . PRO B 1 106 ? 1.095 31.641 21.812 1 96.62 106 PRO B C 1
ATOM 2688 O O . PRO B 1 106 ? 0.742 31.109 22.859 1 96.62 106 PRO B O 1
ATOM 2691 N N . ALA B 1 107 ? 0.229 32.25 21.016 1 98 107 ALA B N 1
ATOM 2692 C CA . ALA B 1 107 ? -1.188 32.344 21.359 1 98 107 ALA B CA 1
ATOM 2693 C C . ALA B 1 107 ? -1.946 31.109 20.891 1 98 107 ALA B C 1
ATOM 2695 O O . ALA B 1 107 ? -3.107 30.922 21.25 1 98 107 ALA B O 1
ATOM 2696 N N . MET B 1 108 ? -1.365 30.25 20.141 1 98.44 108 MET B N 1
ATOM 2697 C CA . MET B 1 108 ? -2.039 29.141 19.484 1 98.44 108 MET B CA 1
ATOM 2698 C C . MET B 1 108 ? -2.592 28.156 20.516 1 98.44 108 MET B C 1
ATOM 2700 O O . MET B 1 108 ? -3.766 27.781 20.453 1 98.44 108 MET B O 1
ATOM 2704 N N . HIS B 1 109 ? -1.787 27.719 21.469 1 98.5 109 HIS B N 1
ATOM 2705 C CA . HIS B 1 109 ? -2.215 26.703 22.422 1 98.5 109 HIS B CA 1
ATOM 2706 C C . HIS B 1 109 ? -3.406 27.188 23.25 1 98.5 109 HIS B C 1
ATOM 2708 O O . HIS B 1 109 ? -4.336 26.422 23.5 1 98.5 109 HIS B O 1
ATOM 2714 N N . ARG B 1 110 ? -3.367 28.453 23.625 1 98.19 110 ARG B N 1
ATOM 2715 C CA . ARG B 1 110 ? -4.492 29.016 24.375 1 98.19 110 ARG B CA 1
ATOM 2716 C C . ARG B 1 110 ? -5.754 29.047 23.516 1 98.19 110 ARG B C 1
ATOM 2718 O O . ARG B 1 110 ? -6.84 28.703 23.984 1 98.19 110 ARG B O 1
ATOM 2725 N N . LEU B 1 111 ? -5.586 29.469 22.266 1 98.56 111 LEU B N 1
ATOM 2726 C CA . LEU B 1 111 ? -6.715 29.453 21.344 1 98.56 111 LEU B CA 1
ATOM 2727 C C . LEU B 1 111 ? -7.312 28.062 21.219 1 98.56 111 LEU B C 1
ATOM 2729 O O . LEU B 1 111 ? -8.531 27.906 21.25 1 98.56 111 LEU B O 1
ATOM 2733 N N . VAL B 1 112 ? -6.516 27.047 21.078 1 98.06 112 VAL B N 1
ATOM 2734 C CA . VAL B 1 112 ? -6.941 25.656 20.938 1 98.06 112 VAL B CA 1
ATOM 2735 C C . VAL B 1 112 ? -7.711 25.234 22.188 1 98.06 112 VAL B C 1
ATOM 2737 O O . VAL B 1 112 ? -8.812 24.688 22.078 1 98.06 112 VAL B O 1
ATOM 2740 N N . ALA B 1 113 ? -7.172 25.5 23.344 1 98.12 113 ALA B N 1
ATOM 2741 C CA . ALA B 1 113 ? -7.805 25.141 24.609 1 98.12 113 ALA B CA 1
ATOM 2742 C C . ALA B 1 113 ? -9.195 25.75 24.719 1 98.12 113 ALA B C 1
ATOM 2744 O O . ALA B 1 113 ? -10.148 25.094 25.125 1 98.12 113 ALA B O 1
ATOM 2745 N N . GLU B 1 114 ? -9.297 26.969 24.297 1 98.12 114 GLU B N 1
ATOM 2746 C CA . GLU B 1 114 ? -10.531 27.734 24.469 1 98.12 114 GLU B CA 1
ATOM 2747 C C . GLU B 1 114 ? -11.578 27.328 23.438 1 98.12 114 GLU B C 1
ATOM 2749 O O . GLU B 1 114 ? -12.773 27.297 23.734 1 98.12 114 GLU B O 1
ATOM 2754 N N . SER B 1 115 ? -11.18 27.016 22.25 1 97.94 115 SER B N 1
ATOM 2755 C CA . SER B 1 115 ? -12.102 26.781 21.141 1 97.94 115 SER B CA 1
ATOM 2756 C C . SER B 1 115 ? -12.617 25.344 21.125 1 97.94 115 SER B C 1
ATOM 2758 O O . SER B 1 115 ? -13.672 25.047 20.562 1 97.94 115 SER B O 1
ATOM 2760 N N . GLY B 1 116 ? -11.805 24.375 21.578 1 96.69 116 GLY B N 1
ATOM 2761 C CA . GLY B 1 116 ? -12.211 22.984 21.594 1 96.69 116 GLY B CA 1
ATOM 2762 C C . GLY B 1 116 ? -12.039 22.297 20.25 1 96.69 116 GLY B C 1
ATOM 2763 O O . GLY B 1 116 ? -12.445 21.141 20.078 1 96.69 116 GLY B O 1
ATOM 2764 N N . VAL B 1 117 ? -11.469 22.969 19.344 1 98.06 117 VAL B N 1
ATOM 2765 C CA . VAL B 1 117 ? -11.227 22.375 18.031 1 98.06 117 VAL B CA 1
ATOM 2766 C C . VAL B 1 117 ? -10.227 21.234 18.141 1 98.06 117 VAL B C 1
ATOM 2768 O O . VAL B 1 117 ? -9.484 21.156 19.125 1 98.06 117 VAL B O 1
ATOM 2771 N N . VAL B 1 118 ? -10.234 20.297 17.172 1 98.75 118 VAL B N 1
ATOM 2772 C CA . VAL B 1 118 ? -9.164 19.312 17.062 1 98.75 118 VAL B CA 1
ATOM 2773 C C . VAL B 1 118 ? -7.879 20 16.594 1 98.75 118 VAL B C 1
ATOM 2775 O O . VAL B 1 118 ? -7.906 20.844 15.688 1 98.75 118 VAL B O 1
ATOM 2778 N N . TYR B 1 119 ? -6.852 19.703 17.297 1 98.88 119 TYR B N 1
ATOM 2779 C CA . TYR B 1 119 ? -5.57 20.344 17.016 1 98.88 119 TYR B CA 1
ATOM 2780 C C . TYR B 1 119 ? -4.531 19.312 16.594 1 98.88 119 TYR B C 1
ATOM 2782 O O . TYR B 1 119 ? -4.23 18.375 17.344 1 98.88 119 TYR B O 1
ATOM 2790 N N . VAL B 1 120 ? -4.035 19.453 15.32 1 98.88 120 VAL B N 1
ATOM 2791 C CA . VAL B 1 120 ? -2.912 18.641 14.867 1 98.88 120 VAL B CA 1
ATOM 2792 C C . VAL B 1 120 ? -1.597 19.344 15.18 1 98.88 120 VAL B C 1
ATOM 2794 O O . VAL B 1 120 ? -1.285 20.391 14.594 1 98.88 120 VAL B O 1
ATOM 2797 N N . CYS B 1 121 ? -0.891 18.766 16.062 1 98.69 121 CYS B N 1
ATOM 2798 C CA . CYS B 1 121 ? 0.385 19.266 16.562 1 98.69 121 CYS B CA 1
ATOM 2799 C C . CYS B 1 121 ? 1.552 18.547 15.898 1 98.69 121 CYS B C 1
ATOM 2801 O O . CYS B 1 121 ? 1.828 17.391 16.219 1 98.69 121 CYS B O 1
ATOM 2803 N N . GLN B 1 122 ? 2.221 19.281 15.016 1 98.12 122 GLN B N 1
ATOM 2804 C CA . GLN B 1 122 ? 3.318 18.625 14.305 1 98.12 122 GLN B CA 1
ATOM 2805 C C . GLN B 1 122 ? 4.656 18.906 14.977 1 98.12 122 GLN B C 1
ATOM 2807 O O . GLN B 1 122 ? 4.836 19.953 15.602 1 98.12 122 GLN B O 1
ATOM 2812 N N . HIS B 1 123 ? 5.559 17.953 14.883 1 98.12 123 HIS B N 1
ATOM 2813 C CA . HIS B 1 123 ? 6.945 18.203 15.266 1 98.12 123 HIS B CA 1
ATOM 2814 C C . HIS B 1 123 ? 7.609 19.203 14.328 1 98.12 123 HIS B C 1
ATOM 2816 O O . HIS B 1 123 ? 7.473 19.094 13.102 1 98.12 123 HIS B O 1
ATOM 2822 N N . TRP B 1 124 ? 8.383 20.109 14.898 1 93.44 124 TRP B N 1
ATOM 2823 C CA . TRP B 1 124 ? 8.961 21.188 14.117 1 93.44 124 TRP B CA 1
ATOM 2824 C C . TRP B 1 124 ? 10.273 21.656 14.727 1 93.44 124 TRP B C 1
ATOM 2826 O O . TRP B 1 124 ? 10.383 21.797 15.945 1 93.44 124 TRP B O 1
ATOM 2836 N N . ARG B 1 125 ? 11.289 21.672 13.859 1 92.69 125 ARG B N 1
ATOM 2837 C CA . ARG B 1 125 ? 12.539 22.328 14.219 1 92.69 125 ARG B CA 1
ATOM 2838 C C . ARG B 1 125 ? 12.891 23.438 13.227 1 92.69 125 ARG B C 1
ATOM 2840 O O . ARG B 1 125 ? 13.258 23.141 12.086 1 92.69 125 ARG B O 1
ATOM 2847 N N . GLY B 1 126 ? 12.742 24.625 13.57 1 82 126 GLY B N 1
ATOM 2848 C CA . GLY B 1 126 ? 13.133 25.734 12.711 1 82 126 GLY B CA 1
ATOM 2849 C C . GLY B 1 126 ? 12.125 26.016 11.609 1 82 126 GLY B C 1
ATOM 2850 O O . GLY B 1 126 ? 11.023 25.484 11.617 1 82 126 GLY B O 1
ATOM 2851 N N . SER B 1 127 ? 12.539 26.953 10.719 1 76.94 127 SER B N 1
ATOM 2852 C CA . SER B 1 127 ? 11.695 27.359 9.602 1 76.94 127 SER B CA 1
ATOM 2853 C C . SER B 1 127 ? 12.008 26.547 8.344 1 76.94 127 SER B C 1
ATOM 2855 O O . SER B 1 127 ? 13 25.828 8.312 1 76.94 127 SER B O 1
ATOM 2857 N N . PRO B 1 128 ? 11.031 26.547 7.359 1 72.25 128 PRO B N 1
ATOM 2858 C CA . PRO B 1 128 ? 11.297 25.859 6.094 1 72.25 128 PRO B CA 1
ATOM 2859 C C . PRO B 1 128 ? 12.641 26.25 5.484 1 72.25 128 PRO B C 1
ATOM 2861 O O . PRO B 1 128 ? 13.25 25.438 4.77 1 72.25 128 PRO B O 1
ATOM 2864 N N . GLU B 1 129 ? 13.102 27.312 5.855 1 73.62 129 GLU B N 1
ATOM 2865 C CA . GLU B 1 129 ? 14.359 27.797 5.309 1 73.62 129 GLU B CA 1
ATOM 2866 C C . GLU B 1 129 ? 15.555 27.219 6.062 1 73.62 129 GLU B C 1
ATOM 2868 O O . GLU B 1 129 ? 16.656 27.125 5.516 1 73.62 129 GLU B O 1
ATOM 2873 N N . THR B 1 130 ? 15.289 26.766 7.301 1 78.38 130 THR B N 1
ATOM 2874 C CA . THR B 1 130 ? 16.438 26.422 8.125 1 78.38 130 THR B CA 1
ATOM 2875 C C . THR B 1 130 ? 16.391 24.953 8.531 1 78.38 130 THR B C 1
ATOM 2877 O O . THR B 1 130 ? 17.391 24.391 8.969 1 78.38 130 THR B O 1
ATOM 2880 N N . MET B 1 131 ? 15.32 24.375 8.289 1 79.5 131 MET B N 1
ATOM 2881 C CA . MET B 1 131 ? 15.047 23.078 8.922 1 79.5 131 MET B CA 1
ATOM 2882 C C . MET B 1 131 ? 15.969 22 8.359 1 79.5 131 MET B C 1
ATOM 2884 O O . MET B 1 131 ? 16.312 21.047 9.055 1 79.5 131 MET B O 1
ATOM 2888 N N . ASP B 1 132 ? 16.453 22.094 7.211 1 80.19 132 ASP B N 1
ATOM 2889 C CA . ASP B 1 132 ? 17.266 21.047 6.586 1 80.19 132 ASP B CA 1
ATOM 2890 C C . ASP B 1 132 ? 18.594 20.875 7.316 1 80.19 132 ASP B C 1
ATOM 2892 O O . ASP B 1 132 ? 19.234 19.828 7.215 1 80.19 132 ASP B O 1
ATOM 2896 N N . ALA B 1 133 ? 18.906 21.906 8.117 1 83.31 133 ALA B N 1
ATOM 2897 C CA . ALA B 1 133 ? 20.172 21.875 8.844 1 83.31 133 ALA B CA 1
ATOM 2898 C C . ALA B 1 133 ? 19.969 21.422 10.289 1 83.31 133 ALA B C 1
ATOM 2900 O O . ALA B 1 133 ? 20.938 21.297 11.047 1 83.31 133 ALA B O 1
ATOM 2901 N N . LEU B 1 134 ? 18.812 21.125 10.594 1 90.12 134 LEU B N 1
ATOM 2902 C CA . LEU B 1 134 ? 18.484 20.828 11.984 1 90.12 134 LEU B CA 1
ATOM 2903 C C . LEU B 1 134 ? 18.078 19.359 12.141 1 90.12 134 LEU B C 1
ATOM 2905 O O . LEU B 1 134 ? 17.047 19.078 12.758 1 90.12 134 LEU B O 1
ATOM 2909 N N . THR B 1 135 ? 18.875 18.469 11.633 1 94.19 135 THR B N 1
ATOM 2910 C CA . THR B 1 135 ? 18.516 17.062 11.594 1 94.19 135 THR B CA 1
ATOM 2911 C C . THR B 1 135 ? 19.328 16.266 12.602 1 94.19 135 THR B C 1
ATOM 2913 O O . THR B 1 135 ? 19.453 15.047 12.5 1 94.19 135 THR B O 1
ATOM 2916 N N . ASP B 1 136 ? 19.984 17 13.539 1 95.5 136 ASP B N 1
ATOM 2917 C CA . ASP B 1 136 ? 20.797 16.312 14.539 1 95.5 136 ASP B CA 1
ATOM 2918 C C . ASP B 1 136 ? 19.938 15.773 15.672 1 95.5 136 ASP B C 1
ATOM 2920 O O . ASP B 1 136 ? 19.375 16.547 16.469 1 95.5 136 ASP B O 1
ATOM 2924 N N . TYR B 1 137 ? 19.781 14.477 15.727 1 97 137 TYR B N 1
ATOM 2925 C CA . TYR B 1 137 ? 19.094 13.75 16.797 1 97 137 TYR B CA 1
ATOM 2926 C C . TYR B 1 137 ? 20.031 12.773 17.484 1 97 137 TYR B C 1
ATOM 2928 O O . TYR B 1 137 ? 20.109 11.602 17.109 1 97 137 TYR B O 1
ATOM 2936 N N . PRO B 1 138 ? 20.688 13.234 18.562 1 96.12 138 PRO B N 1
ATOM 2937 C CA . PRO B 1 138 ? 21.766 12.438 19.156 1 96.12 138 PRO B CA 1
ATOM 2938 C C . PRO B 1 138 ? 21.281 11.086 19.672 1 96.12 138 PRO B C 1
ATOM 2940 O O . PRO B 1 138 ? 22.031 10.109 19.656 1 96.12 138 PRO B O 1
ATOM 2943 N N . ASP B 1 139 ? 20.125 11.023 20.141 1 96.75 139 ASP B N 1
ATOM 2944 C CA . ASP B 1 139 ? 19.594 9.773 20.672 1 96.75 139 ASP B CA 1
ATOM 2945 C C . ASP B 1 139 ? 18.719 9.055 19.641 1 96.75 139 ASP B C 1
ATOM 2947 O O . ASP B 1 139 ? 17.969 8.141 19.984 1 96.75 139 ASP B O 1
ATOM 2951 N N . GLY B 1 140 ? 18.781 9.461 18.422 1 97.81 140 GLY B N 1
ATOM 2952 C CA . GLY B 1 140 ? 17.922 8.922 17.375 1 97.81 140 GLY B CA 1
ATOM 2953 C C . GLY B 1 140 ? 16.703 9.789 17.078 1 97.81 140 GLY B C 1
ATOM 2954 O O . GLY B 1 140 ? 16.172 10.438 17.984 1 97.81 140 GLY B O 1
ATOM 2955 N N . VAL B 1 141 ? 16.281 9.719 15.867 1 98.31 141 VAL B N 1
ATOM 2956 C CA . VAL B 1 141 ? 15.234 10.641 15.43 1 98.31 141 VAL B CA 1
ATOM 2957 C C . VAL B 1 141 ? 13.922 10.289 16.109 1 98.31 141 VAL B C 1
ATOM 2959 O O . VAL B 1 141 ? 13.148 11.18 16.484 1 98.31 141 VAL B O 1
ATOM 2962 N N . VAL B 1 142 ? 13.617 8.992 16.281 1 98.62 142 VAL B N 1
ATOM 2963 C CA . VAL B 1 142 ? 12.344 8.594 16.875 1 98.62 142 VAL B CA 1
ATOM 2964 C C . VAL B 1 142 ? 12.289 9.07 18.328 1 98.62 142 VAL B C 1
ATOM 2966 O O . VAL B 1 142 ? 11.32 9.711 18.734 1 98.62 142 VAL B O 1
ATOM 2969 N N . ALA B 1 143 ? 13.352 8.82 19.047 1 98.38 143 ALA B N 1
ATOM 2970 C CA . ALA B 1 143 ? 13.414 9.258 20.438 1 98.38 143 ALA B CA 1
ATOM 2971 C C . ALA B 1 143 ? 13.391 10.781 20.547 1 98.38 143 ALA B C 1
ATOM 2973 O O . ALA B 1 143 ? 12.734 11.344 21.422 1 98.38 143 ALA B O 1
ATOM 2974 N N . GLY B 1 144 ? 14.148 11.406 19.688 1 98.38 144 GLY B N 1
ATOM 2975 C CA . GLY B 1 144 ? 14.203 12.859 19.688 1 98.38 144 GLY B CA 1
ATOM 2976 C C . GLY B 1 144 ? 12.859 13.5 19.406 1 98.38 144 GLY B C 1
ATOM 2977 O O . GLY B 1 144 ? 12.43 14.406 20.125 1 98.38 144 GLY B O 1
ATOM 2978 N N . VAL B 1 145 ? 12.195 13.039 18.375 1 98.5 145 VAL B N 1
ATOM 2979 C CA . VAL B 1 145 ? 10.891 13.57 17.984 1 98.5 145 VAL B CA 1
ATOM 2980 C C . VAL B 1 145 ? 9.875 13.305 19.094 1 98.5 145 VAL B C 1
ATOM 2982 O O . VAL B 1 145 ? 9.078 14.188 19.438 1 98.5 145 VAL B O 1
ATOM 2985 N N . GLU B 1 146 ? 9.906 12.094 19.641 1 98.56 146 GLU B N 1
ATOM 2986 C CA . GLU B 1 146 ? 9.008 11.758 20.734 1 98.56 146 GLU B CA 1
ATOM 2987 C C . GLU B 1 146 ? 9.188 12.727 21.906 1 98.56 146 GLU B C 1
ATOM 2989 O O . GLU B 1 146 ? 8.211 13.25 22.438 1 98.56 146 GLU B O 1
ATOM 2994 N N . SER B 1 147 ? 10.422 12.938 22.281 1 98.44 147 SER B N 1
ATOM 2995 C CA . SER B 1 147 ? 10.727 13.828 23.406 1 98.44 147 SER B CA 1
ATOM 2996 C C . SER B 1 147 ? 10.227 15.242 23.141 1 98.44 147 SER B C 1
ATOM 2998 O O . SER B 1 147 ? 9.633 15.867 24.016 1 98.44 147 SER B O 1
ATOM 3000 N N . GLU B 1 148 ? 10.43 15.695 22 1 98.12 148 GLU B N 1
ATOM 3001 C CA . GLU B 1 148 ? 10.062 17.062 21.672 1 98.12 148 GLU B CA 1
ATOM 3002 C C . GLU B 1 148 ? 8.547 17.203 21.531 1 98.12 148 GLU B C 1
ATOM 3004 O O . GLU B 1 148 ? 7.977 18.234 21.891 1 98.12 148 GLU B O 1
ATOM 3009 N N . LEU B 1 149 ? 7.859 16.188 21.031 1 98.62 149 LEU B N 1
ATOM 3010 C CA . LEU B 1 149 ? 6.402 16.203 20.984 1 98.62 149 LEU B CA 1
ATOM 3011 C C . LEU B 1 149 ? 5.809 16.172 22.391 1 98.62 149 LEU B C 1
ATOM 3013 O O . LEU B 1 149 ? 4.762 16.766 22.641 1 98.62 149 LEU B O 1
ATOM 3017 N N . ARG B 1 150 ? 6.473 15.484 23.328 1 98.56 150 ARG B N 1
ATOM 3018 C CA . ARG B 1 150 ? 6.02 15.477 24.703 1 98.56 150 ARG B CA 1
ATOM 3019 C C . ARG B 1 150 ? 6.07 16.875 25.312 1 98.56 150 ARG B C 1
ATOM 3021 O O . ARG B 1 150 ? 5.211 17.25 26.109 1 98.56 150 ARG B O 1
ATOM 3028 N N . LEU B 1 151 ? 7.074 17.625 24.922 1 98.25 151 LEU B N 1
ATOM 3029 C CA . LEU B 1 151 ? 7.152 19.016 25.375 1 98.25 151 LEU B CA 1
ATOM 3030 C C . LEU B 1 151 ? 5.973 19.828 24.844 1 98.25 151 LEU B C 1
ATOM 3032 O O . LEU B 1 151 ? 5.41 20.656 25.562 1 98.25 151 LEU B O 1
ATOM 3036 N N . ARG B 1 152 ? 5.637 19.578 23.562 1 98.06 152 ARG B N 1
ATOM 3037 C CA . ARG B 1 152 ? 4.473 20.266 23.016 1 98.06 152 ARG B CA 1
ATOM 3038 C C . ARG B 1 152 ? 3.201 19.875 23.75 1 98.06 152 ARG B C 1
ATOM 3040 O O . ARG B 1 152 ? 2.355 20.719 24.031 1 98.06 152 ARG B O 1
ATOM 3047 N N . LEU B 1 153 ? 3.045 18.594 24.062 1 98.31 153 LEU B N 1
ATOM 3048 C CA . LEU B 1 153 ? 1.882 18.094 24.781 1 98.31 153 LEU B CA 1
ATOM 3049 C C . LEU B 1 153 ? 1.784 18.75 26.156 1 98.31 153 LEU B C 1
ATOM 3051 O O . LEU B 1 153 ? 0.697 19.141 26.594 1 98.31 153 LEU B O 1
ATOM 3055 N N . ALA B 1 154 ? 2.891 18.922 26.812 1 98.19 154 ALA B N 1
ATOM 3056 C CA . ALA B 1 154 ? 2.922 19.578 28.109 1 98.19 154 ALA B CA 1
ATOM 3057 C C . ALA B 1 154 ? 2.473 21.031 28 1 98.19 154 ALA B C 1
ATOM 3059 O O . ALA B 1 154 ? 1.754 21.531 28.875 1 98.19 154 ALA B O 1
ATOM 3060 N N . GLY B 1 155 ? 2.922 21.688 26.969 1 97.88 155 GLY B N 1
ATOM 3061 C CA . GLY B 1 155 ? 2.494 23.047 26.719 1 97.88 155 GLY B CA 1
ATOM 3062 C C . GLY B 1 155 ? 1 23.188 26.5 1 97.88 155 GLY B C 1
ATOM 3063 O O . GLY B 1 155 ? 0.365 24.094 27.016 1 97.88 155 GLY B O 1
ATOM 3064 N N . LEU B 1 156 ? 0.45 22.297 25.734 1 98.44 156 LEU B N 1
ATOM 3065 C CA . LEU B 1 156 ? -0.985 22.281 25.484 1 98.44 156 LEU B CA 1
ATOM 3066 C C . LEU B 1 156 ? -1.769 22.031 26.766 1 98.44 156 LEU B C 1
ATOM 3068 O O . LEU B 1 156 ? -2.779 22.688 27.016 1 98.44 156 LEU B O 1
ATOM 3072 N N . GLU B 1 157 ? -1.282 21.094 27.547 1 97.62 157 GLU B N 1
ATOM 3073 C CA . GLU B 1 157 ? -1.915 20.812 28.828 1 97.62 157 GLU B CA 1
ATOM 3074 C C . GLU B 1 157 ? -1.897 22.031 29.75 1 97.62 157 GLU B C 1
ATOM 3076 O O . GLU B 1 157 ? -2.906 22.359 30.375 1 97.62 157 GLU B O 1
ATOM 3081 N N . ALA B 1 158 ? -0.783 22.672 29.766 1 97.94 158 ALA B N 1
ATOM 3082 C CA . ALA B 1 158 ? -0.63 23.859 30.609 1 97.94 158 ALA B CA 1
ATOM 3083 C C . ALA B 1 158 ? -1.587 24.969 30.172 1 97.94 158 ALA B C 1
ATOM 3085 O O . ALA B 1 158 ? -2.061 25.75 31 1 97.94 158 ALA B O 1
ATOM 3086 N N . ALA B 1 159 ? -1.878 24.984 28.891 1 97.88 159 ALA B N 1
ATOM 3087 C CA . ALA B 1 159 ? -2.777 26 28.344 1 97.88 159 ALA B CA 1
ATOM 3088 C C . ALA B 1 159 ? -4.238 25.625 28.594 1 97.88 159 ALA B C 1
ATOM 3090 O O . ALA B 1 159 ? -5.137 26.438 28.344 1 97.88 159 ALA B O 1
ATOM 3091 N N . GLY B 1 160 ? -4.441 24.359 29 1 98.06 160 GLY B N 1
ATOM 3092 C CA . GLY B 1 160 ? -5.785 23.922 29.344 1 98.06 160 GLY B CA 1
ATOM 3093 C C . GLY B 1 160 ? -6.461 23.141 28.234 1 98.06 160 GLY B C 1
ATOM 3094 O O . GLY B 1 160 ? -7.676 22.953 28.25 1 98.06 160 GLY B O 1
ATOM 3095 N N . ALA B 1 161 ? -5.727 22.719 27.312 1 97.81 161 ALA B N 1
ATOM 3096 C CA . ALA B 1 161 ? -6.305 21.938 26.219 1 97.81 161 ALA B CA 1
ATOM 3097 C C . ALA B 1 161 ? -6.719 20.547 26.688 1 97.81 161 ALA B C 1
ATOM 3099 O O . ALA B 1 161 ? -6.012 19.922 27.484 1 97.81 161 ALA B O 1
ATOM 3100 N N . ASP B 1 162 ? -7.879 20.094 26.25 1 97.69 162 ASP B N 1
ATOM 3101 C CA . ASP B 1 162 ? -8.297 18.703 26.453 1 97.69 162 ASP B CA 1
ATOM 3102 C C . ASP B 1 162 ? -7.453 17.75 25.625 1 97.69 162 ASP B C 1
ATOM 3104 O O . ASP B 1 162 ? -7.324 17.922 24.406 1 97.69 162 ASP B O 1
ATOM 3108 N N . PRO B 1 163 ? -6.895 16.719 26.266 1 96.56 163 PRO B N 1
ATOM 3109 C CA . PRO B 1 163 ? -6.074 15.773 25.516 1 96.56 163 PRO B CA 1
ATOM 3110 C C . PRO B 1 163 ? -6.816 15.164 24.328 1 96.56 163 PRO B C 1
ATOM 3112 O O . PRO B 1 163 ? -6.199 14.828 23.312 1 96.56 163 PRO B O 1
ATOM 3115 N N . ALA B 1 164 ? -8.078 15.039 24.422 1 96.38 164 ALA B N 1
ATOM 3116 C CA . ALA B 1 164 ? -8.875 14.398 23.375 1 96.38 164 ALA B CA 1
ATOM 3117 C C . ALA B 1 164 ? -8.906 15.25 22.109 1 96.38 164 ALA B C 1
ATOM 3119 O O . ALA B 1 164 ? -9.289 14.758 21.047 1 96.38 164 ALA B O 1
ATOM 3120 N N . GLN B 1 165 ? -8.438 16.531 22.203 1 97 165 GLN B N 1
ATOM 3121 C CA . GLN B 1 165 ? -8.438 17.438 21.062 1 97 165 GLN B CA 1
ATOM 3122 C C . GLN B 1 165 ? -7.168 17.297 20.234 1 97 165 GLN B C 1
ATOM 3124 O O . GLN B 1 165 ? -7.086 17.797 19.125 1 97 165 GLN B O 1
ATOM 3129 N N . VAL B 1 166 ? -6.219 16.547 20.781 1 98.69 166 VAL B N 1
ATOM 3130 C CA . VAL B 1 166 ? -4.875 16.703 20.234 1 98.69 166 VAL B CA 1
ATOM 3131 C C . VAL B 1 166 ? -4.512 15.477 19.406 1 98.69 166 VAL B C 1
ATOM 3133 O O . VAL B 1 166 ? -4.629 14.344 19.859 1 98.69 166 VAL B O 1
ATOM 3136 N N . VAL B 1 167 ? -4.129 15.703 18.172 1 98.81 167 VAL B N 1
ATOM 3137 C CA . VAL B 1 167 ? -3.516 14.75 17.25 1 98.81 167 VAL B CA 1
ATOM 3138 C C . VAL B 1 167 ? -2.062 15.133 16.984 1 98.81 167 VAL B C 1
ATOM 3140 O O . VAL B 1 167 ? -1.741 16.328 16.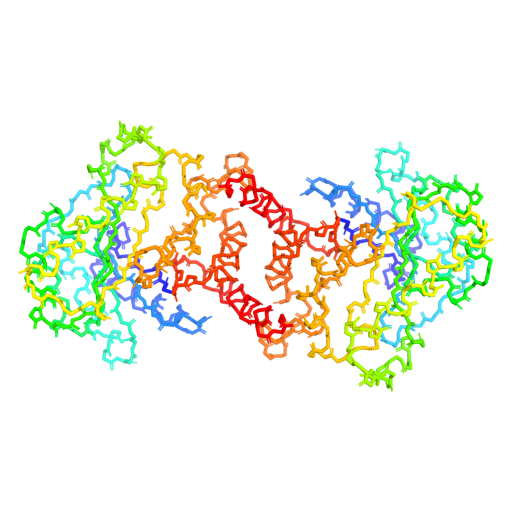875 1 98.81 167 VAL B O 1
ATOM 3143 N N . LEU B 1 168 ? -1.191 14.164 16.953 1 98.88 168 LEU B N 1
ATOM 3144 C CA . LEU B 1 168 ? 0.218 14.469 16.719 1 98.88 168 LEU B CA 1
ATOM 3145 C C . LEU B 1 168 ? 0.628 14.117 15.297 1 98.88 168 LEU B C 1
ATOM 3147 O O . LEU B 1 168 ? 0.042 13.219 14.68 1 98.88 168 LEU B O 1
ATOM 3151 N N . ASP B 1 169 ? 1.55 14.828 14.766 1 98.81 169 ASP B N 1
ATOM 3152 C CA . ASP B 1 169 ? 2.229 14.594 13.492 1 98.81 169 ASP B CA 1
ATOM 3153 C C . ASP B 1 169 ? 3.744 14.602 13.672 1 98.81 169 ASP B C 1
ATOM 3155 O O . ASP B 1 169 ? 4.324 15.617 14.07 1 98.81 169 ASP B O 1
ATOM 3159 N N . PRO B 1 170 ? 4.391 13.523 13.297 1 98.56 170 PRO B N 1
ATOM 3160 C CA . PRO B 1 170 ? 5.836 13.461 13.531 1 98.56 170 PRO B CA 1
ATOM 3161 C C . PRO B 1 170 ? 6.621 14.391 12.609 1 98.56 170 PRO B C 1
ATOM 3163 O O . PRO B 1 170 ? 7.816 14.609 12.812 1 98.56 170 PRO B O 1
ATOM 3166 N N . GLY B 1 171 ? 5.965 14.914 11.641 1 97.25 171 GLY B N 1
ATOM 3167 C CA . GLY B 1 171 ? 6.594 15.922 10.797 1 97.25 171 GLY B CA 1
ATOM 3168 C C . GLY B 1 171 ? 7.578 15.328 9.805 1 97.25 171 GLY B C 1
ATOM 3169 O O . GLY B 1 171 ? 8.703 15.812 9.68 1 97.25 171 GLY B O 1
ATOM 3170 N N . LEU B 1 172 ? 7.152 14.312 9.062 1 97 172 LEU B N 1
ATOM 3171 C CA . LEU B 1 172 ? 8.016 13.695 8.062 1 97 172 LEU B CA 1
ATOM 3172 C C . LEU B 1 172 ? 8.57 14.734 7.102 1 97 172 LEU B C 1
ATOM 3174 O O . LEU B 1 172 ? 7.824 15.578 6.594 1 97 172 LEU B O 1
ATOM 3178 N N . GLY B 1 173 ? 9.867 14.68 6.934 1 92.5 173 GLY B N 1
ATOM 3179 C CA . GLY B 1 173 ? 10.508 15.578 5.977 1 92.5 173 GLY B CA 1
ATOM 3180 C C . GLY B 1 173 ? 10.836 16.938 6.562 1 92.5 173 GLY B C 1
ATOM 3181 O O . GLY B 1 173 ? 11.523 17.734 5.926 1 92.5 173 GLY B O 1
ATOM 3182 N N . PHE B 1 174 ? 10.32 17.297 7.691 1 91.81 174 PHE B N 1
ATOM 3183 C CA . PHE B 1 174 ? 10.617 18.562 8.367 1 91.81 174 PHE B CA 1
ATOM 3184 C C . PHE B 1 174 ? 11.75 18.391 9.367 1 91.81 174 PHE B C 1
ATOM 3186 O O . PHE B 1 174 ? 11.555 17.812 10.445 1 91.81 174 PHE B O 1
ATOM 3193 N N . ALA B 1 175 ? 12.93 18.875 8.992 1 94.12 175 ALA B N 1
ATOM 3194 C CA . ALA B 1 175 ? 14.125 18.734 9.82 1 94.12 175 ALA B CA 1
ATOM 3195 C C . ALA B 1 175 ? 14.5 17.266 9.977 1 94.12 175 ALA B C 1
ATOM 3197 O O . ALA B 1 175 ? 14.82 16.812 11.086 1 94.12 175 ALA B O 1
ATOM 3198 N N . LYS B 1 176 ? 14.344 16.516 9.008 1 96.38 176 LYS B N 1
ATOM 3199 C CA . LYS B 1 176 ? 14.68 15.102 8.93 1 96.38 176 LYS B CA 1
ATOM 3200 C C . LYS B 1 176 ? 15.375 14.773 7.617 1 96.38 176 LYS B C 1
ATOM 3202 O O . LYS B 1 176 ? 15.008 15.297 6.562 1 96.38 176 LYS B O 1
ATOM 3207 N N . THR B 1 177 ? 16.359 13.914 7.699 1 95.44 177 THR B N 1
ATOM 3208 C CA . THR B 1 177 ? 16.875 13.305 6.48 1 95.44 177 THR B CA 1
ATOM 3209 C C . THR B 1 177 ? 15.883 12.305 5.902 1 95.44 177 THR B C 1
ATOM 3211 O O . THR B 1 177 ? 14.859 12.016 6.523 1 95.44 177 THR B O 1
ATOM 3214 N N . HIS B 1 178 ? 16.219 11.883 4.688 1 95.5 178 HIS B N 1
ATOM 3215 C CA . HIS B 1 178 ? 15.367 10.859 4.082 1 95.5 178 HIS B CA 1
ATOM 3216 C C . HIS B 1 178 ? 15.297 9.617 4.965 1 95.5 178 HIS B C 1
ATOM 3218 O O . HIS B 1 178 ? 14.203 9.102 5.227 1 95.5 178 HIS B O 1
ATOM 3224 N N . GLU B 1 179 ? 16.422 9.148 5.449 1 96.62 179 GLU B N 1
ATOM 3225 C CA . GLU B 1 179 ? 16.484 7.973 6.309 1 96.62 179 GLU B CA 1
ATOM 3226 C C . GLU B 1 179 ? 15.695 8.188 7.598 1 96.62 179 GLU B C 1
ATOM 3228 O O . GLU B 1 179 ? 14.953 7.305 8.031 1 96.62 179 GLU B O 1
ATOM 3233 N N . GLN B 1 180 ? 15.836 9.344 8.156 1 97.81 180 GLN B N 1
ATOM 3234 C CA . GLN B 1 180 ? 15.133 9.68 9.391 1 97.81 180 GLN B CA 1
ATOM 3235 C C . GLN B 1 180 ? 13.625 9.711 9.172 1 97.81 180 GLN B C 1
ATOM 3237 O O . GLN B 1 180 ? 12.852 9.281 10.039 1 97.81 180 GLN B O 1
ATOM 3242 N N . SER B 1 181 ? 13.188 10.203 8.047 1 98.06 181 SER B N 1
ATOM 3243 C CA . SER B 1 181 ? 11.773 10.219 7.723 1 98.06 181 SER B CA 1
ATOM 3244 C C . SER B 1 181 ? 11.211 8.797 7.629 1 98.06 181 SER B C 1
ATOM 3246 O O . SER B 1 181 ? 10.109 8.523 8.109 1 98.06 181 SER B O 1
ATOM 3248 N N . TRP B 1 182 ? 11.992 7.902 7.051 1 98.5 182 TRP B N 1
ATOM 3249 C CA . TRP B 1 182 ? 11.57 6.508 6.973 1 98.5 182 TRP B CA 1
ATOM 3250 C C . TRP B 1 182 ? 11.5 5.883 8.359 1 98.5 182 TRP B C 1
ATOM 3252 O O . TRP B 1 182 ? 10.578 5.121 8.664 1 98.5 182 TRP B O 1
ATOM 3262 N N . GLN B 1 183 ? 12.5 6.18 9.25 1 98.69 183 GLN B N 1
ATOM 3263 C CA . GLN B 1 183 ? 12.492 5.672 10.617 1 98.69 183 GLN B CA 1
ATOM 3264 C C . GLN B 1 183 ? 11.234 6.105 11.359 1 98.69 183 GLN B C 1
ATOM 3266 O O . GLN B 1 183 ? 10.617 5.305 12.062 1 98.69 183 GLN B O 1
ATOM 3271 N N . LEU B 1 184 ? 10.883 7.344 11.148 1 98.75 184 LEU B N 1
ATOM 3272 C CA . LEU B 1 184 ? 9.695 7.871 11.805 1 98.75 184 LEU B CA 1
ATOM 3273 C C . LEU B 1 184 ? 8.43 7.211 11.258 1 98.75 184 LEU B C 1
ATOM 3275 O O . LEU B 1 184 ? 7.531 6.848 12.016 1 98.75 184 LEU B O 1
ATOM 3279 N N . LEU B 1 185 ? 8.367 7.082 9.945 1 98.75 185 LEU B N 1
ATOM 3280 C CA . LEU B 1 185 ? 7.219 6.441 9.32 1 98.75 185 LEU B CA 1
ATOM 3281 C C . LEU B 1 185 ? 7.039 5.02 9.836 1 98.75 185 LEU B C 1
ATOM 3283 O O . LEU B 1 185 ? 5.934 4.621 10.203 1 98.75 185 LEU B O 1
ATOM 3287 N N . ALA B 1 186 ? 8.141 4.285 9.938 1 98.56 186 ALA B N 1
ATOM 3288 C CA . ALA B 1 186 ? 8.117 2.896 10.391 1 98.56 186 ALA B CA 1
ATOM 3289 C C . ALA B 1 186 ? 7.793 2.812 11.875 1 98.56 186 ALA B C 1
ATOM 3291 O O . ALA B 1 186 ? 7.426 1.747 12.383 1 98.56 186 ALA B O 1
ATOM 3292 N N . ALA B 1 187 ? 7.887 3.92 12.602 1 98.69 187 ALA B N 1
ATOM 3293 C CA . ALA B 1 187 ? 7.66 3.945 14.047 1 98.69 187 ALA B CA 1
ATOM 3294 C C . ALA B 1 187 ? 6.238 4.391 14.375 1 98.69 187 ALA B C 1
ATOM 3296 O O . ALA B 1 187 ? 5.934 4.723 15.523 1 98.69 187 ALA B O 1
ATOM 3297 N N . THR B 1 188 ? 5.336 4.375 13.43 1 98.69 188 THR B N 1
ATOM 3298 C CA . THR B 1 188 ? 3.973 4.871 13.586 1 98.69 188 THR B CA 1
ATOM 3299 C C . THR B 1 188 ? 3.293 4.211 14.781 1 98.69 188 THR B C 1
ATOM 3301 O O . THR B 1 188 ? 2.762 4.902 15.656 1 98.69 188 THR B O 1
ATOM 3304 N N . ALA B 1 189 ? 3.344 2.896 14.875 1 98.38 189 ALA B N 1
ATOM 3305 C CA . ALA B 1 189 ? 2.697 2.182 15.969 1 98.38 189 ALA B CA 1
ATOM 3306 C C . ALA B 1 189 ? 3.336 2.537 17.312 1 98.38 189 ALA B C 1
ATOM 3308 O O . ALA B 1 189 ? 2.633 2.799 18.297 1 98.38 189 ALA B O 1
ATOM 3309 N N . ARG B 1 190 ? 4.633 2.574 17.328 1 98.31 190 ARG B N 1
ATOM 3310 C CA . ARG B 1 190 ? 5.375 2.867 18.547 1 98.31 190 ARG B CA 1
ATOM 3311 C C . ARG B 1 190 ? 5.066 4.273 19.047 1 98.31 190 ARG B C 1
ATOM 3313 O O . ARG B 1 190 ? 4.789 4.465 20.234 1 98.31 190 ARG B O 1
ATOM 3320 N N . LEU B 1 191 ? 5.109 5.227 18.156 1 98.62 191 LEU B N 1
ATOM 3321 C CA . LEU B 1 191 ? 4.848 6.609 18.531 1 98.62 191 LEU B CA 1
ATOM 3322 C C . LEU B 1 191 ? 3.428 6.766 19.062 1 98.62 191 LEU B C 1
ATOM 3324 O O . LEU B 1 191 ? 3.205 7.477 20.047 1 98.62 191 LEU B O 1
ATOM 3328 N N . THR B 1 192 ? 2.482 6.117 18.422 1 98.31 192 THR B N 1
ATOM 3329 C CA . THR B 1 192 ? 1.096 6.16 18.875 1 98.31 192 THR B CA 1
ATOM 3330 C C . THR B 1 192 ? 0.969 5.602 20.281 1 98.31 192 THR B C 1
ATOM 3332 O O . THR B 1 192 ? 0.34 6.215 21.156 1 98.31 192 THR B O 1
ATOM 3335 N N . ALA B 1 193 ? 1.597 4.473 20.531 1 98.06 193 ALA B N 1
ATOM 3336 C CA . ALA B 1 193 ? 1.533 3.818 21.844 1 98.06 193 ALA B CA 1
ATOM 3337 C C . ALA B 1 193 ? 2.238 4.648 22.906 1 98.06 193 ALA B C 1
ATOM 3339 O O . ALA B 1 193 ? 1.694 4.871 23.984 1 98.06 193 ALA B O 1
ATOM 3340 N N . ASP B 1 194 ? 3.395 5.129 22.609 1 98.19 194 ASP B N 1
ATOM 3341 C CA . ASP B 1 194 ? 4.238 5.82 23.578 1 98.19 194 ASP B CA 1
ATOM 3342 C C . ASP B 1 194 ? 3.645 7.172 23.969 1 98.19 194 ASP B C 1
ATOM 3344 O O . ASP B 1 194 ? 3.689 7.57 25.125 1 98.19 194 ASP B O 1
ATOM 3348 N N . LEU B 1 195 ? 3.092 7.867 22.969 1 98.38 195 LEU B N 1
ATOM 3349 C CA . LEU B 1 195 ? 2.613 9.227 23.188 1 98.38 195 LEU B CA 1
ATOM 3350 C C . LEU B 1 195 ? 1.159 9.219 23.656 1 98.38 195 LEU B C 1
ATOM 3352 O O . LEU B 1 195 ? 0.674 10.211 24.203 1 98.38 195 LEU B O 1
ATOM 3356 N N . GLY B 1 196 ? 0.468 8.125 23.344 1 98 196 GLY B N 1
ATOM 3357 C CA . GLY B 1 196 ? -0.91 7.977 23.781 1 98 196 GLY B CA 1
ATOM 3358 C C . GLY B 1 196 ? -1.865 8.922 23.078 1 98 196 GLY B C 1
ATOM 3359 O O . GLY B 1 196 ? -2.844 9.383 23.672 1 98 196 GLY B O 1
ATOM 3360 N N . ARG B 1 197 ? -1.55 9.32 21.906 1 98.44 197 ARG B N 1
ATOM 3361 C CA . ARG B 1 197 ? -2.363 10.219 21.094 1 98.44 197 ARG B CA 1
ATOM 3362 C C . ARG B 1 197 ? -2.486 9.688 19.672 1 98.44 197 ARG B C 1
ATOM 3364 O O . ARG B 1 197 ? -1.611 8.961 19.188 1 98.44 197 ARG B O 1
ATOM 3371 N N . PRO B 1 198 ? -3.635 10.055 19 1 98.62 198 PRO B N 1
ATOM 3372 C CA . PRO B 1 198 ? -3.699 9.711 17.578 1 98.62 198 PRO B CA 1
ATOM 3373 C C . PRO B 1 198 ? -2.566 10.344 16.766 1 98.62 198 PRO B C 1
ATOM 3375 O O . PRO B 1 198 ? -2.072 11.414 17.125 1 98.62 198 PRO B O 1
ATOM 3378 N N . LEU B 1 199 ? -2.176 9.656 15.688 1 98.81 199 LEU B N 1
ATOM 3379 C CA . LEU B 1 199 ? -1.067 10.125 14.859 1 98.81 199 LEU B CA 1
ATOM 3380 C C . LEU B 1 199 ? -1.527 10.391 13.43 1 98.81 199 LEU B C 1
ATOM 3382 O O . LEU B 1 199 ? -2.168 9.539 12.812 1 98.81 199 LEU B O 1
ATOM 3386 N N . LEU B 1 200 ? -1.282 11.57 12.898 1 98.88 200 LEU B N 1
ATOM 3387 C CA . LEU B 1 200 ? -1.456 11.914 11.492 1 98.88 200 LEU B CA 1
ATOM 3388 C C . LEU B 1 200 ? -0.165 11.688 10.711 1 98.88 200 LEU B C 1
ATOM 3390 O O . LEU B 1 200 ? 0.907 12.117 11.141 1 98.88 200 LEU B O 1
ATOM 3394 N N . ILE B 1 201 ? -0.27 10.969 9.609 1 98.81 201 ILE B N 1
ATOM 3395 C CA . ILE B 1 201 ? 0.894 10.719 8.766 1 98.81 201 ILE B CA 1
ATOM 3396 C C . ILE B 1 201 ? 0.757 11.5 7.457 1 98.81 201 ILE B C 1
ATOM 3398 O O . ILE B 1 201 ? -0.171 11.258 6.68 1 98.81 201 ILE B O 1
ATOM 3402 N N . GLY B 1 202 ? 1.63 12.453 7.223 1 98.19 202 GLY B N 1
ATOM 3403 C CA . GLY B 1 202 ? 1.691 13.203 5.977 1 98.19 202 GLY B CA 1
ATOM 3404 C C . GLY B 1 202 ? 2.895 12.844 5.125 1 98.19 202 GLY B C 1
ATOM 3405 O O . GLY B 1 202 ? 3.855 13.609 5.043 1 98.19 202 GLY B O 1
ATOM 3406 N N . ALA B 1 203 ? 2.807 11.781 4.426 1 98.12 203 ALA B N 1
ATOM 3407 C CA . ALA B 1 203 ? 3.932 11.312 3.619 1 98.12 203 ALA B CA 1
ATOM 3408 C C . ALA B 1 203 ? 3.754 11.703 2.154 1 98.12 203 ALA B C 1
ATOM 3410 O O . ALA B 1 203 ? 4.688 11.586 1.356 1 98.12 203 ALA B O 1
ATOM 3411 N N . SER B 1 204 ? 2.648 12.258 1.79 1 97.75 204 SER B N 1
ATOM 3412 C CA . SER B 1 204 ? 2.24 12.367 0.394 1 97.75 204 SER B CA 1
ATOM 3413 C C . SER B 1 204 ? 3.258 13.156 -0.422 1 97.75 204 SER B C 1
ATOM 3415 O O . SER B 1 204 ? 3.518 14.32 -0.137 1 97.75 204 SER B O 1
ATOM 3417 N N . ARG B 1 205 ? 3.898 12.508 -1.412 1 96.81 205 ARG B N 1
ATOM 3418 C CA . ARG B 1 205 ? 4.762 13.039 -2.461 1 96.81 205 ARG B CA 1
ATOM 3419 C C . ARG B 1 205 ? 6.02 13.664 -1.871 1 96.81 205 ARG B C 1
ATOM 3421 O O . ARG B 1 205 ? 6.73 14.406 -2.555 1 96.81 205 ARG B O 1
ATOM 3428 N N . LYS B 1 206 ? 6.324 13.445 -0.669 1 95.38 206 LYS B N 1
ATOM 3429 C CA . LYS B 1 206 ? 7.508 14.023 -0.042 1 95.38 206 LYS B CA 1
ATOM 3430 C C . LYS B 1 206 ? 8.789 13.445 -0.637 1 95.38 206 LYS B C 1
ATOM 3432 O O . LYS B 1 206 ? 8.781 12.32 -1.148 1 95.38 206 LYS B O 1
ATOM 3437 N N . ARG B 1 207 ? 9.82 14.117 -0.519 1 93.12 207 ARG B N 1
ATOM 3438 C CA . ARG B 1 207 ? 11.078 13.812 -1.199 1 93.12 207 ARG B CA 1
ATOM 3439 C C . ARG B 1 207 ? 11.641 12.477 -0.733 1 93.12 207 ARG B C 1
ATOM 3441 O O . ARG B 1 207 ? 12.227 11.734 -1.525 1 93.12 207 ARG B O 1
ATOM 3448 N N . PHE B 1 208 ? 11.5 12.172 0.549 1 96 208 PHE B N 1
ATOM 3449 C CA . PHE B 1 208 ? 12.117 10.953 1.055 1 96 208 PHE B CA 1
ATOM 3450 C C . PHE B 1 208 ? 11.5 9.727 0.396 1 96 208 PHE B C 1
ATOM 3452 O O . PHE B 1 208 ? 12.125 8.664 0.334 1 96 208 PHE B O 1
ATOM 3459 N N . LEU B 1 209 ? 10.266 9.82 -0.209 1 97.75 209 LEU B N 1
ATOM 3460 C CA . LEU B 1 209 ? 9.617 8.727 -0.92 1 97.75 209 LEU B CA 1
ATOM 3461 C C . LEU B 1 209 ? 10.312 8.453 -2.25 1 97.75 209 LEU B C 1
ATOM 3463 O O . LEU B 1 209 ? 10.078 7.422 -2.879 1 97.75 209 LEU B O 1
ATOM 3467 N N . GLY B 1 210 ? 11.172 9.344 -2.633 1 96.31 210 GLY B N 1
ATOM 3468 C CA . GLY B 1 210 ? 11.953 9.117 -3.842 1 96.31 210 GLY B CA 1
ATOM 3469 C C . GLY B 1 210 ? 12.766 7.844 -3.797 1 96.31 210 GLY B C 1
ATOM 3470 O O . GLY B 1 210 ? 13.047 7.246 -4.836 1 96.31 210 GLY B O 1
ATOM 3471 N N . LEU B 1 211 ? 13.148 7.418 -2.611 1 94.44 211 LEU B N 1
ATOM 3472 C CA . LEU B 1 211 ? 13.891 6.172 -2.459 1 94.44 211 LEU B CA 1
ATOM 3473 C C . LEU B 1 211 ? 13.055 4.98 -2.914 1 94.44 211 LEU B C 1
ATOM 3475 O O . LEU B 1 211 ? 13.602 3.99 -3.41 1 94.44 211 LEU B O 1
ATOM 3479 N N . ALA B 1 212 ? 11.805 5.082 -2.779 1 96.5 212 ALA B N 1
ATOM 3480 C CA . ALA B 1 212 ? 10.891 4.008 -3.16 1 96.5 212 ALA B CA 1
ATOM 3481 C C . ALA B 1 212 ? 10.438 4.16 -4.609 1 96.5 212 ALA B C 1
ATOM 3483 O O . ALA B 1 212 ? 10.336 3.176 -5.344 1 96.5 212 ALA B O 1
ATOM 3484 N N . ALA B 1 213 ? 10.203 5.363 -5.047 1 95.62 213 ALA B N 1
ATOM 3485 C CA . ALA B 1 213 ? 9.625 5.645 -6.359 1 95.62 213 ALA B CA 1
ATOM 3486 C C . ALA B 1 213 ? 10.703 5.645 -7.441 1 95.62 213 ALA B C 1
ATOM 3488 O O . ALA B 1 213 ? 10.398 5.531 -8.633 1 95.62 213 ALA B O 1
ATOM 3489 N N . GLY B 1 214 ? 11.945 5.762 -7.059 1 92 214 GLY B N 1
ATOM 3490 C CA . GLY B 1 214 ? 13.055 5.812 -8 1 92 214 GLY B CA 1
ATOM 3491 C C . GLY B 1 214 ? 13.742 7.164 -8.039 1 92 214 GLY B C 1
ATOM 3492 O O . GLY B 1 214 ? 13.148 8.18 -7.691 1 92 214 GLY B O 1
ATOM 3493 N N . PRO B 1 215 ? 14.992 7.117 -8.438 1 88 215 PRO B N 1
ATOM 3494 C CA . PRO B 1 215 ? 15.766 8.359 -8.477 1 88 215 PRO B CA 1
ATOM 3495 C C . PRO B 1 215 ? 15.148 9.406 -9.406 1 88 215 PRO B C 1
ATOM 3497 O O . PRO B 1 215 ? 14.734 9.078 -10.523 1 88 215 PRO B O 1
ATOM 3500 N N . GLY B 1 216 ? 15.008 10.594 -8.867 1 90.69 216 GLY B N 1
ATOM 3501 C CA . GLY B 1 216 ? 14.547 11.703 -9.695 1 90.69 216 GLY B CA 1
ATOM 3502 C C . GLY B 1 216 ? 13.039 11.734 -9.867 1 90.69 216 GLY B C 1
ATOM 3503 O O . GLY B 1 216 ? 12.516 12.547 -10.625 1 90.69 216 GLY B O 1
ATOM 3504 N N . ALA B 1 217 ? 12.375 10.922 -9.227 1 93.56 217 ALA B N 1
ATOM 3505 C CA . ALA B 1 217 ? 10.922 10.891 -9.359 1 93.56 217 ALA B CA 1
ATOM 3506 C C . ALA B 1 217 ? 10.312 12.25 -9.023 1 93.56 217 ALA B C 1
ATOM 3508 O O . ALA B 1 217 ? 10.539 12.789 -7.941 1 93.56 217 ALA B O 1
ATOM 3509 N N . ALA B 1 218 ? 9.531 12.812 -9.945 1 95.06 218 ALA B N 1
ATOM 3510 C CA . ALA B 1 218 ? 8.766 14.023 -9.68 1 95.06 218 ALA B CA 1
ATOM 3511 C C . ALA B 1 218 ? 7.68 13.773 -8.633 1 95.06 218 ALA B C 1
ATOM 3513 O O . ALA B 1 218 ? 7.324 12.617 -8.367 1 95.06 218 ALA B O 1
ATOM 3514 N N . PRO B 1 219 ? 7.16 14.789 -8.047 1 94.44 219 PRO B N 1
ATOM 3515 C CA . PRO B 1 219 ? 6.191 14.609 -6.961 1 94.44 219 PRO B CA 1
ATOM 3516 C C . PRO B 1 219 ? 5.027 13.703 -7.355 1 94.44 219 PRO B C 1
ATOM 3518 O O . PRO B 1 219 ? 4.707 12.758 -6.633 1 94.44 219 PRO B O 1
ATOM 3521 N N . VAL B 1 220 ? 4.492 13.859 -8.5 1 94.38 220 VAL B N 1
ATOM 3522 C CA . VAL B 1 220 ? 3.326 13.086 -8.914 1 94.38 220 VAL B CA 1
ATOM 3523 C C . VAL B 1 220 ? 3.725 11.633 -9.133 1 94.38 220 VAL B C 1
ATOM 3525 O O . VAL B 1 220 ? 2.904 10.727 -8.969 1 94.38 220 VAL B O 1
ATOM 3528 N N . GLN B 1 221 ? 5.004 11.359 -9.43 1 95.56 221 GLN B N 1
ATOM 3529 C CA . GLN B 1 221 ? 5.512 10.016 -9.648 1 95.56 221 GLN B CA 1
ATOM 3530 C C . GLN B 1 221 ? 5.719 9.281 -8.328 1 95.56 221 GLN B C 1
ATOM 3532 O O . GLN B 1 221 ? 6.039 8.086 -8.32 1 95.56 221 GLN B O 1
ATOM 3537 N N . ARG B 1 222 ? 5.445 9.984 -7.227 1 97.88 222 ARG B N 1
ATOM 3538 C CA . ARG B 1 222 ? 5.602 9.375 -5.91 1 97.88 222 ARG B CA 1
ATOM 3539 C C . ARG B 1 222 ? 4.25 8.961 -5.336 1 97.88 222 ARG B C 1
ATOM 3541 O O . ARG B 1 222 ? 4.172 8.492 -4.195 1 97.88 222 ARG B O 1
ATOM 3548 N N . ASP B 1 223 ? 3.215 9.039 -6.16 1 97.69 223 ASP B N 1
ATOM 3549 C CA . ASP B 1 223 ? 1.865 8.758 -5.68 1 97.69 223 ASP B CA 1
ATOM 3550 C C . ASP B 1 223 ? 1.715 7.277 -5.316 1 97.69 223 ASP B C 1
ATOM 3552 O O . ASP B 1 223 ? 1.063 6.941 -4.324 1 97.69 223 ASP B O 1
ATOM 3556 N N . ALA B 1 224 ? 2.334 6.398 -6.09 1 97.88 224 ALA B N 1
ATOM 3557 C CA . ALA B 1 224 ? 2.232 4.973 -5.789 1 97.88 224 ALA B CA 1
ATOM 3558 C C . ALA B 1 224 ? 2.926 4.641 -4.469 1 97.88 224 ALA B C 1
ATOM 3560 O O . ALA B 1 224 ? 2.387 3.898 -3.646 1 97.88 224 ALA B O 1
ATOM 3561 N N . ALA B 1 225 ? 4.082 5.191 -4.289 1 98.56 225 ALA B N 1
ATOM 3562 C CA . ALA B 1 225 ? 4.785 5.016 -3.021 1 98.56 225 ALA B CA 1
ATOM 3563 C C . ALA B 1 225 ? 3.996 5.629 -1.867 1 98.56 225 ALA B C 1
ATOM 3565 O O . ALA B 1 225 ? 3.973 5.082 -0.763 1 98.56 225 ALA B O 1
ATOM 3566 N N . THR B 1 226 ? 3.355 6.781 -2.141 1 98.75 226 THR B N 1
ATOM 3567 C CA . THR B 1 226 ? 2.492 7.402 -1.142 1 98.75 226 THR B CA 1
ATOM 3568 C C . THR B 1 226 ? 1.376 6.449 -0.723 1 98.75 226 THR B C 1
ATOM 3570 O O . THR B 1 226 ? 1.144 6.242 0.47 1 98.75 226 THR B O 1
ATOM 3573 N N . ALA B 1 227 ? 0.736 5.859 -1.701 1 98.69 227 ALA B N 1
ATOM 3574 C CA . ALA B 1 227 ? -0.378 4.961 -1.408 1 98.69 227 ALA B CA 1
ATOM 3575 C C . ALA B 1 227 ? 0.095 3.732 -0.637 1 98.69 227 ALA B C 1
ATOM 3577 O O . ALA B 1 227 ? -0.59 3.262 0.273 1 98.69 227 ALA B O 1
ATOM 3578 N N . ALA B 1 228 ? 1.243 3.223 -1.004 1 98.81 228 ALA B N 1
ATOM 3579 C CA . ALA B 1 228 ? 1.823 2.102 -0.271 1 98.81 228 ALA B CA 1
ATOM 3580 C C . ALA B 1 228 ? 2.121 2.486 1.176 1 98.81 228 ALA B C 1
ATOM 3582 O O . ALA B 1 228 ? 1.81 1.732 2.102 1 98.81 228 ALA B O 1
ATOM 3583 N N . ALA B 1 229 ? 2.686 3.648 1.371 1 98.88 229 ALA B N 1
ATOM 3584 C CA . ALA B 1 229 ? 2.963 4.156 2.713 1 98.88 229 ALA B CA 1
ATOM 3585 C C . ALA B 1 229 ? 1.673 4.336 3.506 1 98.88 229 ALA B C 1
ATOM 3587 O O . ALA B 1 229 ? 1.632 4.066 4.707 1 98.88 229 ALA B O 1
ATOM 3588 N N . THR B 1 230 ? 0.647 4.809 2.832 1 98.88 230 THR B N 1
ATOM 3589 C CA . THR B 1 230 ? -0.67 4.953 3.441 1 98.88 230 THR B CA 1
ATOM 3590 C C . THR B 1 230 ? -1.17 3.617 3.98 1 98.88 230 THR B C 1
ATOM 3592 O O . THR B 1 230 ? -1.637 3.535 5.117 1 98.88 230 THR B O 1
ATOM 3595 N N . ALA B 1 231 ? -1.041 2.57 3.191 1 98.88 231 ALA B N 1
ATOM 3596 C CA . ALA B 1 231 ? -1.503 1.251 3.615 1 98.88 231 ALA B CA 1
ATOM 3597 C C . ALA B 1 231 ? -0.746 0.776 4.852 1 98.88 231 ALA B C 1
ATOM 3599 O O . ALA B 1 231 ? -1.352 0.294 5.812 1 98.88 231 ALA B O 1
ATOM 3600 N N . LEU B 1 232 ? 0.557 0.933 4.855 1 98.88 232 LEU B N 1
ATOM 3601 C CA . LEU B 1 232 ? 1.394 0.474 5.957 1 98.88 232 LEU B CA 1
ATOM 3602 C C . LEU B 1 232 ? 1.124 1.285 7.219 1 98.88 232 LEU B C 1
ATOM 3604 O O . LEU B 1 232 ? 0.975 0.721 8.305 1 98.88 232 LEU B O 1
ATOM 3608 N N . ALA B 1 233 ? 1.029 2.613 7.059 1 98.88 233 ALA B N 1
ATOM 3609 C CA . ALA B 1 233 ? 0.768 3.482 8.203 1 98.88 233 ALA B CA 1
ATOM 3610 C C . ALA B 1 233 ? -0.601 3.189 8.812 1 98.88 233 ALA B C 1
ATOM 3612 O O . ALA B 1 233 ? -0.746 3.152 10.039 1 98.88 233 ALA B O 1
ATOM 3613 N N . ALA B 1 234 ? -1.578 3.016 7.949 1 98.75 234 ALA B N 1
ATOM 3614 C CA . ALA B 1 234 ? -2.926 2.699 8.414 1 98.75 234 ALA B CA 1
ATOM 3615 C C . ALA B 1 234 ? -2.947 1.37 9.164 1 98.75 234 ALA B C 1
ATOM 3617 O O . ALA B 1 234 ? -3.559 1.262 10.234 1 98.75 234 ALA B O 1
ATOM 3618 N N . ALA B 1 235 ? -2.307 0.401 8.602 1 98.5 235 ALA B N 1
ATOM 3619 C CA . ALA B 1 235 ? -2.223 -0.896 9.273 1 98.5 235 ALA B CA 1
ATOM 3620 C C . ALA B 1 235 ? -1.522 -0.776 10.617 1 98.5 235 ALA B C 1
ATOM 3622 O O . ALA B 1 235 ? -1.829 -1.521 11.555 1 98.5 235 ALA B O 1
ATOM 3623 N N . ALA B 1 236 ? -0.625 0.189 10.734 1 98.44 236 ALA B N 1
ATOM 3624 C CA . ALA B 1 236 ? 0.135 0.405 11.961 1 98.44 236 ALA B CA 1
ATOM 3625 C C . ALA B 1 236 ? -0.646 1.271 12.945 1 98.44 236 ALA B C 1
ATOM 3627 O O . ALA B 1 236 ? -0.186 1.524 14.062 1 98.44 236 ALA B O 1
ATOM 3628 N N . GLY B 1 237 ? -1.775 1.809 12.523 1 98.19 237 GLY B N 1
ATOM 3629 C CA . GLY B 1 237 ? -2.662 2.438 13.492 1 98.19 237 GLY B CA 1
ATOM 3630 C C . GLY B 1 237 ? -2.746 3.943 13.328 1 98.19 237 GLY B C 1
ATOM 3631 O O . GLY B 1 237 ? -3.262 4.637 14.211 1 98.19 237 GLY B O 1
ATOM 3632 N N . ALA B 1 238 ? -2.252 4.496 12.258 1 98.56 238 ALA B N 1
ATOM 3633 C CA . ALA B 1 238 ? -2.375 5.934 12.031 1 98.56 238 ALA B CA 1
ATOM 3634 C C . ALA B 1 238 ? -3.834 6.375 12.102 1 98.56 238 ALA B C 1
ATOM 3636 O O . ALA B 1 238 ? -4.73 5.664 11.641 1 98.56 238 ALA B O 1
ATOM 3637 N N . TRP B 1 239 ? -4.047 7.543 12.664 1 98.19 239 TRP B N 1
ATOM 3638 C CA . TRP B 1 239 ? -5.391 8.109 12.766 1 98.19 239 TRP B CA 1
ATOM 3639 C C . TRP B 1 239 ? -5.891 8.57 11.398 1 98.19 239 TRP B C 1
ATOM 3641 O O . TRP B 1 239 ? -7.035 8.305 11.031 1 98.19 239 TRP B O 1
ATOM 3651 N N . ALA B 1 240 ? -5.066 9.211 10.688 1 98.5 240 ALA B N 1
ATOM 3652 C CA . ALA B 1 240 ? -5.348 9.742 9.359 1 98.5 240 ALA B CA 1
ATOM 3653 C C . ALA B 1 240 ? -4.07 9.875 8.539 1 98.5 240 ALA B C 1
ATOM 3655 O O . ALA B 1 240 ? -2.967 9.828 9.086 1 98.5 240 ALA B O 1
ATOM 3656 N N . VAL B 1 241 ? -4.277 9.906 7.25 1 98.81 241 VAL B N 1
ATOM 3657 C CA . VAL B 1 241 ? -3.205 10.281 6.336 1 98.81 241 VAL B CA 1
ATOM 3658 C C . VAL B 1 241 ? -3.566 11.578 5.617 1 98.81 241 VAL B C 1
ATOM 3660 O O . VAL B 1 241 ? -4.742 11.836 5.34 1 98.81 241 VAL B O 1
ATOM 3663 N N . ARG B 1 242 ? -2.562 12.406 5.422 1 98.62 242 ARG B N 1
ATOM 3664 C CA . ARG B 1 242 ? -2.707 13.641 4.652 1 98.62 242 ARG B CA 1
ATOM 3665 C C . ARG B 1 242 ? -2.166 13.469 3.236 1 98.62 242 ARG B C 1
ATOM 3667 O O . ARG B 1 242 ? -0.982 13.18 3.049 1 98.62 242 ARG B O 1
ATOM 3674 N N . VAL B 1 243 ? -3.068 13.688 2.238 1 98.38 243 VAL B N 1
ATOM 3675 C CA . VAL B 1 243 ? -2.629 13.234 0.922 1 98.38 243 VAL B CA 1
ATOM 3676 C C . VAL B 1 243 ? -3.07 14.234 -0.143 1 98.38 243 VAL B C 1
ATOM 3678 O O . VAL B 1 243 ? -4.02 14.992 0.066 1 98.38 243 VAL B O 1
ATOM 3681 N N . HIS B 1 244 ? -2.42 14.219 -1.318 1 96.06 244 HIS B N 1
ATOM 3682 C CA . HIS B 1 244 ? -2.756 15.008 -2.494 1 96.06 244 HIS B CA 1
ATOM 3683 C C . HIS B 1 244 ? -3.719 14.258 -3.408 1 96.06 244 HIS B C 1
ATOM 3685 O O . HIS B 1 244 ? -4.59 14.867 -4.031 1 96.06 244 HIS B O 1
ATOM 3691 N N . GLU B 1 245 ? -3.561 12.961 -3.533 1 96.19 245 GLU B N 1
ATOM 3692 C CA . GLU B 1 245 ? -4.328 12.086 -4.418 1 96.19 245 GLU B CA 1
ATOM 3693 C C . GLU B 1 245 ? -5.23 11.148 -3.619 1 96.19 245 GLU B C 1
ATOM 3695 O O . GLU B 1 245 ? -4.746 10.281 -2.891 1 96.19 245 GLU B O 1
ATOM 3700 N N . VAL B 1 246 ? -6.535 11.328 -3.838 1 98 246 VAL B N 1
ATOM 3701 C CA . VAL B 1 246 ? -7.48 10.734 -2.898 1 98 246 VAL B CA 1
ATOM 3702 C C . VAL B 1 246 ? -7.801 9.305 -3.322 1 98 246 VAL B C 1
ATOM 3704 O O . VAL B 1 246 ? -7.715 8.375 -2.512 1 98 246 VAL B O 1
ATOM 3707 N N . PRO B 1 247 ? -8.078 8.953 -4.555 1 97.06 247 PRO B N 1
ATOM 3708 C CA . PRO B 1 247 ? -8.633 7.641 -4.895 1 97.06 247 PRO B CA 1
ATOM 3709 C C . PRO B 1 247 ? -7.699 6.492 -4.52 1 97.06 247 PRO B C 1
ATOM 3711 O O . PRO B 1 247 ? -8.109 5.559 -3.828 1 97.06 247 PRO B O 1
ATOM 3714 N N . ALA B 1 248 ? -6.441 6.555 -4.867 1 97.69 248 ALA B N 1
ATOM 3715 C CA . ALA B 1 248 ? -5.527 5.457 -4.551 1 97.69 248 ALA B CA 1
ATOM 3716 C C . ALA B 1 248 ? -5.309 5.344 -3.047 1 97.69 248 ALA B C 1
ATOM 3718 O O . ALA B 1 248 ? -5.156 4.238 -2.52 1 97.69 248 ALA B O 1
ATOM 3719 N N . ASN B 1 249 ? -5.297 6.469 -2.379 1 98.62 249 ASN B N 1
ATOM 3720 C CA . ASN B 1 249 ? -5.098 6.438 -0.934 1 98.62 249 ASN B CA 1
ATOM 3721 C C . ASN B 1 249 ? -6.344 5.934 -0.21 1 98.62 249 ASN B C 1
ATOM 3723 O O . ASN B 1 249 ? -6.242 5.262 0.818 1 98.62 249 ASN B O 1
ATOM 3727 N N . ARG B 1 250 ? -7.496 6.289 -0.723 1 98.19 250 ARG B N 1
ATOM 3728 C CA . ARG B 1 250 ? -8.727 5.719 -0.193 1 98.19 250 ARG B CA 1
ATOM 3729 C C . ARG B 1 250 ? -8.719 4.195 -0.297 1 98.19 250 ARG B C 1
ATOM 3731 O O . ARG B 1 250 ? -9.016 3.5 0.674 1 98.19 250 ARG B O 1
ATOM 3738 N N . ASP B 1 251 ? -8.375 3.668 -1.461 1 98.5 251 ASP B N 1
ATOM 3739 C CA . ASP B 1 251 ? -8.281 2.223 -1.645 1 98.5 251 ASP B CA 1
ATOM 3740 C C . ASP B 1 251 ? -7.25 1.613 -0.698 1 98.5 251 ASP B C 1
ATOM 3742 O O . ASP B 1 251 ? -7.461 0.524 -0.16 1 98.5 251 ASP B O 1
ATOM 3746 N N . ALA B 1 252 ? -6.129 2.295 -0.491 1 98.75 252 ALA B N 1
ATOM 3747 C CA . ALA B 1 252 ? -5.082 1.825 0.416 1 98.75 252 ALA B CA 1
ATOM 3748 C C . ALA B 1 252 ? -5.598 1.745 1.85 1 98.75 252 ALA B C 1
ATOM 3750 O O . ALA B 1 252 ? -5.336 0.769 2.557 1 98.75 252 ALA B O 1
ATOM 3751 N N . LEU B 1 253 ? -6.34 2.771 2.271 1 98.69 253 LEU B N 1
ATOM 3752 C CA . LEU B 1 253 ? -6.906 2.781 3.615 1 98.69 253 LEU B CA 1
ATOM 3753 C C . LEU B 1 253 ? -7.891 1.631 3.801 1 98.69 253 LEU B C 1
ATOM 3755 O O . LEU B 1 253 ? -7.871 0.951 4.828 1 98.69 253 LEU B O 1
ATOM 3759 N N . ARG B 1 254 ? -8.695 1.445 2.838 1 98.38 254 ARG B N 1
ATOM 3760 C CA . ARG B 1 254 ? -9.672 0.364 2.912 1 98.38 254 ARG B CA 1
ATOM 3761 C C . ARG B 1 254 ? -8.984 -0.997 2.92 1 98.38 254 ARG B C 1
ATOM 3763 O O . ARG B 1 254 ? -9.383 -1.899 3.654 1 98.38 254 ARG B O 1
ATOM 3770 N N . THR B 1 255 ? -7.984 -1.146 2.109 1 98.75 255 THR B N 1
ATOM 3771 C CA . THR B 1 255 ? -7.199 -2.377 2.09 1 98.75 255 THR B CA 1
ATOM 3772 C C . THR B 1 255 ? -6.602 -2.658 3.463 1 98.75 255 THR B C 1
ATOM 3774 O O . THR B 1 255 ? -6.691 -3.777 3.969 1 98.75 255 THR B O 1
ATOM 3777 N N . ALA B 1 256 ? -6.012 -1.623 4.066 1 98.75 256 ALA B N 1
ATOM 3778 C CA . ALA B 1 256 ? -5.426 -1.771 5.398 1 98.75 256 ALA B CA 1
ATOM 3779 C C . ALA B 1 256 ? -6.488 -2.135 6.43 1 98.75 256 ALA B C 1
ATOM 3781 O O . ALA B 1 256 ? -6.246 -2.953 7.32 1 98.75 256 ALA B O 1
ATOM 3782 N N . SER B 1 257 ? -7.66 -1.492 6.336 1 98.25 257 SER B N 1
ATOM 3783 C CA . SER B 1 257 ? -8.75 -1.795 7.254 1 98.25 257 SER B CA 1
ATOM 3784 C C . SER B 1 257 ? -9.188 -3.252 7.137 1 98.25 257 SER B C 1
ATOM 3786 O O . SER B 1 257 ? -9.352 -3.939 8.148 1 98.25 257 SER B O 1
ATOM 3788 N N . LEU B 1 258 ? -9.352 -3.742 5.926 1 98.19 258 LEU B N 1
ATOM 3789 C CA . LEU B 1 258 ? -9.742 -5.129 5.688 1 98.19 258 LEU B CA 1
ATOM 3790 C C . LEU B 1 258 ? -8.656 -6.086 6.164 1 98.19 258 LEU B C 1
ATOM 3792 O O . LEU B 1 258 ? -8.953 -7.133 6.746 1 98.19 258 LEU B O 1
ATOM 3796 N N . TRP B 1 259 ? -7.41 -5.727 5.91 1 98.12 259 TRP B N 1
ATOM 3797 C CA . TRP B 1 259 ? -6.266 -6.5 6.387 1 98.12 259 TRP B CA 1
ATOM 3798 C C . TRP B 1 259 ? -6.312 -6.664 7.902 1 98.12 259 TRP B C 1
ATOM 3800 O O . TRP B 1 259 ? -6.203 -7.781 8.414 1 98.12 259 TRP B O 1
ATOM 3810 N N . LYS B 1 260 ? -6.582 -5.609 8.633 1 97.56 260 LYS B N 1
ATOM 3811 C CA . LYS B 1 260 ? -6.621 -5.621 10.094 1 97.56 260 LYS B CA 1
ATOM 3812 C C . LYS B 1 260 ? -7.828 -6.398 10.602 1 97.56 260 LYS B C 1
ATOM 3814 O O . LYS B 1 260 ? -7.723 -7.148 11.578 1 97.56 260 LYS B O 1
ATOM 3819 N N . GLU B 1 261 ? -8.938 -6.18 9.953 1 96.62 261 GLU B N 1
ATOM 3820 C CA . GLU B 1 261 ? -10.18 -6.812 10.375 1 96.62 261 GLU B CA 1
ATOM 3821 C C . GLU B 1 261 ? -10.094 -8.328 10.266 1 96.62 261 GLU B C 1
ATOM 3823 O O . GLU B 1 261 ? -10.781 -9.055 10.992 1 96.62 261 GLU B O 1
ATOM 3828 N N . HIS B 1 262 ? -9.273 -8.859 9.406 1 95.62 262 HIS B N 1
ATOM 3829 C CA . HIS B 1 262 ? -9.289 -10.281 9.102 1 95.62 262 HIS B CA 1
ATOM 3830 C C . HIS B 1 262 ? -8.031 -10.977 9.625 1 95.62 262 HIS B C 1
ATOM 3832 O O . HIS B 1 262 ? -7.762 -12.125 9.273 1 95.62 262 HIS B O 1
ATOM 3838 N N . GLN B 1 263 ? -7.203 -10.32 10.406 1 90.38 263 GLN B N 1
ATOM 3839 C CA . GLN B 1 263 ? -6.027 -10.914 11.039 1 90.38 263 GLN B CA 1
ATOM 3840 C C . GLN B 1 263 ? -6.43 -11.875 12.148 1 90.38 263 GLN B C 1
ATOM 3842 O O . GLN B 1 263 ? -7.426 -11.656 12.844 1 90.38 263 GLN B O 1
#

Solvent-accessible surface area (backbone atoms only — not comparable to full-atom values): 26084 Å² total; per-residue (Å²): 59,32,59,42,74,48,60,59,86,63,41,49,88,82,30,71,61,44,37,40,54,50,45,44,54,48,50,52,50,43,44,73,52,62,40,79,29,38,32,37,23,38,61,66,75,49,70,78,49,73,85,70,54,70,67,56,31,41,66,57,37,42,66,44,45,30,54,43,28,73,72,68,44,48,29,27,37,46,49,57,43,38,69,52,48,52,54,35,44,74,38,46,35,50,29,43,36,18,63,39,38,44,72,74,23,84,58,28,38,45,50,42,27,74,67,65,39,34,34,36,36,18,37,60,45,79,49,63,82,47,8,82,76,48,50,84,38,95,79,34,56,61,56,43,51,52,55,53,45,49,53,42,50,51,49,29,48,74,46,55,31,60,71,90,29,45,29,37,22,80,29,62,65,49,24,39,47,50,68,47,28,41,31,44,56,41,33,46,41,57,52,31,64,76,69,69,39,49,29,42,46,57,60,49,41,41,72,55,45,27,77,29,42,31,88,85,48,52,53,77,59,17,46,44,24,29,18,17,47,42,11,51,36,42,60,41,58,41,66,43,50,39,32,78,61,48,54,46,35,50,13,3,42,39,36,20,49,51,34,61,73,34,92,59,33,59,42,74,48,63,61,84,64,38,61,82,87,24,70,61,45,40,41,53,50,43,46,52,48,52,51,50,42,44,73,52,61,38,79,29,39,34,38,25,37,62,64,74,49,71,79,48,71,85,70,54,71,67,56,29,42,68,57,37,42,64,43,44,30,53,44,26,74,72,69,44,50,30,28,37,47,49,57,44,40,67,52,49,52,54,35,43,73,40,47,36,50,28,43,35,19,62,41,37,44,71,73,22,83,56,28,38,45,50,42,28,73,68,64,39,35,36,36,37,18,36,60,46,79,48,63,83,49,8,84,76,48,50,83,39,95,80,33,56,59,56,43,51,50,54,53,44,50,53,41,51,51,50,28,47,74,46,54,30,59,73,90,30,44,30,37,23,80,29,62,64,48,24,37,47,51,68,48,28,39,30,43,56,42,33,44,41,55,52,29,64,76,68,69,38,50,30,42,45,57,60,48,41,39,74,56,43,27,78,30,41,33,90,85,49,51,53,78,59,19,47,43,23,28,18,17,48,42,12,52,37,42,58,41,60,41,65,42,47,39,31,79,63,50,55,45,34,49,12,4,43,39,36,20,49,49,36,61,71,36,91

Sequence (526 aa):
MAIVNITPDSFSDGGRWDSHEAALAHGRELLDQGADLLDIGGESTRPGAQRVSPDQERERILPVVRELAAHGAVVSVDTTRAATAAAAIEAGALIINDVSGGLADPAMHRLVAESGVVYVCQHWRGSPETMDALTDYPDGVVAGVESELRLRLAGLEAAGADPAQVVLDPGLGFAKTHEQSWQLLAATARLTADLGRPLLIGASRKRFLGLAAGPGAAPVQRDAATAAATALAAAAGAWAVRVHEVPANRDALRTASLWKEHQMAIVNITPDSFSDGGRWDSHEAALAHGRELLDQGADLLDIGGESTRPGAQRVSPDQERERILPVVRELAAHGAVVSVDTTRAATAAAAIEAGALIINDVSGGLADPAMHRLVAESGVVYVCQHWRGSPETMDALTDYPDGVVAGVESELRLRLAGLEAAGADPAQVVLDPGLGFAKTHEQSWQLLAATARLTADLGRPLLIGASRKRFLGLAAGPGAAPVQRDAATAAATALAAAAGAWAVRVHEVPANRDALRTASLWKEHQ

Secondary structure (DSSP, 8-state):
-EEEE--GGG-STT-HHHHHHHHHHHHHHHHHTT-S-EEEESS--STTPPPPPHHHHHHHHHHHHHHHHHTT--EEEE-S-HHHHHHHHHHT--EEEETTTTSS-TTHHHHHHHH--EEEEE---S-TTTGGG----TT-HHHHHHHHHHHHHHHHHHHT--GGGEEEE--TTSS--HHHHHHHHHTHHHHHHHHTS-BEE--TT-GGGHHHH-TT--GGGGHHHHHHHHHHHHHTT-SEE-BS-HHHHHHHHHHHHHHHHT-/-EEEE--GGG-SSSHHHHHHHHHHHHHHHHHHTT-S-EEEESS--STTPPPPPHHHHHHHHHHHHHHHHHTT--EEEE-S-HHHHHHHHHHT--EEEETTTTSS-TTHHHHHHHH--EEEEE---S-TTTGGG----TT-HHHHHHHHHHHHHHHHHHHT--GGGEEEE--TTSS--HHHHHHHHHTHHHHHHHHTS-BEE--TT-GGGHHHH-TT--GGGGHHHHHHHHHHHHHTT-SEE-BS-HHHHHHHHHHHHHHHHT-

pLDDT: mean 92.91, std 11.81, range [38.19, 98.88]

Radius of gyration: 26.44 Å; Cα contacts (8 Å, |Δi|>4): 1074; chains: 2; bounding box: 44×78×69 Å

Organism: NCBI:txid131109

Foldseek 3Di:
DAEQEQECVVQDDVHLVVSLVVSLVVVVVLVVLPDQAYEYFDFDQAQPTDDDDPVSRLSNGLVNLLVCQVVPHAYEYEDQDQVSVLSSVVSRHQEYEYQDLCPSPVCNLLSCQVSVGQYEGEQADDGSHCLLVQQDDPVALQVRLLVVVVVSVVSSVVSRHDLQRYEYESNQPGSHDLVSSVVNLLCLLVSCVVNVHAYEYEPQLHPSLCVVLDPPQHSVSSRVVVLVSLLNNLLSPHPYYYYHDRNSNVVSNVVSVVVNVVD/DAEQEQECPVQDDVHLVVSLVVSLVVVVVLVVLPDQAYEYFDFDQAQPTDDDDLVSRLSNGLVNLLVCQVVPHAYEYEDQDQVSVLSSVVSRHQEYEYQDLCVSPVCNLLSCQVSVGQYEGEQADDGSHCLLVQQDDPVALQVRLLVVVVVSVVSSVVSRHDLQRYEYEDNQPGSHDLVSSVVNLLCLLVSCVVNVHAYEYEPQLHPSLCVVLDPPQHSVSSRVVVLVSLLNNLLSPHPYYYYHDRNSNVVSNVVSVVVNVVD

InterPro domains:
  IPR000489 Pterin-binding domain [PF00809] (1-244)
  IPR000489 Pterin-binding domain [PS00793] (34-47)
  IPR000489 Pterin-binding domain [PS50972] (1-254)
  IPR006390 Dihydropteroate synthase domain [TIGR01496] (1-257)
  IPR006390 Dihydropteroate synthase domain [cd00739] (1-256)
  IPR011005 Dihydropteroate synthase-like superfamily [G3DSA:3.20.20.20] (1-263)
  IPR011005 Dihydropteroate synthase-like superfamily [SSF51717] (1-260)
  IPR045031 Dihydropteroate synthase-like [PTHR20941] (1-257)

Nearest PDB structures (foldseek):
  6omz-assembly1_A  TM=9.224E-01  e=6.877E-27  Mycolicibacterium smegmatis MKD8
  1eye-assembly1_A-2  TM=8.973E-01  e=6.353E-24  Mycobacterium tuberculosis H37Rv
  8d5i-assembly1_B  TM=9.439E-01  e=6.914E-23  uncultured bacterium
  5vis-assembly1_A  TM=9.340E-01  e=5.238E-23  soil metagenome
  5vis-assembly1_B  TM=9.363E-01  e=7.954E-22  soil metagenome